Protein AF-0000000079727027 (afdb_homodimer)

InterPro domains:
  IPR000073 Alpha/beta hydrolase fold-1 [PF00561] (47-328)
  IPR008220 Homoserine/serine acetyltransferase MetX-like [MF_00296] (10-363)
  IPR008220 Homoserine/serine acetyltransferase MetX-like [NF001209] (5-365)
  IPR008220 Homoserine/serine acetyltransferase MetX-like [PIRSF000443] (9-364)
  IPR008220 Homoserine/serine acetyltransferase MetX-like [PTHR32268] (12-364)
  IPR029058 Alpha/Beta hydrolase fold [G3DSA:3.40.50.1820] (22-349)
  IPR029058 Alpha/Beta hydrolase fold [SSF53474] (7-364)

Secondary structure (DSSP, 8-state):
--GGGS--B---EEEEE--EE-TTS-EESSEEEEEEEES---TT---EEEEEP-TT--S--SSBSSTT-SS--TTTTTEETTSTEETTT-EEEEEPPTTSSSSSSSTTSBPTTTSSB-GGGSPP--HHHHHHHHHHHHHHTT-SSEEEEEEETHHHHHHHHHHHHSTTSEEEEEEES--SB--HHHHHHHHHHHHHHHTSGGGGGG--SSS--HHHHHHHHHHHHHHHS-HHHHHHHHTT---S--TTS--SHHHHHHHHHHHHHHTT--HHHHHHHHHHHHH-B--SHHHHHHHHTT--SEEEEEEETT--SS-HHHHHHHHHHHHHTT--EEEEEE--SSGGGGGGS--HHHHHHHHHHHH-TT-/--GGGS--B---EEEEE--EE-TTS-EESSEEEEEEEES---TT---EEEEEP-TT--S--SSBSSTT-SS--TTTTTEETTSTEETTT-EEEEEPPTTSSSSSSSTTSBPTTTSSB-GGGSPP--HHHHHHHHHHHHHHTT-SSEEEEEEETHHHHHHHHHHHHSTTSEEEEEEES--SB--HHHHHHHHHHHHHHHTSGGGGGG--SSS--HHHHHHHHHHHHHHHS-HHHHHHHHTT---S--TTS--SHHHHHHHHHHHHHHTT--HHHHHHHHHHHHH-B--SHHHHHHHHTT--SEEEEEEETT--SS-HHHHHHHHHHHHHTT--EEEEEE--SSGGGGGGS--HHHHHHHHHHHH-TT-

Nearest PDB structures (foldseek):
  2pl5-assembly1_A-2  TM=9.521E-01  e=3.624E-61  Leptospira interrogans
  3vvm-assembly1_B  TM=9.326E-01  e=1.026E-39  Streptomyces lavendulae subsp. lavendulae
  3vvl-assembly1_B  TM=9.344E-01  e=1.724E-38  Streptomyces lavendulae subsp. lavendulae
  2vav-assembly1_A  TM=9.225E-01  e=1.677E-34  Hapsidospora chrysogena
  2vav-assembly2_B  TM=9.214E-01  e=1.078E-33  Hapsidospora chrysogena

Solvent-accessible surface area (backbone atoms only — not comparable to full-atom values): 36646 Å² total; per-residue (Å²): 128,81,68,84,50,41,64,39,76,45,70,80,41,74,45,82,41,70,72,41,74,38,91,86,67,50,70,40,76,65,29,37,39,13,29,29,76,40,56,58,71,46,95,81,37,63,33,30,30,41,44,35,44,35,89,88,55,42,20,55,37,43,18,24,77,44,93,81,53,90,65,58,20,74,40,30,84,39,32,11,51,84,35,44,48,22,26,81,71,25,16,37,34,23,40,21,46,56,32,31,72,62,66,9,39,24,22,73,37,66,29,89,85,76,69,38,54,35,26,60,70,40,77,89,52,44,49,66,41,35,39,52,52,48,49,52,53,40,47,72,75,68,39,74,39,31,38,27,29,31,16,36,37,54,5,11,40,35,26,54,47,40,35,45,76,40,28,84,36,34,49,30,34,33,30,27,42,23,50,55,45,59,51,35,51,55,39,39,56,49,40,52,24,43,47,34,25,68,66,21,81,36,21,56,86,37,67,48,74,90,56,54,29,52,69,11,37,15,49,21,42,33,58,50,49,60,43,36,40,15,55,63,39,37,31,70,73,24,47,79,50,67,36,96,48,56,99,88,38,62,31,30,47,49,37,50,49,36,51,49,52,7,55,58,45,44,76,74,53,45,63,55,22,51,46,40,48,49,49,18,52,53,67,38,64,44,55,57,70,68,49,26,20,60,55,51,47,63,38,65,37,38,37,39,42,38,26,31,69,33,10,72,63,41,31,44,68,43,40,49,51,51,50,52,21,37,49,74,46,72,42,57,69,45,78,47,74,45,87,51,56,45,9,45,46,44,85,63,47,92,45,70,67,58,41,50,53,47,32,52,56,68,73,42,74,90,112,126,82,64,85,48,40,66,40,75,45,70,81,41,74,46,82,41,72,70,42,75,38,90,86,68,51,69,38,77,67,28,37,39,12,30,27,75,40,56,56,72,45,94,81,37,60,33,31,29,42,44,35,43,36,88,88,54,42,20,55,38,42,17,24,77,44,93,82,55,92,63,59,20,74,39,30,82,40,31,11,51,85,33,46,47,24,27,81,71,25,15,36,36,22,42,21,45,54,31,30,70,64,67,9,38,22,20,71,37,64,29,88,86,78,70,39,52,35,25,60,71,40,76,91,52,44,50,66,41,36,40,51,52,50,50,53,50,40,48,72,73,68,39,74,38,31,38,25,30,31,16,36,38,55,4,11,40,36,26,55,45,40,36,44,75,38,26,84,34,34,49,28,34,34,32,27,42,25,50,56,46,59,51,37,52,55,41,37,54,48,41,53,24,43,48,33,25,67,67,22,83,36,21,56,87,38,65,47,76,90,56,53,28,50,68,11,37,16,50,21,42,34,59,51,50,61,43,36,40,15,54,64,39,37,31,71,74,23,49,80,51,67,37,94,46,56,98,88,39,63,30,32,48,50,38,52,48,38,52,49,54,7,56,59,45,44,76,74,51,45,63,55,20,50,46,42,49,50,48,18,52,54,67,38,65,44,55,57,68,69,48,25,19,61,53,51,47,63,38,66,37,38,36,40,39,37,25,29,68,33,10,73,62,40,32,43,66,43,40,49,51,53,49,54,22,37,49,74,47,71,44,56,69,44,79,47,74,44,88,51,56,45,8,45,48,42,85,62,47,91,46,70,68,58,38,51,52,47,31,52,55,69,73,44,74,87,112

Organism: NCBI:txid2484979

Sequence (734 aa):
MNVKKSVGIVQTQTVQLPDLRLGNGSILSPLLIAYETYGVLSEKKDNAILICHALSGDAHAAGFHSESDKRPGWWDEYVGPGKAFDTTKYFVISSNVIGGCKGSSGPLTTSPVSGKPFGSSFPFVSIEDMVAAQKSLVAHLGIDVLFCVAGGSMGGMQALQWSISYPDCLRNCIVLASTAEHSAMQIAFNEVGRQAILSDPNWNNGLYEENSPRKGLALARMVGHITYLSDDKMREKFGRNAPRGNLLNSDFAVGSYLIYQGESFVDRFDANSYIYVTKALDHFSLGKGKELTAALKPAKCRFLVVSYSSDWLYPPSQSREIVKSLEASDKRVFYVELNTKEGHDSFLLANQKQEDVLRGFLENPATMNVKKSVGIVQTQTVQLPDLRLGNGSILSPLLIAYETYGVLSEKKDNAILICHALSGDAHAAGFHSESDKRPGWWDEYVGPGKAFDTTKYFVISSNVIGGCKGSSGPLTTSPVSGKPFGSSFPFVSIEDMVAAQKSLVAHLGIDVLFCVAGGSMGGMQALQWSISYPDCLRNCIVLASTAEHSAMQIAFNEVGRQAILSDPNWNNGLYEENSPRKGLALARMVGHITYLSDDKMREKFGRNAPRGNLLNSDFAVGSYLIYQGESFVDRFDANSYIYVTKALDHFSLGKGKELTAALKPAKCRFLVVSYSSDWLYPPSQSREIVKSLEASDKRVFYVELNTKEGHDSFLLANQKQEDVLRGFLENPAT

Radius of gyration: 28.29 Å; Cα contacts (8 Å, |Δi|>4): 1668; chains: 2; bounding box: 57×93×56 Å

pLDDT: mean 92.21, std 12.09, range [30.98, 98.94]

Foldseek 3Di:
DPLVWFQAAWDKDKDWFPWAQAPVGDIDVTWIKIATKFADQDPVNQQEEEEEEALLFFRFQTYHNDPPDPDGHLQNLADGPPHLNHRPRHIYMGIGFALWDDITPHQQDQDPVPRGGCFLVDDFHALLSRLVSVVRVCVVVVAQAHAEYEYEASSLCNQLSCQQVPQPRYAEYEYELYFQAADPVLLVLLVQLLVLQVVQPQCVVRPHDPRHSLRSQLVSQLSVVVQQFFPLVLCVQWPQQQQPDDPPDGRTPSVVVSSVRSNVSSVRTHSSSSNSSSVNRNPRHCDFDPSVLVSSLNGAHAYEYEYECRAPSRHVVRSVRNVVSCVVSVHHYDYYYDYDRTYSCVQSDDDPVNRVVSNVCSVCSPD/DPLVWFQAAWDKDKDWFPWDQAPVGDIDVTWIKIATKFADQDPVNAQEEEEEEALLFFRFQTYHNDPPDPDGHLQNLADGPPHLNHRPRHIYMGIGFALWDDITPHQQDQDPVPRGGCFLVDDFHALLNRLVSVVRVCVVVVAQAYAEYEYEASSLCNQLSCQQVPQPRYAEYEYELYFQAADPVLLVLLVQLLVLQVVQPQCVVRPHDPRHSLRSQLVSQLSVVVQQFFPLVLCVQWPQQQQPDDPPDGRTPSVVVSSVRSNVSSVRTHSSSSNSSSVNRNPRHCDFDPSVLVSSLNGAHAYEYEYECRAPSRHVVRSVRNVVSCVVSVHHYDYYYDYDRTYSCVQSDDDPVNRVSSNVCSVCSPD

Structure (mmCIF, N/CA/C/O backbone):
data_AF-0000000079727027-model_v1
#
loop_
_entity.id
_entity.type
_entity.pdbx_description
1 polymer 'Homoserine O-acetyltransferase'
#
loop_
_atom_site.group_PDB
_atom_site.id
_atom_site.type_symbol
_atom_site.label_atom_id
_atom_site.label_alt_id
_atom_site.label_comp_id
_atom_site.label_asym_id
_atom_site.label_entity_id
_atom_site.label_seq_id
_atom_site.pdbx_PDB_ins_code
_atom_site.Cartn_x
_atom_site.Cartn_y
_atom_site.Cartn_z
_atom_site.occupancy
_atom_site.B_iso_or_equiv
_atom_site.auth_seq_id
_atom_site.auth_comp_id
_atom_site.auth_asym_id
_atom_site.auth_atom_id
_atom_site.pdbx_PDB_model_num
ATOM 1 N N . MET A 1 1 ? -3.105 30.75 -18.094 1 31.25 1 MET A N 1
ATOM 2 C CA . MET A 1 1 ? -3.445 30.297 -16.75 1 31.25 1 MET A CA 1
ATOM 3 C C . MET A 1 1 ? -4.172 31.391 -15.977 1 31.25 1 MET A C 1
ATOM 5 O O . MET A 1 1 ? -3.719 32.531 -15.93 1 31.25 1 MET A O 1
ATOM 9 N N . ASN A 1 2 ? -5.398 31.484 -15.93 1 38.94 2 ASN A N 1
ATOM 10 C CA . ASN A 1 2 ? -6.223 32.594 -15.469 1 38.94 2 ASN A CA 1
ATOM 11 C C . ASN A 1 2 ? -5.793 33.094 -14.086 1 38.94 2 ASN A C 1
ATOM 13 O O . ASN A 1 2 ? -6.184 32.5 -13.07 1 38.94 2 ASN A O 1
ATOM 17 N N . VAL A 1 3 ? -4.727 33.75 -13.883 1 51.81 3 VAL A N 1
ATOM 18 C CA . VAL A 1 3 ? -4.18 34.531 -12.766 1 51.81 3 VAL A CA 1
ATOM 19 C C . VAL A 1 3 ? -5.285 35.344 -12.109 1 51.81 3 VAL A C 1
ATOM 21 O O . VAL A 1 3 ? -5.078 35.938 -11.055 1 51.81 3 VAL A O 1
ATOM 24 N N . LYS A 1 4 ? -6.438 35.406 -12.852 1 58.56 4 LYS A N 1
ATOM 25 C CA . LYS A 1 4 ? -7.473 36.375 -12.523 1 58.56 4 LYS A CA 1
ATOM 26 C C . LYS A 1 4 ? -8.195 36 -11.234 1 58.56 4 LYS A C 1
ATOM 28 O O . LYS A 1 4 ? -8.789 36.875 -10.578 1 58.56 4 LYS A O 1
ATOM 33 N N . LYS A 1 5 ? -8.008 34.719 -10.602 1 81.69 5 LYS A N 1
ATOM 34 C CA . LYS A 1 5 ? -8.766 34.406 -9.391 1 81.69 5 LYS A CA 1
ATOM 35 C C . LYS A 1 5 ? -7.863 33.812 -8.305 1 81.69 5 LYS A C 1
ATOM 37 O O . LYS A 1 5 ? -8.289 32.969 -7.52 1 81.69 5 LYS A O 1
ATOM 42 N N . SER A 1 6 ? -6.605 34.312 -8.336 1 89.88 6 SER A N 1
ATOM 43 C CA . SER A 1 6 ? -5.633 33.969 -7.312 1 89.88 6 SER A CA 1
ATOM 44 C C . SER A 1 6 ? -5.23 35.188 -6.488 1 89.88 6 SER A C 1
ATOM 46 O O . SER A 1 6 ? -5.641 36.312 -6.793 1 89.88 6 SER A O 1
ATOM 48 N N . VAL A 1 7 ? -4.508 34.969 -5.422 1 95.38 7 VAL A N 1
ATOM 49 C CA . VAL A 1 7 ? -4.121 36.031 -4.523 1 95.38 7 VAL A CA 1
ATOM 50 C C . VAL A 1 7 ? -2.934 36.812 -5.109 1 95.38 7 VAL A C 1
ATOM 52 O O . VAL A 1 7 ? -2.518 37.844 -4.566 1 95.38 7 VAL A O 1
ATOM 55 N N . GLY A 1 8 ? -2.391 36.375 -6.223 1 94.44 8 GLY A N 1
ATOM 56 C CA . GLY A 1 8 ? -1.28 37.031 -6.875 1 94.44 8 GLY A CA 1
ATOM 57 C C . GLY A 1 8 ? 0.072 36.656 -6.309 1 94.44 8 GLY A C 1
ATOM 58 O O . GLY A 1 8 ? 0.293 35.5 -5.969 1 94.44 8 GLY A O 1
ATOM 59 N N . ILE A 1 9 ? 1.062 37.594 -6.348 1 96.38 9 ILE A N 1
ATOM 60 C CA . ILE A 1 9 ? 2.41 37.312 -5.863 1 96.38 9 ILE A CA 1
ATOM 61 C C . ILE A 1 9 ? 2.449 37.469 -4.34 1 96.38 9 ILE A C 1
ATOM 63 O O . ILE A 1 9 ? 2.008 38.469 -3.795 1 96.38 9 ILE A O 1
ATOM 67 N N . VAL A 1 10 ? 2.906 36.469 -3.729 1 97.12 10 VAL A N 1
ATOM 68 C CA . VAL A 1 10 ? 2.971 36.438 -2.271 1 97.12 10 VAL A CA 1
ATOM 69 C C . VAL A 1 10 ? 4.383 36.062 -1.819 1 97.12 10 VAL A C 1
ATOM 71 O O . VAL A 1 10 ? 5.223 35.688 -2.639 1 97.12 10 VAL A O 1
ATOM 74 N N . GLN A 1 11 ? 4.629 36.312 -0.56 1 97.12 11 GLN A N 1
ATOM 75 C CA . GLN A 1 11 ? 5.918 35.938 0.029 1 97.12 11 GLN A CA 1
ATOM 76 C C . GLN A 1 11 ? 5.734 35.219 1.364 1 97.12 11 GLN A C 1
ATOM 78 O O . GLN A 1 11 ? 4.934 35.656 2.197 1 97.12 11 GLN A O 1
ATOM 83 N N . THR A 1 12 ? 6.48 34.125 1.52 1 98.31 12 THR A N 1
ATOM 84 C CA . THR A 1 12 ? 6.508 33.469 2.812 1 98.31 12 THR A CA 1
ATOM 85 C C . THR A 1 12 ? 7.34 34.25 3.818 1 98.31 12 THR A C 1
ATOM 87 O O . THR A 1 12 ? 8.477 34.656 3.525 1 98.31 12 THR A O 1
ATOM 90 N N . GLN A 1 13 ? 6.777 34.469 4.934 1 98 13 GLN A N 1
ATOM 91 C CA . GLN A 1 13 ? 7.461 35.188 6.02 1 98 13 GLN A CA 1
ATOM 92 C C . GLN A 1 13 ? 7.898 34.219 7.109 1 98 13 GLN A C 1
ATOM 94 O O . GLN A 1 13 ? 7.348 33.094 7.223 1 98 13 GLN A O 1
ATOM 99 N N . THR A 1 14 ? 8.906 34.594 7.836 1 97.94 14 THR A N 1
ATOM 100 C CA . THR A 1 14 ? 9.312 33.844 9.008 1 97.94 14 THR A CA 1
ATOM 101 C C . THR A 1 14 ? 9.297 34.719 10.258 1 97.94 14 THR A C 1
ATOM 103 O O . THR A 1 14 ? 9.805 35.844 10.242 1 97.94 14 THR A O 1
ATOM 106 N N . VAL A 1 15 ? 8.734 34.25 11.266 1 98.44 15 VAL A N 1
ATOM 107 C CA . VAL A 1 15 ? 8.703 34.969 12.531 1 98.44 15 VAL A CA 1
ATOM 108 C C . VAL A 1 15 ? 9.414 34.156 13.617 1 98.44 15 VAL A C 1
ATOM 110 O O . VAL A 1 15 ? 9.328 32.938 13.633 1 98.44 15 VAL A O 1
ATOM 113 N N . GLN A 1 16 ? 10.18 34.844 14.406 1 97.75 16 GLN A N 1
ATOM 114 C CA . GLN A 1 16 ? 10.75 34.281 15.617 1 97.75 16 GLN A CA 1
ATOM 115 C C . GLN A 1 16 ? 9.844 34.531 16.828 1 97.75 16 GLN A C 1
ATOM 117 O O . GLN A 1 16 ? 9.516 35.688 17.125 1 97.75 16 GLN A O 1
ATOM 122 N N . LEU A 1 17 ? 9.422 33.5 17.453 1 98.06 17 LEU A N 1
ATOM 123 C CA . LEU A 1 17 ? 8.5 33.562 18.578 1 98.06 17 LEU A CA 1
ATOM 124 C C . LEU A 1 17 ? 9.156 33.094 19.859 1 98.06 17 LEU A C 1
ATOM 126 O O . LEU A 1 17 ? 10.234 32.5 19.828 1 98.06 17 LEU A O 1
ATOM 130 N N . PRO A 1 18 ? 8.531 33.375 21.016 1 95.19 18 PRO A N 1
ATOM 131 C CA . PRO A 1 18 ? 9.062 32.875 22.281 1 95.19 18 PRO A CA 1
ATOM 132 C C . PRO A 1 18 ? 9.18 31.344 22.328 1 95.19 18 PRO A C 1
ATOM 134 O O . PRO A 1 18 ? 8.609 30.656 21.469 1 95.19 18 PRO A O 1
ATOM 137 N N . ASP A 1 19 ? 9.82 30.922 23.391 1 96.56 19 ASP A N 1
ATOM 138 C CA . ASP A 1 19 ? 10.086 29.5 23.562 1 96.56 19 ASP A CA 1
ATOM 139 C C . ASP A 1 19 ? 8.781 28.688 23.594 1 96.56 19 ASP A C 1
ATOM 141 O O . ASP A 1 19 ? 7.789 29.141 24.156 1 96.56 19 ASP A O 1
ATOM 145 N N . LEU A 1 20 ? 8.836 27.547 22.922 1 97.44 20 LEU A N 1
ATOM 146 C CA . LEU A 1 20 ? 7.719 26.609 22.969 1 97.44 20 LEU A CA 1
ATOM 147 C C . LEU A 1 20 ? 8.133 25.312 23.672 1 97.44 20 LEU A C 1
ATOM 149 O O . LEU A 1 20 ? 9.086 24.656 23.234 1 97.44 20 LEU A O 1
ATOM 153 N N . ARG A 1 21 ? 7.48 24.969 24.734 1 97.31 21 ARG A N 1
ATOM 154 C CA . ARG A 1 21 ? 7.688 23.688 25.375 1 97.31 21 ARG A CA 1
ATOM 155 C C . ARG A 1 21 ? 6.852 22.594 24.719 1 97.31 21 ARG A C 1
ATOM 157 O O . ARG A 1 21 ? 5.629 22.719 24.609 1 97.31 21 ARG A O 1
ATOM 164 N N . LEU A 1 22 ? 7.547 21.609 24.312 1 96.94 22 LEU A N 1
ATOM 165 C CA . LEU A 1 22 ? 6.879 20.5 23.641 1 96.94 22 LEU A CA 1
ATOM 166 C C . LEU A 1 22 ? 6.301 19.516 24.656 1 96.94 22 LEU A C 1
ATOM 168 O O . LEU A 1 22 ? 6.652 19.562 25.828 1 96.94 22 LEU A O 1
ATOM 172 N N . GLY A 1 23 ? 5.426 18.688 24.172 1 94.38 23 GLY A N 1
ATOM 173 C CA . GLY A 1 23 ? 4.812 17.703 25.031 1 94.38 23 GLY A CA 1
ATOM 174 C C . GLY A 1 23 ? 5.816 16.75 25.672 1 94.38 23 GLY A C 1
ATOM 175 O O . GLY A 1 23 ? 5.598 16.266 26.797 1 94.38 23 GLY A O 1
ATOM 176 N N . ASN A 1 24 ? 6.934 16.547 25.031 1 91.88 24 ASN A N 1
ATOM 177 C CA . ASN A 1 24 ? 7.93 15.625 25.562 1 91.88 24 ASN A CA 1
ATOM 178 C C . ASN A 1 24 ? 8.914 16.312 26.484 1 91.88 24 ASN A C 1
ATOM 180 O O . ASN A 1 24 ? 9.883 15.703 26.953 1 91.88 24 ASN A O 1
ATOM 184 N N . GLY A 1 25 ? 8.781 17.547 26.703 1 93.81 25 GLY A N 1
ATOM 185 C CA . GLY A 1 25 ? 9.602 18.297 27.641 1 93.81 25 GLY A CA 1
ATOM 186 C C . GLY A 1 25 ? 10.688 19.109 26.984 1 93.81 25 GLY A C 1
ATOM 187 O O . GLY A 1 25 ? 11.234 20.047 27.578 1 93.81 25 GLY A O 1
ATOM 188 N N . SER A 1 26 ? 10.961 18.891 25.719 1 93.5 26 SER A N 1
ATOM 189 C CA . SER A 1 26 ? 11.961 19.672 25 1 93.5 26 SER A CA 1
ATOM 190 C C . SER A 1 26 ? 11.469 21.094 24.734 1 93.5 26 SER A C 1
ATOM 192 O O . SER A 1 26 ? 10.266 21.359 24.797 1 93.5 26 SER A O 1
ATOM 194 N N . ILE A 1 27 ? 12.477 21.953 24.547 1 95.06 27 ILE A N 1
ATOM 195 C CA . ILE A 1 27 ? 12.133 23.344 24.328 1 95.06 27 ILE A CA 1
ATOM 196 C C . ILE A 1 27 ? 12.695 23.812 23 1 95.06 27 ILE A C 1
ATOM 198 O O . ILE A 1 27 ? 13.875 23.594 22.703 1 95.06 27 ILE A O 1
ATOM 202 N N . LEU A 1 28 ? 11.828 24.328 22.172 1 95.12 28 LEU A N 1
ATOM 203 C CA . LEU A 1 28 ? 12.289 25.047 20.984 1 95.12 28 LEU A CA 1
ATOM 204 C C . LEU A 1 28 ? 12.539 26.516 21.312 1 95.12 28 LEU A C 1
ATOM 206 O O . LEU A 1 28 ? 11.609 27.25 21.656 1 95.12 28 LEU A O 1
ATOM 210 N N . SER A 1 29 ? 13.812 26.859 21.156 1 92.25 29 SER A N 1
ATOM 211 C CA . SER A 1 29 ? 14.227 28.219 21.5 1 92.25 29 SER A CA 1
ATOM 212 C C . SER A 1 29 ? 15.234 28.766 20.5 1 92.25 29 SER A C 1
ATOM 214 O O . SER A 1 29 ? 16.391 28.344 20.484 1 92.25 29 SER A O 1
ATOM 216 N N . PRO A 1 30 ? 14.875 29.797 19.734 1 92.44 30 PRO A N 1
ATOM 217 C CA . PRO A 1 30 ? 13.516 30.328 19.562 1 92.44 30 PRO A CA 1
ATOM 218 C C . PRO A 1 30 ? 12.625 29.406 18.719 1 92.44 30 PRO A C 1
ATOM 220 O O . PRO A 1 30 ? 13.109 28.453 18.125 1 92.44 30 PRO A O 1
ATOM 223 N N . LEU A 1 31 ? 11.344 29.672 18.781 1 97.25 31 LEU A N 1
ATOM 224 C CA . LEU A 1 31 ? 10.398 29.062 17.844 1 97.25 31 LEU A CA 1
ATOM 225 C C . LEU A 1 31 ? 10.336 29.859 16.547 1 97.25 31 LEU A C 1
ATOM 227 O O . LEU A 1 31 ? 10.07 31.062 16.547 1 97.25 31 LEU A O 1
ATOM 231 N N . LEU A 1 32 ? 10.695 29.172 15.477 1 98.19 32 LEU A N 1
ATOM 232 C CA . LEU A 1 32 ? 10.57 29.797 14.156 1 98.19 32 LEU A CA 1
ATOM 233 C C . LEU A 1 32 ? 9.336 29.266 13.438 1 98.19 32 LEU A C 1
ATOM 235 O O . LEU A 1 32 ? 9.086 28.062 13.422 1 98.19 32 LEU A O 1
ATOM 239 N N . ILE A 1 33 ? 8.562 30.156 12.859 1 98.75 33 ILE A N 1
ATOM 240 C CA . ILE A 1 33 ? 7.402 29.75 12.078 1 98.75 33 ILE A CA 1
ATOM 241 C C . ILE A 1 33 ? 7.402 30.484 10.734 1 98.75 33 ILE A C 1
ATOM 243 O O . ILE A 1 33 ? 7.434 31.719 10.688 1 98.75 33 ILE A O 1
ATOM 247 N N . ALA A 1 34 ? 7.484 29.719 9.664 1 98.88 34 ALA A N 1
ATOM 248 C CA . ALA A 1 34 ? 7.238 30.25 8.32 1 98.88 34 ALA A CA 1
ATOM 249 C C . ALA A 1 34 ? 5.742 30.297 8.016 1 98.88 34 ALA A C 1
ATOM 251 O O . ALA A 1 34 ? 5.02 29.328 8.281 1 98.88 34 ALA A O 1
ATOM 252 N N . TYR A 1 35 ? 5.238 31.422 7.5 1 98.88 35 TYR A N 1
ATOM 253 C CA . TYR A 1 35 ? 3.803 31.531 7.27 1 98.88 35 TYR A CA 1
ATOM 254 C C . TYR A 1 35 ? 3.512 32.531 6.152 1 98.88 35 TYR A C 1
ATOM 256 O O . TYR A 1 35 ? 4.391 33.312 5.75 1 98.88 35 TYR A O 1
ATOM 264 N N . GLU A 1 36 ? 2.35 32.375 5.578 1 98.81 36 GLU A N 1
ATOM 265 C CA . GLU A 1 36 ? 1.774 33.344 4.648 1 98.81 36 GLU A CA 1
ATOM 266 C C . GLU A 1 36 ? 0.389 33.781 5.102 1 98.81 36 GLU A C 1
ATOM 268 O O . GLU A 1 36 ? -0.294 33.062 5.832 1 98.81 36 GLU A O 1
ATOM 273 N N . THR A 1 37 ? 0.047 35 4.766 1 98.69 37 THR A N 1
ATOM 274 C CA . THR A 1 37 ? -1.295 35.531 4.996 1 98.69 37 THR A CA 1
ATOM 275 C C . THR A 1 37 ? -1.895 36.062 3.697 1 98.69 37 THR A C 1
ATOM 277 O O . THR A 1 37 ? -1.173 36.562 2.834 1 98.69 37 THR A O 1
ATOM 280 N N . TYR A 1 38 ? -3.203 35.875 3.572 1 98.38 38 TYR A N 1
ATOM 281 C CA . TYR A 1 38 ? -3.971 36.312 2.416 1 98.38 38 TYR A CA 1
ATOM 282 C C . TYR A 1 38 ? -5.211 37.062 2.848 1 98.38 38 TYR A C 1
ATOM 284 O O . TYR A 1 38 ? -5.914 36.656 3.773 1 98.38 38 TYR A O 1
ATOM 292 N N . GLY A 1 39 ? -5.461 38.219 2.201 1 98.19 39 GLY A N 1
ATOM 293 C CA . GLY A 1 39 ? -6.582 39.031 2.604 1 98.19 39 GLY A CA 1
ATOM 294 C C . GLY A 1 39 ? -6.242 40 3.73 1 98.19 39 GLY A C 1
ATOM 295 O O . GLY A 1 39 ? -5.066 40.188 4.047 1 98.19 39 GLY A O 1
ATOM 296 N N . VAL A 1 40 ? -7.293 40.688 4.238 1 98.12 40 VAL A N 1
ATOM 297 C CA . VAL A 1 40 ? -7.09 41.719 5.238 1 98.12 40 VAL A CA 1
ATOM 298 C C . VAL A 1 40 ? -7.84 41.375 6.52 1 98.12 40 VAL A C 1
ATOM 300 O O . VAL A 1 40 ? -9.023 41.031 6.48 1 98.12 40 VAL A O 1
ATOM 303 N N . LEU A 1 41 ? -7.082 41.406 7.582 1 98.5 41 LEU A N 1
ATOM 304 C CA . LEU A 1 41 ? -7.703 41.188 8.883 1 98.5 41 LEU A CA 1
ATOM 305 C C . LEU A 1 41 ? -8.672 42.312 9.227 1 98.5 41 LEU A C 1
ATOM 307 O O . LEU A 1 41 ? -8.312 43.5 9.117 1 98.5 41 LEU A O 1
ATOM 311 N N . SER A 1 42 ? -9.836 41.969 9.633 1 98.25 42 SER A N 1
ATOM 312 C CA . SER A 1 42 ? -10.828 42.969 9.977 1 98.25 42 SER A CA 1
ATOM 313 C C . SER A 1 42 ? -10.445 43.719 11.25 1 98.25 42 SER A C 1
ATOM 315 O O . SER A 1 42 ? -9.617 43.25 12.031 1 98.25 42 SER A O 1
ATOM 317 N N . GLU A 1 43 ? -11.039 44.844 11.453 1 97.62 43 GLU A N 1
ATOM 318 C CA . GLU A 1 43 ? -10.789 45.625 12.656 1 97.62 43 GLU A CA 1
ATOM 319 C C . GLU A 1 43 ? -11.18 44.844 13.914 1 97.62 43 GLU A C 1
ATOM 321 O O . GLU A 1 43 ? -10.5 44.938 14.938 1 97.62 43 GLU A O 1
ATOM 326 N N . LYS A 1 44 ? -12.227 44.125 13.766 1 97.56 44 LYS A N 1
ATOM 327 C CA . LYS A 1 44 ? -12.711 43.344 14.891 1 97.56 44 LYS A CA 1
ATOM 328 C C . LYS A 1 44 ? -11.922 42.031 15.031 1 97.56 44 LYS A C 1
ATOM 330 O O . LYS A 1 44 ? -12.062 41.312 16.016 1 97.56 44 LYS A O 1
ATOM 335 N N . LYS A 1 45 ? -11.117 41.688 14.055 1 98.19 45 LYS A N 1
ATOM 336 C CA . LYS A 1 45 ? -10.289 40.5 14.023 1 98.19 45 LYS A CA 1
ATOM 337 C C . LYS A 1 45 ? -11.141 39.219 14.141 1 98.19 45 LYS A C 1
ATOM 339 O O . LYS A 1 45 ? -10.789 38.312 14.867 1 98.19 45 LYS A O 1
ATOM 344 N N . ASP A 1 46 ? -12.297 39.25 13.5 1 96.88 46 ASP A N 1
ATOM 345 C CA . ASP A 1 46 ? -13.258 38.156 13.617 1 96.88 46 ASP A CA 1
ATOM 346 C C . ASP A 1 46 ? -13.391 37.406 12.305 1 96.88 46 ASP A C 1
ATOM 348 O O . ASP A 1 46 ? -14.305 36.594 12.141 1 96.88 46 ASP A O 1
ATOM 352 N N . ASN A 1 47 ? -12.469 37.688 11.367 1 98.31 47 ASN A N 1
ATOM 353 C CA . ASN A 1 47 ? -12.602 37.062 10.055 1 98.31 47 ASN A CA 1
ATOM 354 C C . ASN A 1 47 ? -11.383 36.188 9.719 1 98.31 47 ASN A C 1
ATOM 356 O O . ASN A 1 47 ? -11.141 35.906 8.547 1 98.31 47 ASN A O 1
ATOM 360 N N . ALA A 1 48 ? -10.57 35.812 10.703 1 98.88 48 ALA A N 1
ATOM 361 C CA . ALA A 1 48 ? -9.32 35.094 10.469 1 98.88 48 ALA A CA 1
ATOM 362 C C . ALA A 1 48 ? -9.57 33.594 10.32 1 98.88 48 ALA A C 1
ATOM 364 O O . ALA A 1 48 ? -10.305 33 11.117 1 98.88 48 ALA A O 1
ATOM 365 N N . ILE A 1 49 ? -9.039 32.969 9.281 1 98.94 49 ILE A N 1
ATOM 366 C CA . ILE A 1 49 ? -9.109 31.547 9.031 1 98.94 49 ILE A CA 1
ATOM 367 C C . ILE A 1 49 ? -7.703 30.953 8.984 1 98.94 49 ILE A C 1
ATOM 369 O O . ILE A 1 49 ? -6.844 31.438 8.25 1 98.94 49 ILE A O 1
ATOM 373 N N . LEU A 1 50 ? -7.414 29.938 9.781 1 98.94 50 LEU A N 1
ATOM 374 C CA . LEU A 1 50 ? -6.156 29.203 9.727 1 98.94 50 LEU A CA 1
ATOM 375 C C . LEU A 1 50 ? -6.301 27.953 8.875 1 98.94 50 LEU A C 1
ATOM 377 O O . LEU A 1 50 ? -7.156 27.109 9.148 1 98.94 50 LEU A O 1
ATOM 381 N N . ILE A 1 51 ? -5.484 27.844 7.859 1 98.88 51 ILE A N 1
ATOM 382 C CA . ILE A 1 51 ? -5.441 26.672 7.004 1 98.88 51 ILE A CA 1
ATOM 383 C C . ILE A 1 51 ? -4.25 25.797 7.395 1 98.88 51 ILE A C 1
ATOM 385 O O . ILE A 1 51 ? -3.105 26.25 7.375 1 98.88 51 ILE A O 1
ATOM 389 N N . CYS A 1 52 ? -4.547 24.531 7.734 1 98.88 52 CYS A N 1
ATOM 390 C CA . CYS A 1 52 ? -3.52 23.562 8.109 1 98.88 52 CYS A CA 1
ATOM 391 C C . CYS A 1 52 ? -3.193 22.641 6.945 1 98.88 52 CYS A C 1
ATOM 393 O O . CYS A 1 52 ? -4.09 22 6.383 1 98.88 52 CYS A O 1
ATOM 395 N N . HIS A 1 53 ? -1.899 22.547 6.602 1 98.62 53 HIS A N 1
ATOM 396 C CA . HIS A 1 53 ? -1.521 21.797 5.406 1 98.62 53 HIS A CA 1
ATOM 397 C C . HIS A 1 53 ? -1.394 20.297 5.711 1 98.62 53 HIS A C 1
ATOM 399 O O . HIS A 1 53 ? -1.293 19.906 6.875 1 98.62 53 HIS A O 1
ATOM 405 N N . ALA A 1 54 ? -1.458 19.5 4.66 1 97.94 54 ALA A N 1
ATOM 406 C CA . ALA A 1 54 ? -1.23 18.047 4.723 1 97.94 54 ALA A CA 1
ATOM 407 C C . ALA A 1 54 ? 0.261 17.734 4.754 1 97.94 54 ALA A C 1
ATOM 409 O O . ALA A 1 54 ? 1.094 18.641 4.875 1 97.94 54 ALA A O 1
ATOM 410 N N . LEU A 1 55 ? 0.64 16.469 4.73 1 95.56 55 LEU A N 1
ATOM 411 C CA . LEU A 1 55 ? 1.985 15.945 4.961 1 95.56 55 LEU A CA 1
ATOM 412 C C . LEU A 1 55 ? 3.004 16.672 4.094 1 95.56 55 LEU A C 1
ATOM 414 O O . LEU A 1 55 ? 4.051 17.109 4.586 1 95.56 55 LEU A O 1
ATOM 418 N N . SER A 1 56 ? 2.711 16.922 2.785 1 91.88 56 SER A N 1
ATOM 419 C CA . SER A 1 56 ? 3.715 17.438 1.858 1 91.88 56 SER A CA 1
ATOM 420 C C . SER A 1 56 ? 3.525 18.938 1.605 1 91.88 56 SER A C 1
ATOM 422 O O . SER A 1 56 ? 4.172 19.5 0.726 1 91.88 56 SER A O 1
ATOM 424 N N . GLY A 1 57 ? 2.629 19.562 2.365 1 95.81 57 GLY A N 1
ATOM 425 C CA . GLY A 1 57 ? 2.391 20.984 2.17 1 95.81 57 GLY A CA 1
ATOM 426 C C . GLY A 1 57 ? 3.344 21.859 2.957 1 95.81 57 GLY A C 1
ATOM 427 O O . GLY A 1 57 ? 4.336 21.375 3.502 1 95.81 57 GLY A O 1
ATOM 428 N N . ASP A 1 58 ? 3.055 23.094 2.859 1 97.75 58 ASP A N 1
ATOM 429 C CA . ASP A 1 58 ? 3.838 24.125 3.539 1 97.75 58 ASP A CA 1
ATOM 430 C C . ASP A 1 58 ? 3.033 25.406 3.699 1 97.75 58 ASP A C 1
ATOM 432 O O . ASP A 1 58 ? 1.801 25.391 3.648 1 97.75 58 ASP A O 1
ATOM 436 N N . ALA A 1 59 ? 3.711 26.484 4 1 98.62 59 ALA A N 1
ATOM 437 C CA . ALA A 1 59 ? 3.051 27.766 4.262 1 98.62 59 ALA A CA 1
ATOM 438 C C . ALA A 1 59 ? 2.426 28.328 2.988 1 98.62 59 ALA A C 1
ATOM 440 O O . ALA A 1 59 ? 1.548 29.188 3.051 1 98.62 59 ALA A O 1
ATOM 441 N N . HIS A 1 60 ? 2.859 27.891 1.819 1 98.44 60 HIS A N 1
ATOM 442 C CA . HIS A 1 60 ? 2.455 28.469 0.542 1 98.44 60 HIS A CA 1
ATOM 443 C C . HIS A 1 60 ? 1.165 27.828 0.035 1 98.44 60 HIS A C 1
ATOM 445 O O . HIS A 1 60 ? 1.188 27.031 -0.905 1 98.44 60 HIS A O 1
ATOM 451 N N . ALA A 1 61 ? 0.066 28.328 0.523 1 98.5 61 ALA A N 1
ATOM 452 C CA . ALA A 1 61 ? -1.226 27.719 0.208 1 98.5 61 ALA A CA 1
ATOM 453 C C . ALA A 1 61 ? -1.806 28.297 -1.077 1 98.5 61 ALA A C 1
ATOM 455 O O . ALA A 1 61 ? -2.535 27.625 -1.8 1 98.5 61 ALA A O 1
ATOM 456 N N . ALA A 1 62 ? -1.519 29.531 -1.379 1 98.31 62 ALA A N 1
ATOM 457 C CA . ALA A 1 62 ? -2.137 30.188 -2.535 1 98.31 62 ALA A CA 1
ATOM 458 C C . ALA A 1 62 ? -1.207 31.234 -3.139 1 98.31 62 ALA A C 1
ATOM 460 O O . ALA A 1 62 ? -0.309 31.734 -2.461 1 98.31 62 ALA A O 1
ATOM 461 N N . GLY A 1 63 ? -1.475 31.516 -4.348 1 97.69 63 GLY A N 1
ATOM 462 C CA . GLY A 1 63 ? -0.688 32.5 -5.043 1 97.69 63 GLY A CA 1
ATOM 463 C C . GLY A 1 63 ? 0.605 31.969 -5.617 1 97.69 63 GLY A C 1
ATOM 464 O O . GLY A 1 63 ? 0.758 30.75 -5.773 1 97.69 63 GLY A O 1
ATOM 465 N N . PHE A 1 64 ? 1.454 32.906 -6.062 1 96.88 64 PHE A N 1
ATOM 466 C CA . PHE A 1 64 ? 2.74 32.594 -6.672 1 96.88 64 PHE A CA 1
ATOM 467 C C . PHE A 1 64 ? 3.873 33.312 -5.949 1 96.88 64 PHE A C 1
ATOM 469 O O . PHE A 1 64 ? 3.67 34.406 -5.395 1 96.88 64 PHE A O 1
ATOM 476 N N . HIS A 1 65 ? 5.012 32.75 -5.957 1 95.69 65 HIS A N 1
ATOM 477 C CA . HIS A 1 65 ? 6.16 33.406 -5.367 1 95.69 65 HIS A CA 1
ATOM 478 C C . HIS A 1 65 ? 6.828 34.344 -6.371 1 95.69 65 HIS A C 1
ATOM 480 O O . HIS A 1 65 ? 7.48 35.312 -5.984 1 95.69 65 HIS A O 1
ATOM 486 N N . SER A 1 66 ? 6.719 33.938 -7.621 1 94.69 66 SER A N 1
ATOM 487 C CA . SER A 1 66 ? 7.23 34.781 -8.711 1 94.69 66 SER A CA 1
ATOM 488 C C . SER A 1 66 ? 6.348 34.656 -9.945 1 94.69 66 SER A C 1
ATOM 490 O O . SER A 1 66 ? 5.559 33.719 -10.078 1 94.69 66 SER A O 1
ATOM 492 N N . GLU A 1 67 ? 6.543 35.594 -10.797 1 92.25 67 GLU A N 1
ATOM 493 C CA . GLU A 1 67 ? 5.762 35.625 -12.023 1 92.25 67 GLU A CA 1
ATOM 494 C C . GLU A 1 67 ? 6.113 34.438 -12.93 1 92.25 67 GLU A C 1
ATOM 496 O O . GLU A 1 67 ? 5.305 34.031 -13.766 1 92.25 67 GLU A O 1
ATOM 501 N N . SER A 1 68 ? 7.254 33.875 -12.734 1 93.25 68 SER A N 1
ATOM 502 C CA . SER A 1 68 ? 7.746 32.812 -13.609 1 93.25 68 SER A CA 1
ATOM 503 C C . SER A 1 68 ? 7.359 31.438 -13.078 1 93.25 68 SER A C 1
ATOM 505 O O . SER A 1 68 ? 7.559 30.422 -13.75 1 93.25 68 SER A O 1
ATOM 507 N N . ASP A 1 69 ? 6.754 31.5 -11.859 1 92.19 69 ASP A N 1
ATOM 508 C CA . ASP A 1 69 ? 6.395 30.219 -11.273 1 92.19 69 ASP A CA 1
ATOM 509 C C . ASP A 1 69 ? 5.344 29.5 -12.125 1 92.19 69 ASP A C 1
ATOM 511 O O . ASP A 1 69 ? 4.383 30.125 -12.586 1 92.19 69 ASP A O 1
ATOM 515 N N . LYS A 1 70 ? 5.559 28.141 -12.344 1 89.25 70 LYS A N 1
ATOM 516 C CA . LYS A 1 70 ? 4.652 27.344 -13.172 1 89.25 70 LYS A CA 1
ATOM 517 C C . LYS A 1 70 ? 3.447 26.875 -12.367 1 89.25 70 LYS A C 1
ATOM 519 O O . LYS A 1 70 ? 2.406 26.547 -12.938 1 89.25 70 LYS A O 1
ATOM 524 N N . ARG A 1 71 ? 3.605 26.797 -11.008 1 90.38 71 ARG A N 1
ATOM 525 C CA . ARG A 1 71 ? 2.527 26.281 -10.164 1 90.38 71 ARG A CA 1
ATOM 526 C C . ARG A 1 71 ? 2.248 27.219 -9 1 90.38 71 ARG A C 1
ATOM 528 O O . ARG A 1 71 ? 3.172 27.812 -8.438 1 90.38 71 ARG A O 1
ATOM 535 N N . PRO A 1 72 ? 1 27.391 -8.672 1 96 72 PRO A N 1
ATOM 536 C CA . PRO A 1 72 ? 0.638 28.188 -7.496 1 96 72 PRO A 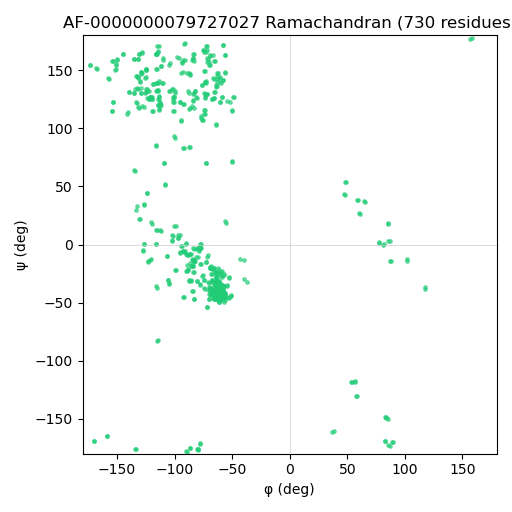CA 1
ATOM 537 C C . PRO A 1 72 ? 0.771 27.406 -6.191 1 96 72 PRO A C 1
ATOM 539 O O . PRO A 1 72 ? 1.279 26.297 -6.184 1 96 72 PRO A O 1
ATOM 542 N N . GLY A 1 73 ? 0.366 28.062 -5.129 1 97.19 73 GLY A N 1
ATOM 543 C CA . GLY A 1 73 ? 0.325 27.375 -3.85 1 97.19 73 GLY A CA 1
ATOM 544 C C . GLY A 1 73 ? -0.522 26.109 -3.881 1 97.19 73 GLY A C 1
ATOM 545 O O . GLY A 1 73 ? -1.332 25.922 -4.789 1 97.19 73 GLY A O 1
ATOM 546 N N . TRP A 1 74 ? -0.334 25.281 -2.9 1 96.75 74 TRP A N 1
ATOM 547 C CA . TRP A 1 74 ? -0.825 23.906 -2.947 1 96.75 74 TRP A CA 1
ATOM 548 C C . TRP A 1 74 ? -2.348 23.859 -2.869 1 96.75 74 TRP A C 1
ATOM 550 O O . TRP A 1 74 ? -2.969 22.859 -3.211 1 96.75 74 TRP A O 1
ATOM 560 N N . TRP A 1 75 ? -3.02 24.938 -2.365 1 98.06 75 TRP A N 1
ATOM 561 C CA . TRP A 1 75 ? -4.477 24.938 -2.287 1 98.06 75 TRP A CA 1
ATOM 562 C C . TRP A 1 75 ? -5.051 26.188 -2.967 1 98.06 75 TRP A C 1
ATOM 564 O O . TRP A 1 75 ? -6.07 26.719 -2.529 1 98.06 75 TRP A O 1
ATOM 574 N N . ASP A 1 76 ? -4.422 26.625 -3.998 1 97.56 76 ASP A N 1
ATOM 575 C CA . ASP A 1 76 ? -4.797 27.828 -4.73 1 97.56 76 ASP A CA 1
ATOM 576 C C . ASP A 1 76 ? -6.203 27.703 -5.312 1 97.56 76 ASP A C 1
ATOM 578 O O . ASP A 1 76 ? -6.891 28.703 -5.512 1 97.56 76 ASP A O 1
ATOM 582 N N . GLU A 1 77 ? -6.676 26.531 -5.543 1 96 77 GLU A N 1
ATOM 583 C CA . GLU A 1 77 ? -8 26.281 -6.094 1 96 77 GLU A CA 1
ATOM 584 C C . GLU A 1 77 ? -9.094 26.766 -5.141 1 96 77 GLU A C 1
ATOM 586 O O . GLU A 1 77 ? -10.195 27.094 -5.574 1 96 77 GLU A O 1
ATOM 591 N N . TYR A 1 78 ? -8.805 26.859 -3.818 1 98.12 78 TYR A N 1
ATOM 592 C CA . TYR A 1 78 ? -9.867 27.109 -2.846 1 98.12 78 TYR A CA 1
ATOM 593 C C . TYR A 1 78 ? -9.609 28.391 -2.064 1 98.12 78 TYR A C 1
ATOM 595 O O . TYR A 1 78 ? -10.5 28.906 -1.383 1 98.12 78 TYR A O 1
ATOM 603 N N . VAL A 1 79 ? -8.414 28.953 -2.143 1 98.44 79 VAL A N 1
ATOM 604 C CA . VAL A 1 79 ? -8.047 30.156 -1.403 1 98.44 79 VAL A CA 1
ATOM 605 C C . VAL A 1 79 ? -7.812 31.312 -2.377 1 98.44 79 VAL A C 1
ATOM 607 O O . VAL A 1 79 ? -6.91 31.25 -3.219 1 98.44 79 VAL A O 1
ATOM 610 N N . GLY A 1 80 ? -8.555 32.281 -2.305 1 97.88 80 GLY A N 1
ATOM 611 C CA . GLY A 1 80 ? -8.438 33.438 -3.178 1 97.88 80 GLY A CA 1
ATOM 612 C C . GLY A 1 80 ? -9.727 34.219 -3.303 1 97.88 80 GLY A C 1
ATOM 613 O O . GLY A 1 80 ? -10.75 33.844 -2.744 1 97.88 80 GLY A O 1
ATOM 614 N N . PRO A 1 81 ? -9.633 35.344 -4.059 1 97.31 8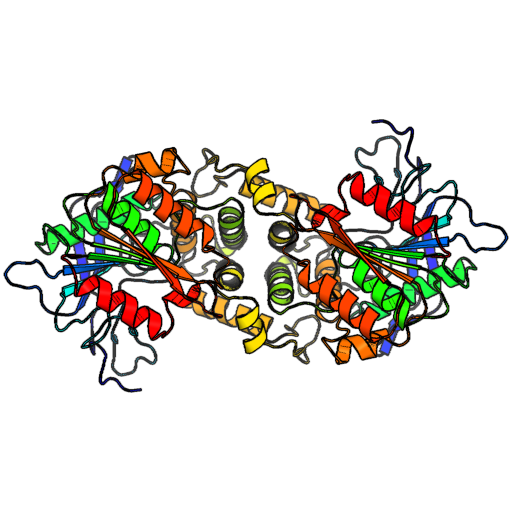1 PRO A N 1
ATOM 615 C CA . PRO A 1 81 ? -10.836 36.156 -4.223 1 97.31 81 PRO A CA 1
ATOM 616 C C . PRO A 1 81 ? -11.984 35.406 -4.887 1 97.31 81 PRO A C 1
ATOM 618 O O . PRO A 1 81 ? -11.828 34.875 -5.992 1 97.31 81 PRO A O 1
ATOM 621 N N . GLY A 1 82 ? -13.117 35.344 -4.184 1 95.5 82 GLY A N 1
ATOM 622 C CA . GLY A 1 82 ? -14.32 34.719 -4.734 1 95.5 82 GLY A CA 1
ATOM 623 C C . GLY A 1 82 ? -14.328 33.219 -4.609 1 95.5 82 GLY A C 1
ATOM 624 O O . GLY A 1 82 ? -15.289 32.562 -5.02 1 95.5 82 GLY A O 1
ATOM 625 N N . LYS A 1 83 ? -13.328 32.656 -4.051 1 97.12 83 LYS A N 1
ATOM 626 C CA . LYS A 1 83 ? -13.242 31.203 -3.861 1 97.12 83 LYS A CA 1
ATOM 627 C C . LYS A 1 83 ? -13.836 30.781 -2.518 1 97.12 83 LYS A C 1
ATOM 629 O O . LYS A 1 83 ? -14.469 31.594 -1.839 1 97.12 83 LYS A O 1
ATOM 634 N N . ALA A 1 84 ? -13.789 29.5 -2.197 1 97.56 84 ALA A N 1
ATOM 635 C CA . ALA A 1 84 ? -14.414 29.031 -0.964 1 97.56 84 ALA A CA 1
ATOM 636 C C . ALA A 1 84 ? -13.859 29.766 0.251 1 97.56 84 ALA A C 1
ATOM 638 O O . ALA A 1 84 ? -14.617 30.203 1.113 1 97.56 84 ALA A O 1
ATOM 639 N N . PHE A 1 85 ? -12.539 29.828 0.325 1 98.44 85 PHE A N 1
ATOM 640 C CA . PHE A 1 85 ? -11.875 30.703 1.284 1 98.44 85 PHE A CA 1
ATOM 641 C C . PHE A 1 85 ? -11.578 32.062 0.663 1 98.44 85 PHE A C 1
ATOM 643 O O . PHE A 1 85 ? -10.445 32.344 0.279 1 98.44 85 PHE A O 1
ATOM 650 N N . ASP A 1 86 ? -12.586 32.906 0.687 1 98.12 86 ASP A N 1
ATOM 651 C CA . ASP A 1 86 ? -12.633 34.156 -0.056 1 98.12 86 ASP A CA 1
ATOM 652 C C . ASP A 1 86 ? -11.781 35.219 0.624 1 98.12 86 ASP A C 1
ATOM 654 O O . ASP A 1 86 ? -12.203 35.812 1.61 1 98.12 86 ASP A O 1
ATOM 658 N N . THR A 1 87 ? -10.68 35.594 0.024 1 98.12 87 THR A N 1
ATOM 659 C CA . THR A 1 87 ? -9.719 36.469 0.653 1 98.12 87 THR A CA 1
ATOM 660 C C . THR A 1 87 ? -10.203 37.938 0.573 1 98.12 87 THR A C 1
ATOM 662 O O . THR A 1 87 ? -9.547 38.844 1.095 1 98.12 87 THR A O 1
ATOM 665 N N . THR A 1 88 ? -11.32 38.156 -0.07 1 97.5 88 THR A N 1
ATOM 666 C CA . THR A 1 88 ? -11.953 39.469 -0 1 97.5 88 THR A CA 1
ATOM 667 C C . THR A 1 88 ? -12.82 39.562 1.252 1 97.5 88 THR A C 1
ATOM 669 O O . THR A 1 88 ? -13.203 40.688 1.645 1 97.5 88 THR A O 1
ATOM 672 N N . LYS A 1 89 ? -13.086 38.469 1.915 1 97.5 89 LYS A N 1
ATOM 673 C CA . LYS A 1 89 ? -13.938 38.438 3.102 1 97.5 89 LYS A CA 1
ATOM 674 C C . LYS A 1 89 ? -13.141 38 4.332 1 97.5 89 LYS A C 1
ATOM 676 O O . LYS A 1 89 ? -13.414 38.469 5.445 1 97.5 89 LYS A O 1
ATOM 681 N N . TYR A 1 90 ? -12.258 37.125 4.094 1 98.44 90 TYR A N 1
ATOM 682 C CA . TYR A 1 90 ? -11.555 36.5 5.207 1 98.44 90 TYR A CA 1
ATOM 683 C C . TYR A 1 90 ? -10.062 36.844 5.16 1 98.44 90 TYR A C 1
ATOM 685 O O . TYR A 1 90 ? -9.523 37.125 4.094 1 98.44 90 TYR A O 1
ATOM 693 N N . PHE A 1 91 ? -9.461 36.875 6.324 1 98.75 91 PHE A N 1
ATOM 694 C CA . PHE A 1 91 ? -8.016 36.875 6.496 1 98.75 91 PHE A CA 1
ATOM 695 C C . PHE A 1 91 ? -7.473 35.469 6.703 1 98.75 91 PHE A C 1
ATOM 697 O O . PHE A 1 91 ? -7.598 34.906 7.789 1 98.75 91 PHE A O 1
ATOM 704 N N . VAL A 1 92 ? -6.805 34.969 5.676 1 98.88 92 VAL A N 1
ATOM 705 C CA . VAL A 1 92 ? -6.402 33.562 5.68 1 98.88 92 VAL A CA 1
ATOM 706 C C . VAL A 1 92 ? -4.934 33.438 6.078 1 98.88 92 VAL A C 1
ATOM 708 O O . VAL A 1 92 ? -4.082 34.156 5.555 1 98.88 92 VAL A O 1
ATOM 711 N N . ILE A 1 93 ? -4.652 32.562 7.016 1 98.94 93 ILE A N 1
ATOM 712 C CA . ILE A 1 93 ? -3.305 32.281 7.5 1 98.94 93 ILE A CA 1
ATOM 713 C C . ILE A 1 93 ? -2.92 30.844 7.141 1 98.94 93 ILE A C 1
ATOM 715 O O . ILE A 1 93 ? -3.721 29.922 7.297 1 98.94 93 ILE A O 1
ATOM 719 N N . SER A 1 94 ? -1.754 30.594 6.582 1 98.88 94 SER A N 1
ATOM 720 C CA . SER A 1 94 ? -1.16 29.281 6.383 1 98.88 94 SER A CA 1
ATOM 721 C C . SER A 1 94 ? 0.267 29.234 6.918 1 98.88 94 SER A C 1
ATOM 723 O O . SER A 1 94 ? 1.078 30.109 6.625 1 98.88 94 SER A O 1
ATOM 725 N N . SER A 1 95 ? 0.583 28.266 7.68 1 98.69 95 SER A N 1
ATOM 726 C CA . SER A 1 95 ? 1.932 28.156 8.227 1 98.69 95 SER A CA 1
ATOM 727 C C . SER A 1 95 ? 2.512 26.766 7.98 1 98.69 95 SER A C 1
ATOM 729 O O . SER A 1 95 ? 1.769 25.781 7.848 1 98.69 95 SER A O 1
ATOM 731 N N . ASN A 1 96 ? 3.787 26.703 7.82 1 98.75 96 ASN A N 1
ATOM 732 C CA . ASN A 1 96 ? 4.484 25.422 7.816 1 98.75 96 ASN A CA 1
ATOM 733 C C . ASN A 1 96 ? 4.57 24.828 9.219 1 98.75 96 ASN A C 1
ATOM 735 O O . ASN A 1 96 ? 4.816 25.547 10.188 1 98.75 96 ASN A O 1
ATOM 739 N N . VAL A 1 97 ? 4.41 23.609 9.352 1 98.75 97 VAL A N 1
ATOM 740 C CA . VAL A 1 97 ? 4.434 22.969 10.664 1 98.75 97 VAL A CA 1
ATOM 741 C C . VAL A 1 97 ? 5.867 22.906 11.18 1 98.75 97 VAL A C 1
ATOM 743 O O . VAL A 1 97 ? 6.816 22.828 10.391 1 98.75 97 VAL A O 1
ATOM 746 N N . ILE A 1 98 ? 6.02 22.969 12.5 1 98.5 98 ILE A N 1
ATOM 747 C CA . ILE A 1 98 ? 7.305 22.578 13.078 1 98.5 98 ILE A CA 1
ATOM 748 C C . ILE A 1 98 ? 7.59 21.109 12.789 1 98.5 98 ILE A C 1
ATOM 750 O O . ILE A 1 98 ? 6.664 20.297 12.719 1 98.5 98 ILE A O 1
ATOM 754 N N . GLY A 1 99 ? 8.836 20.766 12.625 1 97.44 99 GLY A N 1
ATOM 755 C CA . GLY A 1 99 ? 9.211 19.453 12.156 1 97.44 99 GLY A CA 1
ATOM 756 C C . GLY A 1 99 ? 9.25 19.328 10.648 1 97.44 99 GLY A C 1
ATOM 757 O O . GLY A 1 99 ? 9.781 18.359 10.102 1 97.44 99 GLY A O 1
ATOM 758 N N . GLY A 1 100 ? 8.656 20.344 9.914 1 97.44 100 GLY A N 1
ATOM 759 C CA . GLY A 1 100 ? 8.703 20.391 8.461 1 97.44 100 GLY A CA 1
ATOM 760 C C . GLY A 1 100 ? 10.031 20.891 7.922 1 97.44 100 GLY A C 1
ATOM 761 O O . GLY A 1 100 ? 10.984 21.062 8.68 1 97.44 100 GLY A O 1
ATOM 762 N N . CYS A 1 101 ? 10.086 21.141 6.613 1 97.38 101 CYS A N 1
ATOM 763 C CA . CYS A 1 101 ? 11.375 21.484 6.027 1 97.38 101 CYS A CA 1
ATOM 764 C C . CYS A 1 101 ? 11.266 22.734 5.172 1 97.38 101 CYS A C 1
ATOM 766 O O . CYS A 1 101 ? 12.078 22.953 4.27 1 97.38 101 CYS A O 1
ATOM 768 N N . LYS A 1 102 ? 10.211 23.531 5.461 1 97.75 102 LYS A N 1
ATOM 769 C CA . LYS A 1 102 ? 10.016 24.703 4.625 1 97.75 102 LYS A CA 1
ATOM 770 C C . LYS A 1 102 ? 9.977 25.984 5.473 1 97.75 102 LYS A C 1
ATOM 772 O O . LYS A 1 102 ? 9.07 26.797 5.324 1 97.75 102 LYS A O 1
ATOM 777 N N . GLY A 1 103 ? 10.93 26.062 6.418 1 96.88 103 GLY A N 1
ATOM 778 C CA . GLY A 1 103 ? 11.156 27.344 7.062 1 96.88 103 GLY A CA 1
ATOM 779 C C . GLY A 1 103 ? 10.883 27.312 8.555 1 96.88 103 GLY A C 1
ATOM 780 O O . GLY A 1 103 ? 11.555 28 9.328 1 96.88 103 GLY A O 1
ATOM 781 N N . SER A 1 104 ? 9.859 26.594 9.016 1 98.56 104 SER A N 1
ATOM 782 C CA . SER A 1 104 ? 9.594 26.469 10.445 1 98.56 104 SER A CA 1
ATOM 783 C C . SER A 1 104 ? 10.641 25.609 11.133 1 98.56 104 SER A C 1
ATOM 785 O O . SER A 1 104 ? 11.352 24.844 10.477 1 98.56 104 SER A O 1
ATOM 787 N N . SER A 1 105 ? 10.742 25.781 12.461 1 98.12 105 SER A N 1
ATOM 788 C CA . SER A 1 105 ? 11.68 24.969 13.227 1 98.12 105 SER A CA 1
ATOM 789 C C . SER A 1 105 ? 11.547 23.484 12.891 1 98.12 105 SER A C 1
ATOM 791 O O . SER A 1 105 ? 10.438 22.938 12.898 1 98.12 105 SER A O 1
ATOM 793 N N . GLY A 1 106 ? 12.594 22.828 12.539 1 97.19 106 GLY A N 1
ATOM 794 C CA . GLY A 1 106 ? 12.641 21.438 12.156 1 97.19 106 GLY A CA 1
ATOM 795 C C . GLY A 1 106 ? 14.055 20.891 12.031 1 97.19 106 GLY A C 1
ATOM 796 O O . GLY A 1 106 ? 15.008 21.531 12.469 1 97.19 106 GLY A O 1
ATOM 797 N N . PRO A 1 107 ? 14.18 19.75 11.5 1 96 107 PRO A N 1
ATOM 798 C CA . PRO A 1 107 ? 15.492 19.109 11.383 1 96 107 PRO A CA 1
ATOM 799 C C . PRO A 1 107 ? 16.5 19.953 10.617 1 96 107 PRO A C 1
ATOM 801 O O . PRO A 1 107 ? 17.703 19.875 10.883 1 96 107 PRO A O 1
ATOM 804 N N . LEU A 1 108 ? 16.047 20.844 9.734 1 95.5 108 LEU A N 1
ATOM 805 C CA . LEU A 1 108 ? 16.938 21.625 8.898 1 95.5 108 LEU A CA 1
ATOM 806 C C . LEU A 1 108 ? 17.328 22.922 9.602 1 95.5 108 LEU A C 1
ATOM 808 O O . LEU A 1 108 ? 18.203 23.656 9.117 1 95.5 108 LEU A O 1
ATOM 812 N N . THR A 1 109 ? 16.688 23.219 10.719 1 95.44 109 THR A N 1
ATOM 813 C CA . THR A 1 109 ? 17.062 24.391 11.5 1 95.44 109 THR A CA 1
ATOM 814 C C . THR A 1 109 ? 18.453 24.234 12.086 1 95.44 109 THR A C 1
ATOM 816 O O . THR A 1 109 ? 18.828 23.156 12.547 1 95.44 109 THR A O 1
ATOM 819 N N . THR A 1 110 ? 19.203 25.328 12.125 1 93.88 110 THR A N 1
ATOM 820 C CA . THR A 1 110 ? 20.547 25.297 12.672 1 93.88 110 THR A CA 1
ATOM 821 C C . THR A 1 110 ? 20.516 25.188 14.195 1 93.88 110 THR A C 1
ATOM 823 O O . THR A 1 110 ? 19.859 25.984 14.859 1 93.88 110 THR A O 1
ATOM 826 N N . SER A 1 111 ? 21.188 24.234 14.664 1 90.12 111 SER A N 1
ATOM 827 C CA . SER A 1 111 ? 21.359 24.078 16.109 1 90.12 111 SER A CA 1
ATOM 828 C C . SER A 1 111 ? 22.281 25.141 16.672 1 90.12 111 SER A C 1
ATOM 830 O O . SER A 1 111 ? 23.391 25.344 16.156 1 90.12 111 SER A O 1
ATOM 832 N N . PRO A 1 112 ? 21.828 25.766 17.688 1 86.69 112 PRO A N 1
ATOM 833 C CA . PRO A 1 112 ? 22.719 26.75 18.297 1 86.69 112 PRO A CA 1
ATOM 834 C C . PRO A 1 112 ? 23.969 26.109 18.922 1 86.69 112 PRO A C 1
ATOM 836 O O . PRO A 1 112 ? 24.984 26.797 19.109 1 86.69 112 PRO A O 1
ATOM 839 N N . VAL A 1 113 ? 23.891 24.875 19.188 1 87.06 113 VAL A N 1
ATOM 840 C CA . VAL A 1 113 ? 24.984 24.156 19.859 1 87.06 113 VAL A CA 1
ATOM 841 C C . VAL A 1 113 ? 26.031 23.734 18.844 1 87.06 113 VAL A C 1
ATOM 843 O O . VAL A 1 113 ? 27.219 24.016 19.016 1 87.06 113 VAL A O 1
ATOM 846 N N . SER A 1 114 ? 25.656 23.156 17.734 1 88.06 114 SER A N 1
ATOM 847 C CA . SER A 1 114 ? 26.594 22.562 16.781 1 88.06 114 SER A CA 1
ATOM 848 C C . SER A 1 114 ? 26.875 23.5 15.617 1 88.06 114 SER A C 1
ATOM 850 O O . SER A 1 114 ? 27.859 23.328 14.898 1 88.06 114 SER A O 1
ATOM 852 N N . GLY A 1 115 ? 25.953 24.438 15.383 1 91.81 115 GLY A N 1
ATOM 853 C CA . GLY A 1 115 ? 26.078 25.297 14.219 1 91.81 115 GLY A CA 1
ATOM 854 C C . GLY A 1 115 ? 25.672 24.625 12.922 1 91.81 115 GLY A C 1
ATOM 855 O O . GLY A 1 115 ? 25.844 25.188 11.836 1 91.81 115 GLY A O 1
ATOM 856 N N . LYS A 1 116 ? 25.25 23.422 13.062 1 92.69 116 LYS A N 1
ATOM 857 C CA . LYS A 1 116 ? 24.781 22.641 11.938 1 92.69 116 LYS A CA 1
ATOM 858 C C . LYS A 1 116 ? 23.297 22.297 12.086 1 92.69 116 LYS A C 1
ATOM 860 O O . LYS A 1 116 ? 22.719 22.469 13.164 1 92.69 116 LYS A O 1
ATOM 865 N N . PRO A 1 117 ? 22.703 21.891 11.008 1 94 117 PRO A N 1
ATOM 866 C CA . PRO A 1 117 ? 21.312 21.484 11.156 1 94 117 PRO A CA 1
ATOM 867 C C . PRO A 1 117 ? 21.109 20.391 12.203 1 94 117 PRO A C 1
ATOM 869 O O . PRO A 1 117 ? 21.969 19.516 12.344 1 94 117 PRO A O 1
ATOM 872 N N . PHE A 1 118 ? 20.016 20.375 12.859 1 94.12 118 PHE A N 1
ATOM 873 C CA . PHE A 1 118 ? 19.703 19.391 13.898 1 94.12 118 PHE A CA 1
ATOM 874 C C . PHE A 1 118 ? 19.734 17.984 13.328 1 94.12 118 PHE A C 1
ATOM 876 O O . PHE A 1 118 ? 20.25 17.062 13.961 1 94.12 118 PHE A O 1
ATOM 883 N N . GLY A 1 119 ? 19.141 17.891 12.117 1 93.81 119 GLY A N 1
ATOM 884 C CA . GLY A 1 119 ? 18.953 16.547 11.594 1 93.81 119 GLY A CA 1
ATOM 885 C C . GLY A 1 119 ? 18.125 15.656 12.508 1 93.81 119 GLY A C 1
ATOM 886 O O . GLY A 1 119 ? 17.062 16.062 12.977 1 93.81 119 GLY A O 1
ATOM 887 N N . SER A 1 120 ? 18.656 14.461 12.766 1 92.44 120 SER A N 1
ATOM 888 C CA . SER A 1 120 ? 17.922 13.492 13.57 1 92.44 120 SER A CA 1
ATOM 889 C C . SER A 1 120 ? 18 13.828 15.055 1 92.44 120 SER A C 1
ATOM 891 O O . SER A 1 120 ? 17.328 13.195 15.875 1 92.44 120 SER A O 1
ATOM 893 N N . SER A 1 121 ? 18.734 14.859 15.43 1 91.5 121 SER A N 1
ATOM 894 C CA . SER A 1 121 ? 18.812 15.273 16.828 1 91.5 121 SER A CA 1
ATOM 895 C C . SER A 1 121 ? 17.703 16.25 17.188 1 91.5 121 SER A C 1
ATOM 897 O O . SER A 1 121 ? 17.531 16.609 18.359 1 91.5 121 SER A O 1
ATOM 899 N N . PHE A 1 122 ? 16.953 16.719 16.188 1 94.38 122 PHE A N 1
ATOM 900 C CA . PHE A 1 122 ? 15.781 17.547 16.469 1 94.38 122 PHE A CA 1
ATOM 901 C C . PHE A 1 122 ? 14.789 16.797 17.359 1 94.38 122 PHE A C 1
ATOM 903 O O . PHE A 1 122 ? 14.609 15.586 17.203 1 94.38 122 PHE A O 1
ATOM 910 N N . PRO A 1 123 ? 14.18 17.453 18.266 1 93.88 123 PRO A N 1
ATOM 911 C CA . PRO A 1 123 ? 13.25 16.734 19.141 1 93.88 123 PRO A CA 1
ATOM 912 C C . PRO A 1 123 ? 11.984 16.281 18.391 1 93.88 123 PRO A C 1
ATOM 914 O O . PRO A 1 123 ? 11.586 16.922 17.422 1 93.88 123 PRO A O 1
ATOM 917 N N . PHE A 1 124 ? 11.359 15.242 18.891 1 92.44 124 PHE A N 1
ATOM 918 C CA . PHE A 1 124 ? 10.086 14.789 18.344 1 92.44 124 PHE A CA 1
ATOM 919 C C . PHE A 1 124 ? 9.008 15.852 18.531 1 92.44 124 PHE A C 1
ATOM 921 O O . PHE A 1 124 ? 8.93 16.484 19.578 1 92.44 124 PHE A O 1
ATOM 928 N N . VAL A 1 125 ? 8.227 16.031 17.5 1 95.69 125 VAL A N 1
ATOM 929 C CA . VAL A 1 125 ? 7.117 16.969 17.516 1 95.69 125 VAL A CA 1
ATOM 930 C C . VAL A 1 125 ? 5.812 16.25 17.203 1 95.69 125 VAL A C 1
ATOM 932 O O . VAL A 1 125 ? 5.707 15.523 16.203 1 95.69 125 VAL A O 1
ATOM 935 N N . SER A 1 126 ? 4.809 16.391 18.062 1 96.69 126 SER A N 1
ATOM 936 C CA . SER A 1 126 ? 3.49 15.797 17.859 1 96.69 126 SER A CA 1
ATOM 937 C C . SER A 1 126 ? 2.564 16.75 17.125 1 96.69 126 SER A C 1
ATOM 939 O O . SER A 1 126 ? 2.916 17.922 16.906 1 96.69 126 SER A O 1
ATOM 941 N N . ILE A 1 127 ? 1.386 16.25 16.766 1 98.25 127 ILE A N 1
ATOM 942 C CA . ILE A 1 127 ? 0.359 17.125 16.188 1 98.25 127 ILE A CA 1
ATOM 943 C C . ILE A 1 127 ? -0.034 18.203 17.203 1 98.25 127 ILE A C 1
ATOM 945 O O . ILE A 1 127 ? -0.256 19.359 16.828 1 98.25 127 ILE A O 1
ATOM 949 N N . GLU A 1 128 ? -0.102 17.828 18.422 1 98.44 128 GLU A N 1
ATOM 950 C CA . GLU A 1 128 ? -0.406 18.797 19.484 1 98.44 128 GLU A CA 1
ATOM 951 C C . GLU A 1 128 ? 0.64 19.906 19.531 1 98.44 128 GLU A C 1
ATOM 953 O O . GLU A 1 128 ? 0.303 21.078 19.734 1 98.44 128 GLU A O 1
ATOM 958 N N . ASP A 1 129 ? 1.869 19.531 19.391 1 98.38 129 ASP A N 1
ATOM 959 C CA . ASP A 1 129 ? 2.949 20.516 19.391 1 98.38 129 ASP A CA 1
ATOM 960 C C . ASP A 1 129 ? 2.836 21.438 18.172 1 98.38 129 ASP A C 1
ATOM 962 O O . ASP A 1 129 ? 3.096 22.641 18.281 1 98.38 129 ASP A O 1
ATOM 966 N N . MET A 1 130 ? 2.51 20.875 17.031 1 98.81 130 MET A N 1
ATOM 967 C CA . MET A 1 130 ? 2.305 21.672 15.828 1 98.81 130 MET A CA 1
ATOM 968 C C . MET A 1 130 ? 1.214 22.719 16.047 1 98.81 130 MET A C 1
ATOM 970 O O . MET A 1 130 ? 1.37 23.875 15.672 1 98.81 130 MET A O 1
ATOM 974 N N . VAL A 1 131 ? 0.141 22.281 16.688 1 98.88 131 VAL A N 1
ATOM 975 C CA . VAL A 1 131 ? -1.002 23.141 16.953 1 98.88 131 VAL A CA 1
ATOM 976 C C . VAL A 1 131 ? -0.611 24.219 17.969 1 98.88 131 VAL A C 1
ATOM 978 O O . VAL A 1 131 ? -1.01 25.375 17.844 1 98.88 131 VAL A O 1
ATOM 981 N N . ALA A 1 132 ? 0.192 23.875 18.969 1 98.81 132 ALA A N 1
ATOM 982 C CA . ALA A 1 132 ? 0.677 24.859 19.938 1 98.81 132 ALA A CA 1
ATOM 983 C C . ALA A 1 132 ? 1.516 25.922 19.25 1 98.81 132 ALA A C 1
ATOM 985 O O . ALA A 1 132 ? 1.427 27.109 19.594 1 98.81 132 ALA A O 1
ATOM 986 N N . ALA A 1 133 ? 2.307 25.5 18.328 1 98.81 133 ALA A N 1
ATOM 987 C CA . ALA A 1 133 ? 3.104 26.453 17.562 1 98.81 133 ALA A CA 1
ATOM 988 C C . ALA A 1 133 ? 2.213 27.391 16.75 1 98.81 133 ALA A C 1
ATOM 990 O O . ALA A 1 133 ? 2.469 28.594 16.672 1 98.81 133 ALA A O 1
ATOM 991 N N . GLN A 1 134 ? 1.211 26.844 16.141 1 98.88 134 GLN A N 1
ATOM 992 C CA . GLN A 1 134 ? 0.256 27.641 15.383 1 98.88 134 GLN A CA 1
ATOM 993 C C . GLN A 1 134 ? -0.453 28.656 16.281 1 98.88 134 GLN A C 1
ATOM 995 O O . GLN A 1 134 ? -0.688 29.797 15.875 1 98.88 134 GLN A O 1
ATOM 1000 N N . LYS A 1 135 ? -0.795 28.203 17.469 1 98.81 135 LYS A N 1
ATOM 1001 C CA . LYS A 1 135 ? -1.43 29.094 18.422 1 98.81 135 LYS A CA 1
ATOM 1002 C C . LYS A 1 135 ? -0.53 30.297 18.75 1 98.81 135 LYS A C 1
ATOM 1004 O O . LYS A 1 135 ? -1.006 31.422 18.859 1 98.81 135 LYS A O 1
ATOM 1009 N N . SER A 1 136 ? 0.732 30.031 18.906 1 98.75 136 SER A N 1
ATOM 1010 C CA . SER A 1 136 ? 1.694 31.094 19.141 1 98.75 136 SER A CA 1
ATOM 1011 C C . SER A 1 136 ? 1.706 32.094 17.984 1 98.75 136 SER A C 1
ATOM 1013 O O . SER A 1 136 ? 1.772 33.312 18.203 1 98.75 136 SER A O 1
ATOM 1015 N N . LEU A 1 137 ? 1.645 31.578 16.766 1 98.81 137 LEU A N 1
ATOM 1016 C CA . LEU A 1 137 ? 1.611 32.438 15.594 1 98.81 137 LEU A CA 1
ATOM 1017 C C . LEU A 1 137 ? 0.342 33.281 15.578 1 98.81 137 LEU A C 1
ATOM 1019 O O . LEU A 1 137 ? 0.398 34.5 15.336 1 98.81 137 LEU A O 1
ATOM 1023 N N . VAL A 1 138 ? -0.792 32.656 15.82 1 98.81 138 VAL A N 1
ATOM 1024 C CA . VAL A 1 138 ? -2.088 33.344 15.805 1 98.81 138 VAL A CA 1
ATOM 1025 C C . VAL A 1 138 ? -2.1 34.438 16.859 1 98.81 138 VAL A C 1
ATOM 1027 O O . VAL A 1 138 ? -2.576 35.562 16.594 1 98.81 138 VAL A O 1
ATOM 1030 N N . ALA A 1 139 ? -1.54 34.156 18.031 1 98.44 139 ALA A N 1
ATOM 1031 C CA . ALA A 1 139 ? -1.425 35.156 19.094 1 98.44 139 ALA A CA 1
ATOM 1032 C C . ALA A 1 139 ? -0.525 36.312 18.656 1 98.44 139 ALA A C 1
ATOM 1034 O O . ALA A 1 139 ? -0.823 37.5 18.922 1 98.44 139 ALA A O 1
ATOM 1035 N N . HIS A 1 140 ? 0.524 36 18.047 1 98.44 140 HIS A N 1
ATOM 1036 C CA . HIS A 1 140 ? 1.453 37 17.531 1 98.44 140 HIS A CA 1
ATOM 1037 C C . HIS A 1 140 ? 0.766 37.938 16.562 1 98.44 140 HIS A C 1
ATOM 1039 O O . HIS A 1 140 ? 1.093 39.125 16.5 1 98.44 140 HIS A O 1
ATOM 1045 N N . LEU A 1 141 ? -0.17 37.438 15.781 1 98.44 141 LEU A N 1
ATOM 1046 C CA . LEU A 1 141 ? -0.891 38.219 14.781 1 98.44 141 LEU A CA 1
ATOM 1047 C C . LEU A 1 141 ? -2.016 39.031 15.43 1 98.44 141 LEU A C 1
ATOM 1049 O O . LEU A 1 141 ? -2.744 39.75 14.742 1 98.44 141 LEU A O 1
ATOM 1053 N N . GLY A 1 142 ? -2.178 38.812 16.734 1 98.12 142 GLY A N 1
ATOM 1054 C CA . GLY A 1 142 ? -3.145 39.594 17.5 1 98.12 142 GLY A CA 1
ATOM 1055 C C . GLY A 1 142 ? -4.551 39.031 17.438 1 98.12 142 GLY A C 1
ATOM 1056 O O . GLY A 1 142 ? -5.527 39.75 17.656 1 98.12 142 GLY A O 1
ATOM 1057 N N . ILE A 1 143 ? -4.676 37.844 17.078 1 98.62 143 ILE A N 1
ATOM 1058 C CA . ILE A 1 143 ? -5.984 37.219 16.906 1 98.62 143 ILE A CA 1
ATOM 1059 C C . ILE A 1 143 ? -6.297 36.344 18.125 1 98.62 143 ILE A C 1
ATOM 1061 O O . ILE A 1 143 ? -5.539 35.438 18.453 1 98.62 143 ILE A O 1
ATOM 1065 N N . ASP A 1 144 ? -7.445 36.562 18.781 1 98.31 144 ASP A N 1
ATOM 1066 C CA . ASP A 1 144 ? -7.828 35.781 19.969 1 98.31 144 ASP A CA 1
ATOM 1067 C C . ASP A 1 144 ? -8.664 34.562 19.594 1 98.31 144 ASP A C 1
ATOM 1069 O O . ASP A 1 144 ? -8.477 33.5 20.141 1 98.31 144 ASP A O 1
ATOM 1073 N N . VAL A 1 145 ? -9.633 34.844 18.688 1 98.62 145 VAL A N 1
ATOM 1074 C CA . VAL A 1 145 ? -10.539 33.781 18.266 1 98.62 145 VAL A CA 1
ATOM 1075 C C . VAL A 1 145 ? -10.555 33.719 16.75 1 98.62 145 VAL A C 1
ATOM 1077 O O . VAL A 1 145 ? -10.875 34.688 16.062 1 98.62 145 VAL A O 1
ATOM 1080 N N . LEU A 1 146 ? -10.156 32.562 16.25 1 98.88 146 LEU A N 1
ATOM 1081 C CA . LEU A 1 146 ? -10.234 32.312 14.82 1 98.88 146 LEU A CA 1
ATOM 1082 C C . LEU A 1 146 ? -11.672 32.094 14.383 1 98.88 146 LEU A C 1
ATOM 1084 O O . LEU A 1 146 ? -12.438 31.422 15.078 1 98.88 146 LEU A O 1
ATOM 1088 N N . PHE A 1 147 ? -11.953 32.688 13.25 1 98.62 147 PHE A N 1
ATOM 1089 C CA . PHE A 1 147 ? -13.242 32.375 12.656 1 98.62 147 PHE A CA 1
ATOM 1090 C C . PHE A 1 147 ? -13.352 30.906 12.305 1 98.62 147 PHE A C 1
ATOM 1092 O O . PHE A 1 147 ? -14.398 30.297 12.5 1 98.62 147 PHE A O 1
ATOM 1099 N N . CYS A 1 148 ? -12.234 30.375 11.805 1 98.75 148 CYS A N 1
ATOM 1100 C CA . CYS A 1 148 ? -12.242 28.984 11.359 1 98.75 148 CYS A CA 1
ATOM 1101 C C . CYS A 1 148 ? -10.836 28.406 11.344 1 98.75 148 CYS A C 1
ATOM 1103 O O . CYS A 1 148 ? -9.867 29.125 11.07 1 98.75 148 CYS A O 1
ATOM 1105 N N . VAL A 1 149 ? -10.703 27.172 11.688 1 98.94 149 VAL A N 1
ATOM 1106 C CA . VAL A 1 149 ? -9.531 26.359 11.383 1 98.94 149 VAL A CA 1
ATOM 1107 C C . VAL A 1 149 ? -9.914 25.25 10.414 1 98.94 149 VAL A C 1
ATOM 1109 O O . VAL A 1 149 ? -10.883 24.516 10.641 1 98.94 149 VAL A O 1
ATOM 1112 N N . ALA A 1 150 ? -9.18 25.141 9.312 1 98.94 150 ALA A N 1
ATOM 1113 C CA . ALA A 1 150 ? -9.531 24.172 8.266 1 98.94 150 ALA A CA 1
ATOM 1114 C C . ALA A 1 150 ? -8.297 23.391 7.816 1 98.94 150 ALA A C 1
ATOM 1116 O O . ALA A 1 150 ? -7.199 23.938 7.738 1 98.94 150 ALA A O 1
ATOM 1117 N N . GLY A 1 151 ? -8.461 22.141 7.488 1 98.56 151 GLY A N 1
ATOM 1118 C CA . GLY A 1 151 ? -7.371 21.359 6.93 1 98.56 151 GLY A CA 1
ATOM 1119 C C . GLY A 1 151 ? -7.809 19.984 6.465 1 98.56 151 GLY A C 1
ATOM 1120 O O . GLY A 1 151 ? -8.828 19.453 6.918 1 98.56 151 GLY A O 1
ATOM 1121 N N . GLY A 1 152 ? -7.094 19.453 5.543 1 98.56 152 GLY A N 1
ATOM 1122 C CA . GLY A 1 152 ? -7.305 18.094 5.059 1 98.56 152 GLY A CA 1
ATOM 1123 C C . GLY A 1 152 ? -6.176 17.141 5.418 1 98.56 152 GLY A C 1
ATOM 1124 O O . GLY A 1 152 ? -5.039 17.578 5.637 1 98.56 152 GLY A O 1
ATOM 1125 N N . SER A 1 153 ? -6.516 15.844 5.508 1 98.38 153 SER A N 1
ATOM 1126 C CA . SER A 1 153 ? -5.504 14.844 5.832 1 98.38 153 SER A CA 1
ATOM 1127 C C . SER A 1 153 ? -4.812 15.164 7.152 1 98.38 153 SER A C 1
ATOM 1129 O O . SER A 1 153 ? -5.473 15.328 8.18 1 98.38 153 SER A O 1
ATOM 1131 N N . MET A 1 154 ? -3.531 15.398 7.172 1 98.62 154 MET A N 1
ATOM 1132 C CA . MET A 1 154 ? -2.818 15.805 8.383 1 98.62 154 MET A CA 1
ATOM 1133 C C . MET A 1 154 ? -3.352 17.141 8.906 1 98.62 154 MET A C 1
ATOM 1135 O O . MET A 1 154 ? -3.428 17.344 10.117 1 98.62 154 MET A O 1
ATOM 1139 N N . GLY A 1 155 ? -3.672 18.016 7.977 1 98.81 155 GLY A N 1
ATOM 1140 C CA . GLY A 1 155 ? -4.262 19.281 8.375 1 98.81 155 GLY A CA 1
ATOM 1141 C C . GLY A 1 155 ? -5.57 19.109 9.133 1 98.81 155 GLY A C 1
ATOM 1142 O O . GLY A 1 155 ? -5.891 19.922 10.008 1 98.81 155 GLY A O 1
ATOM 1143 N N . GLY A 1 156 ? -6.332 18.078 8.734 1 98.88 156 GLY A N 1
ATOM 1144 C CA . GLY A 1 156 ? -7.551 17.781 9.477 1 98.88 156 GLY A CA 1
ATOM 1145 C C . GLY A 1 156 ? -7.289 17.328 10.898 1 98.88 156 GLY A C 1
ATOM 1146 O O . GLY A 1 156 ? -8.062 17.656 11.805 1 98.88 156 GLY A O 1
ATOM 1147 N N . MET A 1 157 ? -6.219 16.609 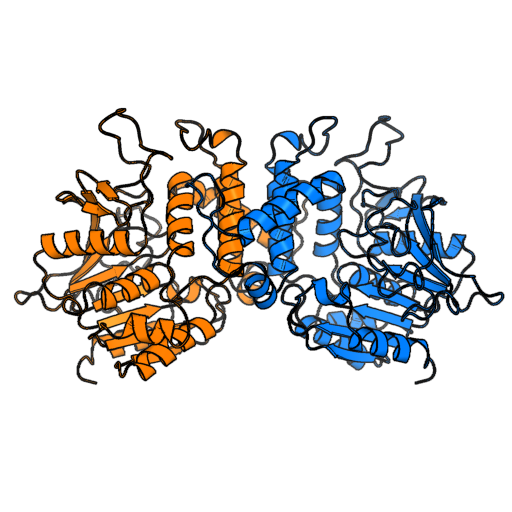11.117 1 98.81 157 MET A N 1
ATOM 1148 C CA . MET A 1 157 ? -5.805 16.234 12.461 1 98.81 157 MET A CA 1
ATOM 1149 C C . MET A 1 157 ? -5.465 17.469 13.289 1 98.81 157 MET A C 1
ATOM 1151 O O . MET A 1 157 ? -5.824 17.547 14.469 1 98.81 157 MET A O 1
ATOM 1155 N N . GLN A 1 158 ? -4.777 18.391 12.664 1 98.94 158 GLN A N 1
ATOM 1156 C CA . GLN A 1 158 ? -4.453 19.641 13.336 1 98.94 158 GLN A CA 1
ATOM 1157 C C . GLN A 1 158 ? -5.715 20.406 13.711 1 98.94 158 GLN A C 1
ATOM 1159 O O . GLN A 1 158 ? -5.832 20.906 14.828 1 98.94 158 GLN A O 1
ATOM 1164 N N . ALA A 1 159 ? -6.656 20.453 12.805 1 98.94 159 ALA A N 1
ATOM 1165 C CA . ALA A 1 159 ? -7.91 21.156 13.062 1 98.94 159 ALA A CA 1
ATOM 1166 C C . ALA A 1 159 ? -8.664 20.516 14.227 1 98.94 159 ALA A C 1
ATOM 1168 O O . ALA A 1 159 ? -9.156 21.219 15.109 1 98.94 159 ALA A O 1
ATOM 1169 N N . LEU A 1 160 ? -8.734 19.203 14.203 1 98.88 160 LEU A N 1
ATOM 1170 C CA . LEU A 1 160 ? -9.352 18.5 15.328 1 98.88 160 LEU A CA 1
ATOM 1171 C C . LEU A 1 160 ? -8.641 18.828 16.625 1 98.88 160 LEU A C 1
ATOM 1173 O O . LEU A 1 160 ? -9.289 19.109 17.641 1 98.88 160 LEU A O 1
ATOM 1177 N N . GLN A 1 161 ? -7.375 18.812 16.609 1 98.88 161 GLN A N 1
ATOM 1178 C CA . GLN A 1 161 ? -6.594 19.094 17.797 1 98.88 161 GLN A CA 1
ATOM 1179 C C . GLN A 1 161 ? -6.824 20.516 18.281 1 98.88 161 GLN A C 1
ATOM 1181 O O . GLN A 1 161 ? -6.918 20.766 19.484 1 98.88 161 GLN A O 1
ATOM 1186 N N . TRP A 1 162 ? -6.871 21.469 17.375 1 98.88 162 TRP A N 1
ATOM 1187 C CA . TRP A 1 162 ? -7.199 22.859 17.719 1 98.88 162 TRP A CA 1
ATOM 1188 C C . TRP A 1 162 ? -8.5 22.922 18.5 1 98.88 162 TRP A C 1
ATOM 1190 O O . TRP A 1 162 ? -8.578 23.625 19.516 1 98.88 162 TRP A O 1
ATOM 1200 N N . SER A 1 163 ? -9.5 22.219 18.062 1 98.81 163 SER A N 1
ATOM 1201 C CA . SER A 1 163 ? -10.844 22.312 18.625 1 98.81 163 SER A CA 1
ATOM 1202 C C . SER A 1 163 ? -10.875 21.828 20.062 1 98.81 163 SER A C 1
ATOM 1204 O O . SER A 1 163 ? -11.727 22.25 20.844 1 98.81 163 SER A O 1
ATOM 1206 N N . ILE A 1 164 ? -9.914 20.984 20.453 1 98.62 164 ILE A N 1
ATOM 1207 C CA . ILE A 1 164 ? -9.961 20.406 21.797 1 98.62 164 ILE A CA 1
ATOM 1208 C C . ILE A 1 164 ? -8.914 21.078 22.688 1 98.62 164 ILE A C 1
ATOM 1210 O O . ILE A 1 164 ? -9.109 21.203 23.891 1 98.62 164 ILE A O 1
ATOM 1214 N N . SER A 1 165 ? -7.836 21.5 22.094 1 98.62 165 SER A N 1
ATOM 1215 C CA . SER A 1 165 ? -6.777 22.156 22.859 1 98.62 165 SER A CA 1
ATOM 1216 C C . SER A 1 165 ? -7.141 23.594 23.172 1 98.62 165 SER A C 1
ATOM 1218 O O . SER A 1 165 ? -6.75 24.125 24.219 1 98.62 165 SER A O 1
ATOM 1220 N N . TYR A 1 166 ? -7.84 24.219 22.266 1 98.75 166 TYR A N 1
ATOM 1221 C CA . TYR A 1 166 ? -8.188 25.641 22.406 1 98.75 166 TYR A CA 1
ATOM 1222 C C . TYR A 1 166 ? -9.648 25.875 22.047 1 98.75 166 TYR A C 1
ATOM 1224 O O . TYR A 1 166 ? -9.961 26.688 21.172 1 98.75 166 TYR A O 1
ATOM 1232 N N . PRO A 1 167 ? -10.523 25.281 22.828 1 98.69 167 PRO A N 1
ATOM 1233 C CA . PRO A 1 167 ? -11.945 25.281 22.469 1 98.69 167 PRO A CA 1
ATOM 1234 C C . PRO A 1 167 ? -12.547 26.672 22.422 1 98.69 167 PRO A C 1
ATOM 1236 O O . PRO A 1 167 ? -13.547 26.891 21.734 1 98.69 167 PRO A O 1
ATOM 1239 N N . ASP A 1 168 ? -11.93 27.594 23.062 1 98.62 168 ASP A N 1
ATOM 1240 C CA . ASP A 1 168 ? -12.484 28.953 23.094 1 98.62 168 ASP A CA 1
ATOM 1241 C C . ASP A 1 168 ? -11.828 29.844 22.047 1 98.62 168 ASP A C 1
ATOM 1243 O O . ASP A 1 168 ? -12.156 31.031 21.953 1 98.62 168 ASP A O 1
ATOM 1247 N N . CYS A 1 169 ? -10.977 29.297 21.203 1 98.75 169 CYS A N 1
ATOM 1248 C CA . CYS A 1 169 ? -10.164 30.141 20.328 1 98.75 169 CYS A CA 1
ATOM 1249 C C . CYS A 1 169 ? -10.523 29.891 18.859 1 98.75 169 CYS A C 1
ATOM 1251 O O . CYS A 1 169 ? -9.781 30.297 17.969 1 98.75 169 CYS A O 1
ATOM 1253 N N . LEU A 1 170 ? -11.617 29.203 18.578 1 98.31 170 LEU A N 1
ATOM 1254 C CA . LEU A 1 170 ? -12.125 29.047 17.219 1 98.31 170 LEU A CA 1
ATOM 1255 C C . LEU A 1 170 ? -13.641 28.859 17.219 1 98.31 170 LEU A C 1
ATOM 1257 O O . LEU A 1 170 ? -14.195 28.281 18.156 1 98.31 170 LEU A O 1
ATOM 1261 N N . ARG A 1 171 ? -14.273 29.297 16.156 1 98.19 171 ARG A N 1
ATOM 1262 C CA . ARG A 1 171 ? -15.727 29.234 16.062 1 98.19 171 ARG A CA 1
ATOM 1263 C C . ARG A 1 171 ? -16.156 28.109 15.125 1 98.19 171 ARG A C 1
ATOM 1265 O O . ARG A 1 171 ? -17.234 27.531 15.305 1 98.19 171 ARG A O 1
ATOM 1272 N N . ASN A 1 172 ? -15.359 27.875 14.133 1 98.44 172 ASN A N 1
ATOM 1273 C CA . ASN A 1 172 ? -15.656 26.875 13.117 1 98.44 172 ASN A CA 1
ATOM 1274 C C . ASN A 1 172 ? -14.453 25.969 12.852 1 98.44 172 ASN A C 1
ATOM 1276 O O . ASN A 1 172 ? -13.312 26.422 12.883 1 98.44 172 ASN A O 1
ATOM 1280 N N . CYS A 1 173 ? -14.727 24.672 12.594 1 98.81 173 CYS A N 1
ATOM 1281 C CA . CYS A 1 173 ? -13.688 23.703 12.305 1 98.81 173 CYS A CA 1
ATOM 1282 C C . CYS A 1 173 ? -14.047 22.859 11.086 1 98.81 173 CYS A C 1
ATOM 1284 O O . CYS A 1 173 ? -15.109 22.25 11.039 1 98.81 173 CYS A O 1
ATOM 1286 N N . ILE A 1 174 ? -13.195 22.875 10.094 1 98.94 174 ILE A N 1
ATOM 1287 C CA . ILE A 1 174 ? -13.414 22.094 8.875 1 98.94 174 ILE A CA 1
ATOM 1288 C C . ILE A 1 174 ? -12.375 20.984 8.781 1 98.94 174 ILE A C 1
ATOM 1290 O O . ILE A 1 174 ? -11.172 21.234 8.781 1 98.94 174 ILE A O 1
ATOM 1294 N N . VAL A 1 175 ? -12.836 19.766 8.719 1 98.94 175 VAL A N 1
ATOM 1295 C CA . VAL A 1 175 ? -11.992 18.562 8.648 1 98.94 175 VAL A CA 1
ATOM 1296 C C . VAL A 1 175 ? -12.281 17.812 7.359 1 98.94 175 VAL A C 1
ATOM 1298 O O . VAL A 1 175 ? -13.383 17.281 7.176 1 98.94 175 VAL A O 1
ATOM 1301 N N . LEU A 1 176 ? -11.25 17.766 6.5 1 98.81 176 LEU A N 1
ATOM 1302 C CA . LEU A 1 176 ? -11.422 17.078 5.219 1 98.81 176 LEU A CA 1
ATOM 1303 C C . LEU A 1 176 ? -10.531 15.852 5.129 1 98.81 176 LEU A C 1
ATOM 1305 O O . LEU A 1 176 ? -9.336 15.914 5.426 1 98.81 176 LEU A O 1
ATOM 1309 N N . ALA A 1 177 ? -11.109 14.695 4.68 1 98.31 177 ALA A N 1
ATOM 1310 C CA . ALA A 1 177 ? -10.312 13.516 4.383 1 98.31 177 ALA A CA 1
ATOM 1311 C C . ALA A 1 177 ? -9.336 13.211 5.512 1 98.31 177 ALA A C 1
ATOM 1313 O O . ALA A 1 177 ? -8.133 13.07 5.281 1 98.31 177 ALA A O 1
ATOM 1314 N N . SER A 1 178 ? -9.82 13.086 6.715 1 98.56 178 SER A N 1
ATOM 1315 C CA . SER A 1 178 ? -8.93 12.93 7.859 1 98.56 178 SER A CA 1
ATOM 1316 C C . SER A 1 178 ? -9.406 11.82 8.789 1 98.56 178 SER A C 1
ATOM 1318 O O . SER A 1 178 ? -10.273 11.023 8.414 1 98.56 178 SER A O 1
ATOM 1320 N N . THR A 1 179 ? -8.727 11.648 9.875 1 97.81 179 THR A N 1
ATOM 1321 C CA . THR A 1 179 ? -9.023 10.609 10.859 1 97.81 179 THR A CA 1
ATOM 1322 C C . THR A 1 179 ? -8.602 11.047 12.258 1 97.81 179 THR A C 1
ATOM 1324 O O . THR A 1 179 ? -7.77 11.938 12.406 1 97.81 179 THR A O 1
ATOM 1327 N N . ALA A 1 180 ? -9.273 10.445 13.242 1 97.81 180 ALA A N 1
ATOM 1328 C CA . ALA A 1 180 ? -8.969 10.758 14.633 1 97.81 180 ALA A CA 1
ATOM 1329 C C . ALA A 1 180 ? -7.777 9.953 15.133 1 97.81 180 ALA A C 1
ATOM 1331 O O . ALA A 1 180 ? -7.195 10.266 16.172 1 97.81 180 ALA A O 1
ATOM 1332 N N . GLU A 1 181 ? -7.422 8.945 14.375 1 95 181 GLU A N 1
ATOM 1333 C CA . GLU A 1 181 ? -6.254 8.109 14.656 1 95 181 GLU A CA 1
ATOM 1334 C C . GLU A 1 181 ? -5.922 7.215 13.461 1 95 181 GLU A C 1
ATOM 1336 O O . GLU A 1 181 ? -6.816 6.805 12.719 1 95 181 GLU A O 1
ATOM 1341 N N . HIS A 1 182 ? -4.648 6.887 13.344 1 93.5 182 HIS A N 1
ATOM 1342 C CA . HIS A 1 182 ? -4.238 5.984 12.273 1 93.5 182 HIS A CA 1
ATOM 1343 C C . HIS A 1 182 ? -4.605 4.539 12.594 1 93.5 182 HIS A C 1
ATOM 1345 O O . HIS A 1 182 ? -4.461 4.098 13.734 1 93.5 182 HIS A O 1
ATOM 1351 N N . SER A 1 183 ? -5.105 3.877 11.609 1 89.81 183 SER A N 1
ATOM 1352 C CA . SER A 1 183 ? -5.25 2.428 11.695 1 89.81 183 SER A CA 1
ATOM 1353 C C . SER A 1 183 ? -3.895 1.73 11.609 1 89.81 183 SER A C 1
ATOM 1355 O O . SER A 1 183 ? -2.879 2.369 11.32 1 89.81 183 SER A O 1
ATOM 1357 N N . ALA A 1 184 ? -3.91 0.465 11.859 1 86.62 184 ALA A N 1
ATOM 1358 C CA . ALA A 1 184 ? -2.688 -0.326 11.766 1 86.62 184 ALA A CA 1
ATOM 1359 C C . ALA A 1 184 ? -2.105 -0.271 10.359 1 86.62 184 ALA A C 1
ATOM 1361 O O . ALA A 1 184 ? -0.887 -0.188 10.18 1 86.62 184 ALA A O 1
ATOM 1362 N N . MET A 1 185 ? -2.92 -0.367 9.352 1 89.12 185 MET A N 1
ATOM 1363 C CA . MET A 1 185 ? -2.469 -0.323 7.965 1 89.12 185 MET A CA 1
ATOM 1364 C C . MET A 1 185 ? -1.831 1.023 7.641 1 89.12 185 MET A C 1
ATOM 1366 O O . MET A 1 185 ? -0.813 1.083 6.949 1 89.12 185 MET A O 1
ATOM 1370 N N . GLN A 1 186 ? -2.463 2.08 8.094 1 92.31 186 GLN A N 1
ATOM 1371 C CA . GLN A 1 186 ? -1.931 3.42 7.875 1 92.31 186 GLN A CA 1
ATOM 1372 C C . GLN A 1 186 ? -0.56 3.58 8.523 1 92.31 186 GLN A C 1
ATOM 1374 O O . GLN A 1 186 ? 0.357 4.145 7.926 1 92.31 186 GLN A O 1
ATOM 1379 N N . ILE A 1 187 ? -0.391 3.049 9.719 1 91.19 187 ILE A N 1
ATOM 1380 C CA . ILE A 1 187 ? 0.896 3.059 10.406 1 91.19 187 ILE A CA 1
ATOM 1381 C C . ILE A 1 187 ? 1.908 2.229 9.617 1 91.19 187 ILE A C 1
ATOM 1383 O O . ILE A 1 187 ? 3.066 2.625 9.477 1 91.19 187 ILE A O 1
ATOM 1387 N N . ALA A 1 188 ? 1.446 1.11 9.102 1 90.12 188 ALA A N 1
ATOM 1388 C CA . ALA A 1 188 ? 2.311 0.215 8.336 1 90.12 188 ALA A CA 1
ATOM 1389 C C . ALA A 1 188 ? 2.885 0.92 7.109 1 90.12 188 ALA A C 1
ATOM 1391 O O . ALA A 1 188 ? 4.078 0.807 6.82 1 90.12 188 ALA A O 1
ATOM 1392 N N . PHE A 1 189 ? 2.059 1.649 6.387 1 92.81 189 PHE A N 1
ATOM 1393 C CA . PHE A 1 189 ? 2.52 2.365 5.203 1 92.81 189 PHE A CA 1
ATOM 1394 C C . PHE A 1 189 ? 3.604 3.373 5.566 1 92.81 189 PHE A C 1
ATOM 1396 O O . PHE A 1 189 ? 4.633 3.457 4.895 1 92.81 189 PHE A O 1
ATOM 1403 N N . ASN A 1 190 ? 3.336 4.113 6.602 1 93.94 190 ASN A N 1
ATOM 1404 C CA . ASN A 1 190 ? 4.324 5.094 7.043 1 93.94 190 ASN A CA 1
ATOM 1405 C C . ASN A 1 190 ? 5.621 4.426 7.48 1 93.94 190 ASN A C 1
ATOM 1407 O O . ASN A 1 190 ? 6.711 4.934 7.211 1 93.94 190 ASN A O 1
ATOM 1411 N N . GLU A 1 191 ? 5.504 3.328 8.156 1 91.31 191 GLU A N 1
ATOM 1412 C CA . GLU A 1 191 ? 6.68 2.602 8.625 1 91.31 191 GLU A CA 1
ATOM 1413 C C . GLU A 1 191 ? 7.543 2.133 7.453 1 91.31 191 GLU A C 1
ATOM 1415 O O . GLU A 1 191 ? 8.766 2.242 7.496 1 91.31 191 GLU A O 1
ATOM 1420 N N . VAL A 1 192 ? 6.883 1.61 6.469 1 92.44 192 VAL A N 1
ATOM 1421 C CA . VAL A 1 192 ? 7.625 1.158 5.297 1 92.44 192 VAL A CA 1
ATOM 1422 C C . VAL A 1 192 ? 8.359 2.338 4.664 1 92.44 192 VAL A C 1
ATOM 1424 O O . VAL A 1 192 ? 9.516 2.205 4.25 1 92.44 192 VAL A O 1
ATOM 1427 N N . GLY A 1 193 ? 7.703 3.484 4.555 1 94.56 193 GLY A N 1
ATOM 1428 C CA . GLY A 1 193 ? 8.367 4.68 4.062 1 94.56 193 GLY A CA 1
ATOM 1429 C C . GLY A 1 193 ? 9.586 5.066 4.883 1 94.56 193 GLY A C 1
ATOM 1430 O O . GLY A 1 193 ? 10.648 5.359 4.328 1 94.56 193 GLY A O 1
ATOM 1431 N N . ARG A 1 194 ? 9.453 5.023 6.152 1 94.38 194 ARG A N 1
ATOM 1432 C CA . ARG A 1 194 ? 10.57 5.375 7.023 1 94.38 194 ARG A CA 1
ATOM 1433 C C . ARG A 1 194 ? 11.711 4.371 6.883 1 94.38 194 ARG A C 1
ATOM 1435 O O . ARG A 1 194 ? 12.875 4.758 6.836 1 94.38 194 ARG A O 1
ATOM 1442 N N . GLN A 1 195 ? 11.359 3.088 6.746 1 91.75 195 GLN A N 1
ATOM 1443 C CA . GLN A 1 195 ? 12.391 2.066 6.582 1 91.75 195 GLN A CA 1
ATOM 1444 C C . GLN A 1 195 ? 13.156 2.262 5.277 1 91.75 195 GLN A C 1
ATOM 1446 O O . GLN A 1 195 ? 14.359 1.989 5.211 1 91.75 195 GLN A O 1
ATOM 1451 N N . ALA A 1 196 ? 12.477 2.699 4.289 1 94.38 196 ALA A N 1
ATOM 1452 C CA . ALA A 1 196 ? 13.141 2.99 3.023 1 94.38 196 ALA A CA 1
ATOM 1453 C C . ALA A 1 196 ? 14.234 4.047 3.203 1 94.38 196 ALA A C 1
ATOM 1455 O O . ALA A 1 196 ? 15.336 3.904 2.674 1 94.38 196 ALA A O 1
ATOM 1456 N N . ILE A 1 197 ? 13.953 5.062 3.959 1 94.81 197 ILE A N 1
ATOM 1457 C CA . ILE A 1 197 ? 14.914 6.129 4.211 1 94.81 197 ILE A CA 1
ATOM 1458 C C . ILE A 1 197 ? 16.047 5.609 5.09 1 94.81 197 ILE A C 1
ATOM 1460 O O . ILE A 1 197 ? 17.219 5.816 4.785 1 94.81 197 ILE A O 1
ATOM 1464 N N . LEU A 1 198 ? 15.688 4.91 6.145 1 92.12 198 LEU A N 1
ATOM 1465 C CA . LEU A 1 198 ? 16.656 4.43 7.117 1 92.12 198 LEU A CA 1
ATOM 1466 C C . LEU A 1 198 ? 17.609 3.424 6.484 1 92.12 198 LEU A C 1
ATOM 1468 O O . LEU A 1 198 ? 18.766 3.309 6.902 1 92.12 198 LEU A O 1
ATOM 1472 N N . SER A 1 199 ? 17.125 2.736 5.461 1 89.25 199 SER A N 1
ATOM 1473 C CA . SER A 1 199 ? 17.922 1.705 4.816 1 89.25 199 SER A CA 1
ATOM 1474 C C . SER A 1 199 ? 18.875 2.307 3.783 1 89.25 199 SER A C 1
ATOM 1476 O O . SER A 1 199 ? 19.781 1.625 3.287 1 89.25 199 SER A O 1
ATOM 1478 N N . ASP A 1 200 ? 18.641 3.555 3.414 1 92.75 200 ASP A N 1
ATOM 1479 C CA . ASP A 1 200 ? 19.547 4.254 2.498 1 92.75 200 ASP A CA 1
ATOM 1480 C C . ASP A 1 200 ? 20.906 4.5 3.145 1 92.75 200 ASP A C 1
ATOM 1482 O O . ASP A 1 200 ? 20.984 5.07 4.234 1 92.75 200 ASP A O 1
ATOM 1486 N N . PRO A 1 201 ? 21.953 4.059 2.492 1 91.56 201 PRO A N 1
ATOM 1487 C CA . PRO A 1 201 ? 23.281 4.223 3.094 1 91.56 201 PRO A CA 1
ATOM 1488 C C . PRO A 1 201 ? 23.625 5.688 3.357 1 91.56 201 PRO A C 1
ATOM 1490 O O . PRO A 1 201 ? 24.406 5.984 4.262 1 91.56 201 PRO A O 1
ATOM 1493 N N . ASN A 1 202 ? 23.016 6.605 2.648 1 94.56 202 ASN A N 1
ATOM 1494 C CA . ASN A 1 202 ? 23.312 8.023 2.822 1 94.56 202 ASN A CA 1
ATOM 1495 C C . ASN A 1 202 ? 22.531 8.617 3.986 1 94.56 202 ASN A C 1
ATOM 1497 O O . ASN A 1 202 ? 22.734 9.781 4.344 1 94.56 202 ASN A O 1
ATOM 1501 N N . TRP A 1 203 ? 21.672 7.91 4.629 1 93.69 203 TRP A N 1
ATOM 1502 C CA . TRP A 1 203 ? 20.922 8.391 5.789 1 93.69 203 TRP A CA 1
ATOM 1503 C C . TRP A 1 203 ? 21.875 8.836 6.895 1 93.69 203 TRP A C 1
ATOM 1505 O O . TRP A 1 203 ? 21.625 9.844 7.57 1 93.69 203 TRP A O 1
ATOM 1515 N N . ASN A 1 204 ? 22.984 8.094 7.07 1 93.19 204 ASN A N 1
ATOM 1516 C CA . ASN A 1 204 ? 24.031 8.438 8.016 1 93.19 204 ASN A CA 1
ATOM 1517 C C . ASN A 1 204 ? 23.469 8.812 9.383 1 93.19 204 ASN A C 1
ATOM 1519 O O . ASN A 1 204 ? 23.766 9.875 9.922 1 93.19 204 ASN A O 1
ATOM 1523 N N . ASN A 1 205 ? 22.516 8.078 9.875 1 91.25 205 ASN A N 1
ATOM 1524 C CA . ASN A 1 205 ? 21.859 8.258 11.164 1 91.25 205 ASN A CA 1
ATOM 1525 C C . ASN A 1 205 ? 21.172 9.617 11.266 1 91.25 205 ASN A C 1
ATOM 1527 O O . ASN A 1 205 ? 21.125 10.211 12.344 1 91.25 205 ASN A O 1
ATOM 1531 N N . GLY A 1 206 ? 20.781 10.133 10.125 1 93.19 206 GLY A N 1
ATOM 1532 C CA . GLY A 1 206 ? 20.062 11.391 10.062 1 93.19 206 GLY A CA 1
ATOM 1533 C C . GLY A 1 206 ? 20.969 12.602 10.039 1 93.19 206 GLY A C 1
ATOM 1534 O O . GLY A 1 206 ? 20.5 13.742 10.148 1 93.19 206 GLY A O 1
ATOM 1535 N N . LEU A 1 207 ? 22.266 12.344 10.008 1 92.38 207 LEU A N 1
ATOM 1536 C CA . LEU A 1 207 ? 23.25 13.422 10.008 1 92.38 207 LEU A CA 1
ATOM 1537 C C . LEU A 1 207 ? 23.922 13.531 8.641 1 92.38 207 LEU A C 1
ATOM 1539 O O . LEU A 1 207 ? 25.156 13.547 8.555 1 92.38 207 LEU A O 1
ATOM 1543 N N . TYR A 1 208 ? 23.109 13.594 7.633 1 91.5 208 TYR A N 1
ATOM 1544 C CA . TYR A 1 208 ? 23.625 13.758 6.277 1 91.5 208 TYR A CA 1
ATOM 1545 C C . TYR A 1 208 ? 23.812 15.227 5.93 1 91.5 208 TYR A C 1
ATOM 1547 O O . TYR A 1 208 ? 23.094 16.094 6.449 1 91.5 208 TYR A O 1
ATOM 1555 N N . GLU A 1 209 ? 24.812 15.547 5.109 1 84.12 209 GLU A N 1
ATOM 1556 C CA . GLU A 1 209 ? 25.094 16.906 4.637 1 84.12 209 GLU A CA 1
ATOM 1557 C C . GLU A 1 209 ? 24.891 17 3.127 1 84.12 209 GLU A C 1
ATOM 1559 O O . GLU A 1 209 ? 23.75 17.016 2.646 1 84.12 209 GLU A O 1
ATOM 1564 N N . GLU A 1 210 ? 25.922 16.594 2.33 1 82.06 210 GLU A N 1
ATOM 1565 C CA . GLU A 1 210 ? 25.844 16.734 0.879 1 82.06 210 GLU A CA 1
ATOM 1566 C C . GLU A 1 210 ? 25.094 15.555 0.253 1 82.06 210 GLU A C 1
ATOM 1568 O O . GLU A 1 210 ? 24.219 15.742 -0.598 1 82.06 210 GLU A O 1
ATOM 1573 N N . ASN A 1 211 ? 25.375 14.422 0.786 1 90.69 211 ASN A N 1
ATOM 1574 C CA . ASN A 1 211 ? 24.734 13.219 0.249 1 90.69 211 ASN A CA 1
ATOM 1575 C C . ASN A 1 211 ? 23.562 12.781 1.11 1 90.69 211 ASN A C 1
ATOM 1577 O O . ASN A 1 211 ? 23.734 12.023 2.066 1 90.69 211 ASN A O 1
ATOM 1581 N N . SER A 1 212 ? 22.344 13.25 0.744 1 94.06 212 SER A N 1
ATOM 1582 C CA . SER A 1 212 ? 21.125 12.898 1.471 1 94.06 212 SER A CA 1
ATOM 1583 C C . SER A 1 212 ? 20.562 11.57 0.988 1 94.06 212 SER A C 1
ATOM 1585 O O . SER A 1 212 ? 20.953 11.062 -0.059 1 94.06 212 SER A O 1
ATOM 1587 N N . PRO A 1 213 ? 19.781 10.93 1.759 1 95.5 213 PRO A N 1
ATOM 1588 C CA . PRO A 1 213 ? 19.203 9.656 1.341 1 95.5 213 PRO A CA 1
ATOM 1589 C C . PRO A 1 213 ? 18.109 9.82 0.284 1 95.5 213 PRO A C 1
ATOM 1591 O O . PRO A 1 213 ? 16.953 9.5 0.535 1 95.5 213 PRO A O 1
ATOM 1594 N N . ARG A 1 214 ? 18.5 10.195 -0.893 1 94.88 214 ARG A N 1
ATOM 1595 C CA . ARG A 1 214 ? 17.594 10.562 -1.979 1 94.88 214 ARG A CA 1
ATOM 1596 C C . ARG A 1 214 ? 16.797 9.359 -2.451 1 94.88 214 ARG A C 1
ATOM 1598 O O . ARG A 1 214 ? 15.586 9.469 -2.693 1 94.88 214 ARG A O 1
ATOM 1605 N N . LYS A 1 215 ? 17.453 8.18 -2.568 1 93.75 215 LYS A N 1
ATOM 1606 C CA . LYS A 1 215 ? 16.766 6.988 -3.051 1 93.75 215 LYS A CA 1
ATOM 1607 C C . LYS A 1 215 ? 15.727 6.508 -2.037 1 93.75 215 LYS A C 1
ATOM 1609 O O . LYS A 1 215 ? 14.609 6.141 -2.41 1 93.75 215 LYS A O 1
ATOM 1614 N N . GLY A 1 216 ? 16.109 6.527 -0.772 1 95.75 216 GLY A N 1
ATOM 1615 C CA . GLY A 1 216 ? 15.18 6.148 0.28 1 95.75 216 GLY A CA 1
ATOM 1616 C C . GLY A 1 216 ? 13.969 7.055 0.356 1 95.75 216 GLY A C 1
ATOM 1617 O O . GLY A 1 216 ? 12.836 6.578 0.489 1 95.75 216 GLY A O 1
ATOM 1618 N N . LEU A 1 217 ? 14.203 8.336 0.23 1 96.62 217 LEU A N 1
ATOM 1619 C CA . LEU A 1 217 ? 13.102 9.289 0.284 1 96.62 217 LEU A CA 1
ATOM 1620 C C . LEU A 1 217 ? 12.188 9.133 -0.93 1 96.62 217 LEU A C 1
ATOM 1622 O O . LEU A 1 217 ? 10.969 9.234 -0.811 1 96.62 217 LEU A O 1
ATOM 1626 N N . ALA A 1 218 ? 12.805 8.906 -2.088 1 95.81 218 ALA A N 1
ATOM 1627 C CA . ALA A 1 218 ? 12.016 8.68 -3.295 1 95.81 218 ALA A CA 1
ATOM 1628 C C . ALA A 1 218 ? 11.109 7.461 -3.137 1 95.81 218 ALA A C 1
ATOM 1630 O O . ALA A 1 218 ? 9.93 7.504 -3.49 1 95.81 218 ALA A O 1
ATOM 1631 N N . LEU A 1 219 ? 11.641 6.406 -2.592 1 93.75 219 LEU A N 1
ATOM 1632 C CA . LEU A 1 219 ? 10.867 5.188 -2.375 1 93.75 219 LEU A CA 1
ATOM 1633 C C . LEU A 1 219 ? 9.742 5.426 -1.372 1 93.75 219 LEU A C 1
ATOM 1635 O O . LEU A 1 219 ? 8.625 4.945 -1.562 1 93.75 219 LEU A O 1
ATOM 1639 N N . ALA A 1 220 ? 10.094 6.145 -0.308 1 96 220 ALA A N 1
ATOM 1640 C CA . ALA A 1 220 ? 9.062 6.496 0.669 1 96 220 ALA A CA 1
ATOM 1641 C C . ALA A 1 220 ? 7.906 7.234 0.005 1 96 220 ALA A C 1
ATOM 1643 O O . ALA A 1 220 ? 6.738 6.934 0.27 1 96 220 ALA A O 1
ATOM 1644 N N . ARG A 1 221 ? 8.234 8.117 -0.845 1 95.06 221 ARG A N 1
ATOM 1645 C CA . ARG A 1 221 ? 7.227 8.891 -1.559 1 95.06 221 ARG A CA 1
ATOM 1646 C C . ARG A 1 221 ? 6.418 7.996 -2.496 1 95.06 221 ARG A C 1
ATOM 1648 O O . ARG A 1 221 ? 5.211 8.195 -2.66 1 95.06 221 ARG A O 1
ATOM 1655 N N . MET A 1 222 ? 7.047 7.043 -3.154 1 93.06 222 MET A N 1
ATOM 1656 C CA . MET A 1 222 ? 6.336 6.113 -4.027 1 93.06 222 MET A CA 1
ATOM 1657 C C . MET A 1 222 ? 5.297 5.316 -3.246 1 93.06 222 MET A C 1
ATOM 1659 O O . MET A 1 222 ? 4.156 5.172 -3.691 1 93.06 222 MET A O 1
ATOM 1663 N N . VAL A 1 223 ? 5.68 4.879 -2.096 1 93.06 223 VAL A N 1
ATOM 1664 C CA . VAL A 1 223 ? 4.77 4.133 -1.234 1 93.06 223 VAL A CA 1
ATOM 1665 C C . VAL A 1 223 ? 3.57 5.008 -0.87 1 93.06 223 VAL A C 1
ATOM 1667 O O . VAL A 1 223 ? 2.422 4.586 -1.016 1 93.06 223 VAL A O 1
ATOM 1670 N N . GLY A 1 224 ? 3.9 6.18 -0.436 1 93.88 224 GLY A N 1
ATOM 1671 C CA . GLY A 1 224 ? 2.828 7.102 -0.097 1 93.88 224 GLY A CA 1
ATOM 1672 C C . GLY A 1 224 ? 1.915 7.414 -1.268 1 93.88 224 GLY A C 1
ATOM 1673 O O . GLY A 1 224 ? 0.692 7.453 -1.114 1 93.88 224 GLY A O 1
ATOM 1674 N N . HIS A 1 225 ? 2.469 7.594 -2.381 1 91.69 225 HIS A N 1
ATOM 1675 C CA . HIS A 1 225 ? 1.716 8.031 -3.549 1 91.69 225 HIS A CA 1
ATOM 1676 C C . HIS A 1 225 ? 0.674 7 -3.959 1 91.69 225 HIS A C 1
ATOM 1678 O O . HIS A 1 225 ? -0.402 7.355 -4.445 1 91.69 225 HIS A O 1
ATOM 1684 N N . ILE A 1 226 ? 0.939 5.715 -3.77 1 90.5 226 ILE A N 1
ATOM 1685 C CA . ILE A 1 226 ? -0.05 4.68 -4.047 1 90.5 226 ILE A CA 1
ATOM 1686 C C . ILE A 1 226 ? -1.302 4.922 -3.207 1 90.5 226 ILE A C 1
ATOM 1688 O O . ILE A 1 226 ? -2.424 4.738 -3.686 1 90.5 226 ILE A O 1
ATOM 1692 N N . THR A 1 227 ? -1.103 5.41 -2.004 1 91.75 227 THR A N 1
ATOM 1693 C CA . THR A 1 227 ? -2.223 5.586 -1.089 1 91.75 227 THR A CA 1
ATOM 1694 C C . THR A 1 227 ? -2.953 6.895 -1.374 1 91.75 227 THR A C 1
ATOM 1696 O O . THR A 1 227 ? -4.082 7.098 -0.917 1 91.75 227 THR A O 1
ATOM 1699 N N . TYR A 1 228 ? -2.355 7.797 -2.152 1 91.44 228 TYR A N 1
ATOM 1700 C CA . TYR A 1 228 ? -2.951 9.102 -2.395 1 91.44 228 TYR A CA 1
ATOM 1701 C C . TYR A 1 228 ? -3.951 9.047 -3.543 1 91.44 228 TYR A C 1
ATOM 1703 O O . TYR A 1 228 ? -4.789 9.938 -3.689 1 91.44 228 TYR A O 1
ATOM 1711 N N . LEU A 1 229 ? -3.807 7.973 -4.348 1 85.81 229 LEU A N 1
ATOM 1712 C CA . LEU A 1 229 ? -4.664 7.82 -5.52 1 85.81 229 LEU A CA 1
ATOM 1713 C C . LEU A 1 229 ? -5.652 6.68 -5.328 1 85.81 229 LEU A C 1
ATOM 1715 O O . LEU A 1 229 ? -5.477 5.844 -4.438 1 85.81 229 LEU A O 1
ATOM 1719 N N . SER A 1 230 ? -6.688 6.754 -6.098 1 79.88 230 SER A N 1
ATOM 1720 C CA . SER A 1 230 ? -7.574 5.598 -6.18 1 79.88 230 SER A CA 1
ATOM 1721 C C . SER A 1 230 ? -7.156 4.66 -7.305 1 79.88 230 SER A C 1
ATOM 1723 O O . SER A 1 230 ? -6.406 5.055 -8.203 1 79.88 230 SER A O 1
ATOM 1725 N N . ASP A 1 231 ? -7.625 3.449 -7.125 1 73.88 231 ASP A N 1
ATOM 1726 C CA . ASP A 1 231 ? -7.398 2.5 -8.211 1 73.88 231 ASP A CA 1
ATOM 1727 C C . ASP A 1 231 ? -7.973 3.023 -9.523 1 73.88 231 ASP A C 1
ATOM 1729 O O . ASP A 1 231 ? -7.348 2.891 -10.578 1 73.88 231 ASP A O 1
ATOM 1733 N N . ASP A 1 232 ? -9.102 3.592 -9.461 1 71.31 232 ASP A N 1
ATOM 1734 C CA . ASP A 1 232 ? -9.75 4.137 -10.648 1 71.31 232 ASP A CA 1
ATOM 1735 C C . ASP A 1 232 ? -8.898 5.234 -11.289 1 71.31 232 ASP A C 1
ATOM 1737 O O . ASP A 1 232 ? -8.727 5.266 -12.508 1 71.31 232 ASP A O 1
ATOM 1741 N N . LYS A 1 233 ? -8.367 6.02 -10.492 1 72.69 233 LYS A N 1
ATOM 1742 C CA . LYS A 1 233 ? -7.539 7.109 -11 1 72.69 233 LYS A CA 1
ATOM 1743 C C . LYS A 1 233 ? -6.23 6.582 -11.578 1 72.69 233 LYS A C 1
ATOM 1745 O O . LYS A 1 233 ? -5.758 7.074 -12.602 1 72.69 233 LYS A O 1
ATOM 1750 N N . MET A 1 234 ? -5.75 5.605 -10.953 1 73 234 MET A N 1
ATOM 1751 C CA . MET A 1 234 ? -4.531 4.996 -11.469 1 73 234 MET A CA 1
ATOM 1752 C C . MET A 1 234 ? -4.777 4.336 -12.82 1 73 234 MET A C 1
ATOM 1754 O O . MET A 1 234 ? -3.961 4.457 -13.734 1 73 234 MET A O 1
ATOM 1758 N N . ARG A 1 235 ? -5.898 3.686 -12.891 1 70.81 235 ARG A N 1
ATOM 1759 C CA . ARG A 1 235 ? -6.262 3.029 -14.148 1 70.81 235 ARG A CA 1
ATOM 1760 C C . ARG A 1 235 ? -6.441 4.047 -15.266 1 70.81 235 ARG A C 1
ATOM 1762 O O . ARG A 1 235 ? -6 3.82 -16.391 1 70.81 235 ARG A O 1
ATOM 1769 N N . GLU A 1 236 ? -7.125 5.039 -14.898 1 68.44 236 GLU A N 1
ATOM 1770 C CA . GLU A 1 236 ? -7.359 6.102 -15.875 1 68.44 236 GLU A CA 1
ATOM 1771 C C . GLU A 1 236 ? -6.047 6.691 -16.375 1 68.44 236 GLU A C 1
ATOM 1773 O O . GLU A 1 236 ? -5.875 6.91 -17.578 1 68.44 236 GLU A O 1
ATOM 1778 N N . LYS A 1 237 ? -5.191 6.828 -15.492 1 65.44 237 LYS A N 1
ATOM 1779 C CA . LYS A 1 237 ? -3.945 7.52 -15.812 1 65.44 237 LYS A CA 1
ATOM 1780 C C . LYS A 1 237 ? -2.971 6.59 -16.531 1 65.44 237 LYS A C 1
ATOM 1782 O O . LYS A 1 237 ? -2.236 7.02 -17.422 1 65.44 237 LYS A O 1
ATOM 1787 N N . PHE A 1 238 ? -3.021 5.324 -16.234 1 66.56 238 PHE A N 1
ATOM 1788 C CA . PHE A 1 238 ? -1.877 4.52 -16.641 1 66.56 238 PHE A CA 1
ATOM 1789 C C . PHE A 1 238 ? -2.33 3.307 -17.453 1 66.56 238 PHE A C 1
ATOM 1791 O O . PHE A 1 238 ? -1.548 2.732 -18.203 1 66.56 238 PHE A O 1
ATOM 1798 N N . GLY A 1 239 ? -3.604 3.174 -17.531 1 58.53 239 GLY A N 1
ATOM 1799 C CA . GLY A 1 239 ? -4.023 1.928 -18.156 1 58.53 239 GLY A CA 1
ATOM 1800 C C . GLY A 1 239 ? -3.137 0.752 -17.797 1 58.53 239 GLY A C 1
ATOM 1801 O O . GLY A 1 239 ? -2.643 0.662 -16.672 1 58.53 239 GLY A O 1
ATOM 1802 N N . ARG A 1 240 ? -3.109 -0.346 -18.5 1 58.25 240 ARG A N 1
ATOM 1803 C CA . ARG A 1 240 ? -2.186 -1.472 -18.406 1 58.25 240 ARG A CA 1
ATOM 1804 C C . ARG A 1 240 ? -1.099 -1.376 -19.469 1 58.25 240 ARG A C 1
ATOM 1806 O O . ARG A 1 240 ? -0.441 -2.371 -19.797 1 58.25 240 ARG A O 1
ATOM 1813 N N . ASN A 1 241 ? -1.017 -0.277 -19.969 1 52.41 241 ASN A N 1
ATOM 1814 C CA . ASN A 1 241 ? -0.134 -0.246 -21.125 1 52.41 241 ASN A CA 1
ATOM 1815 C C . ASN A 1 241 ? 1.306 -0.575 -20.75 1 52.41 241 ASN A C 1
ATOM 1817 O O . ASN A 1 241 ? 1.86 0.021 -19.828 1 52.41 241 ASN A O 1
ATOM 1821 N N . ALA A 1 242 ? 1.688 -1.893 -21.094 1 45.94 242 ALA A N 1
ATOM 1822 C CA . ALA A 1 242 ? 3.043 -2.393 -20.875 1 45.94 242 ALA A CA 1
ATOM 1823 C C . ALA A 1 242 ? 4.082 -1.429 -21.438 1 45.94 242 ALA A C 1
ATOM 1825 O O . ALA A 1 242 ? 3.963 -0.979 -22.578 1 45.94 242 ALA A O 1
ATOM 1826 N N . PRO A 1 243 ? 4.832 -0.896 -20.656 1 43.44 243 PRO A N 1
ATOM 1827 C CA . PRO A 1 243 ? 5.926 -0.233 -21.375 1 43.44 243 PRO A CA 1
ATOM 1828 C C . PRO A 1 243 ? 6.793 -1.211 -22.156 1 43.44 243 PRO A C 1
ATOM 1830 O O . PRO A 1 243 ? 6.848 -2.398 -21.828 1 43.44 243 PRO A O 1
ATOM 1833 N N . ARG A 1 244 ? 7.305 -0.915 -23.359 1 39.91 244 ARG A N 1
ATOM 1834 C CA . ARG A 1 244 ? 8.258 -1.65 -24.188 1 39.91 244 ARG A CA 1
ATOM 1835 C C . ARG A 1 244 ? 9.539 -1.94 -23.422 1 39.91 244 ARG A C 1
ATOM 1837 O O . ARG A 1 244 ? 10.555 -2.322 -24.016 1 39.91 244 ARG A O 1
ATOM 1844 N N . GLY A 1 245 ? 9.602 -1.88 -22.047 1 39.94 245 GLY A N 1
ATOM 1845 C CA . GLY A 1 245 ? 10.969 -1.863 -21.562 1 39.94 245 GLY A CA 1
ATOM 1846 C C . GLY A 1 245 ? 11.461 -3.227 -21.125 1 39.94 245 GLY A C 1
ATOM 1847 O O . GLY A 1 245 ? 10.711 -4.207 -21.156 1 39.94 245 GLY A O 1
ATOM 1848 N N . ASN A 1 246 ? 12.805 -3.514 -21 1 42.88 246 ASN A N 1
ATOM 1849 C CA . ASN A 1 246 ? 13.594 -4.625 -20.484 1 42.88 246 ASN A CA 1
ATOM 1850 C C . ASN A 1 246 ? 13.43 -4.762 -18.969 1 42.88 246 ASN A C 1
ATOM 1852 O O . ASN A 1 246 ? 12.812 -3.914 -18.328 1 42.88 246 ASN A O 1
ATOM 1856 N N . LEU A 1 247 ? 13.805 -5.926 -18.359 1 44.25 247 LEU A N 1
ATOM 1857 C CA . LEU A 1 247 ? 13.75 -6.219 -16.922 1 44.25 247 LEU A CA 1
ATOM 1858 C C . LEU A 1 247 ? 14.102 -4.98 -16.109 1 44.25 247 LEU A C 1
ATOM 1860 O O . LEU A 1 247 ? 13.594 -4.801 -14.992 1 44.25 247 LEU A O 1
ATOM 1864 N N . LEU A 1 248 ? 15.016 -4.074 -16.656 1 46.91 248 LEU A N 1
ATOM 1865 C CA . LEU A 1 248 ? 15.609 -2.973 -15.914 1 46.91 248 LEU A CA 1
ATOM 1866 C C . LEU A 1 248 ? 14.719 -1.738 -15.969 1 46.91 248 LEU A C 1
ATOM 1868 O O . LEU A 1 248 ? 14.875 -0.813 -15.164 1 46.91 248 LEU A O 1
ATOM 1872 N N . ASN A 1 249 ? 13.789 -1.772 -16.922 1 50.88 249 ASN A N 1
ATOM 1873 C CA . ASN A 1 249 ? 12.992 -0.566 -17.078 1 50.88 249 ASN A CA 1
ATOM 1874 C C . ASN A 1 249 ? 11.523 -0.813 -16.734 1 50.88 249 ASN A C 1
ATOM 1876 O O . ASN A 1 249 ? 11.039 -1.942 -16.828 1 50.88 249 ASN A O 1
ATOM 1880 N N . SER A 1 250 ? 10.984 0.087 -16.094 1 52.72 250 SER A N 1
ATOM 1881 C CA . SER A 1 250 ? 9.555 0.004 -15.805 1 52.72 250 SER A CA 1
ATOM 1882 C C . SER A 1 250 ? 8.75 -0.242 -17.078 1 52.72 250 SER A C 1
ATOM 1884 O O . SER A 1 250 ? 8.875 0.495 -18.047 1 52.72 250 SER A O 1
ATOM 1886 N N . ASP A 1 251 ? 8.078 -1.279 -16.984 1 58.06 251 ASP A N 1
ATOM 1887 C CA . ASP A 1 251 ? 7.32 -1.733 -18.141 1 58.06 251 ASP A CA 1
ATOM 1888 C C . ASP A 1 251 ? 5.949 -1.062 -18.203 1 58.06 251 ASP A C 1
ATOM 1890 O O . ASP A 1 251 ? 5.305 -1.045 -19.25 1 58.06 251 ASP A O 1
ATOM 1894 N N . PHE A 1 252 ? 5.688 -0.329 -17.078 1 68.94 252 PHE A N 1
ATOM 1895 C CA . PHE A 1 252 ? 4.316 0.17 -17.016 1 68.94 252 PHE A CA 1
ATOM 1896 C C . PHE A 1 252 ? 4.301 1.664 -16.719 1 68.94 252 PHE A C 1
ATOM 1898 O O . PHE A 1 252 ? 5.141 2.16 -15.961 1 68.94 252 PHE A O 1
ATOM 1905 N N . ALA A 1 253 ? 3.316 2.35 -17.266 1 68.88 253 ALA A N 1
ATOM 1906 C CA . ALA A 1 253 ? 3.164 3.791 -17.078 1 68.88 253 ALA A CA 1
ATOM 1907 C C . ALA A 1 253 ? 3.057 4.145 -15.602 1 68.88 253 ALA A C 1
ATOM 1909 O O . ALA A 1 253 ? 3.621 5.145 -15.156 1 68.88 253 ALA A O 1
ATOM 1910 N N . VAL A 1 254 ? 2.445 3.316 -14.867 1 71 254 VAL A N 1
ATOM 1911 C CA . VAL A 1 254 ? 2.283 3.562 -13.438 1 71 254 VAL A CA 1
ATOM 1912 C C . VAL A 1 254 ? 3.648 3.557 -12.758 1 71 254 VAL A C 1
ATOM 1914 O O . VAL A 1 254 ? 3.906 4.363 -11.859 1 71 254 VAL A O 1
ATOM 1917 N N . GLY A 1 255 ? 4.457 2.672 -13.18 1 74 255 GLY A N 1
ATOM 1918 C CA . GLY A 1 255 ? 5.797 2.619 -12.609 1 74 255 GLY A CA 1
ATOM 1919 C C . GLY A 1 255 ? 6.613 3.863 -12.898 1 74 255 GLY A C 1
ATOM 1920 O O . GLY A 1 255 ? 7.215 4.438 -11.984 1 74 255 GLY A O 1
ATOM 1921 N N . SER A 1 256 ? 6.586 4.297 -14.094 1 73.94 256 SER A N 1
ATOM 1922 C CA . SER A 1 256 ? 7.316 5.504 -14.484 1 73.94 256 SER A CA 1
ATOM 1923 C C . SER A 1 256 ? 6.801 6.723 -13.727 1 73.94 256 SER A C 1
ATOM 1925 O O . SER A 1 256 ? 7.59 7.578 -13.312 1 73.94 256 SER A O 1
ATOM 1927 N N . TYR A 1 257 ? 5.547 6.715 -13.602 1 76.56 257 TYR A N 1
ATOM 1928 C CA . TYR A 1 257 ? 4.922 7.82 -12.891 1 76.56 257 TYR A CA 1
ATOM 1929 C C . TYR A 1 257 ? 5.359 7.84 -11.43 1 76.56 257 TYR A C 1
ATOM 1931 O O . TYR A 1 257 ? 5.711 8.891 -10.891 1 76.56 257 TYR A O 1
ATOM 1939 N N . LEU A 1 258 ? 5.328 6.723 -10.828 1 80.06 258 LEU A N 1
ATOM 1940 C CA . LEU A 1 258 ? 5.738 6.629 -9.43 1 80.06 258 LEU A CA 1
ATOM 1941 C C . LEU A 1 258 ? 7.199 7.027 -9.258 1 80.06 258 LEU A C 1
ATOM 1943 O O . LEU A 1 258 ? 7.555 7.723 -8.305 1 80.06 258 LEU A O 1
ATOM 1947 N N . ILE A 1 259 ? 7.973 6.637 -10.148 1 77.38 259 ILE A N 1
ATOM 1948 C CA . ILE A 1 259 ? 9.391 6.973 -10.109 1 77.38 259 ILE A CA 1
ATOM 1949 C C . ILE A 1 259 ? 9.57 8.484 -10.25 1 77.38 259 ILE A C 1
ATOM 1951 O O . ILE A 1 259 ? 10.305 9.102 -9.469 1 77.38 259 ILE A O 1
ATOM 1955 N N . TYR A 1 260 ? 8.828 9.07 -11.156 1 79 260 TYR A N 1
ATOM 1956 C CA . TYR A 1 260 ? 8.883 10.516 -11.352 1 79 260 TYR A CA 1
ATOM 1957 C C . TYR A 1 260 ? 8.43 11.258 -10.102 1 79 260 TYR A C 1
ATOM 1959 O O . TYR A 1 260 ? 9.078 12.211 -9.672 1 79 260 TYR A O 1
ATOM 1967 N N . GLN A 1 261 ? 7.383 10.812 -9.562 1 81.88 261 GLN A N 1
ATOM 1968 C CA . GLN A 1 261 ? 6.859 11.438 -8.352 1 81.88 261 GLN A CA 1
ATOM 1969 C C . GLN A 1 261 ? 7.863 11.344 -7.211 1 81.88 261 GLN A C 1
ATOM 1971 O O . GLN A 1 261 ? 8.031 12.297 -6.441 1 81.88 261 GLN A O 1
ATOM 1976 N N . GLY A 1 262 ? 8.461 10.242 -7.121 1 82.5 262 GLY A N 1
ATOM 1977 C CA . GLY A 1 262 ? 9.492 10.078 -6.109 1 82.5 262 GLY A CA 1
ATOM 1978 C C . GLY A 1 262 ? 10.656 11.039 -6.281 1 82.5 262 GLY A C 1
ATOM 1979 O O . GLY A 1 262 ? 11.062 11.703 -5.328 1 82.5 262 GLY A O 1
ATOM 1980 N N . GLU A 1 263 ? 11.117 11.18 -7.48 1 82.62 263 GLU A N 1
ATOM 1981 C CA . GLU A 1 263 ? 12.266 12.031 -7.781 1 82.62 263 GLU A CA 1
ATOM 1982 C C . GLU A 1 263 ? 11.93 13.508 -7.57 1 82.62 263 GLU A C 1
ATOM 1984 O O . GLU A 1 263 ? 12.734 14.258 -7.016 1 82.62 263 GLU A O 1
ATOM 1989 N N . SER A 1 264 ? 10.766 13.898 -7.988 1 85.25 264 SER A N 1
ATOM 1990 C CA . SER A 1 264 ? 10.344 15.289 -7.82 1 85.25 264 SER A CA 1
ATOM 1991 C C . SER A 1 264 ? 10.195 15.648 -6.344 1 85.25 264 SER A C 1
ATOM 1993 O O . SER A 1 264 ? 10.539 16.766 -5.938 1 85.25 264 SER A O 1
ATOM 1995 N N . PHE A 1 265 ? 9.812 14.742 -5.629 1 89.44 265 PHE A N 1
ATOM 1996 C CA . PHE A 1 265 ? 9.594 14.961 -4.203 1 89.44 265 PHE A CA 1
ATOM 1997 C C . PHE A 1 265 ? 10.922 15.188 -3.482 1 89.44 265 PHE A C 1
ATOM 1999 O O . PHE A 1 265 ? 11.008 16.031 -2.586 1 89.44 265 PHE A O 1
ATOM 2006 N N . VAL A 1 266 ? 11.883 14.484 -3.898 1 89.31 266 VAL A N 1
ATOM 2007 C CA . VAL A 1 266 ? 13.188 14.508 -3.256 1 89.31 266 VAL A CA 1
ATOM 2008 C C . VAL A 1 266 ? 13.805 15.898 -3.377 1 89.31 266 VAL A C 1
ATOM 2010 O O . VAL A 1 266 ? 14.5 16.359 -2.473 1 89.31 266 VAL A O 1
ATOM 2013 N N . ASP A 1 267 ? 13.453 16.594 -4.375 1 90.12 267 ASP A N 1
ATOM 2014 C CA . ASP A 1 267 ? 14.039 17.906 -4.625 1 90.12 267 ASP A CA 1
ATOM 2015 C C . ASP A 1 267 ? 13.43 18.953 -3.707 1 90.12 267 ASP A C 1
ATOM 2017 O O . ASP A 1 267 ? 14.008 20.031 -3.506 1 90.12 267 ASP A O 1
ATOM 2021 N N . ARG A 1 268 ? 12.312 18.656 -3.104 1 91.5 268 ARG A N 1
ATOM 2022 C CA . ARG A 1 268 ? 11.648 19.734 -2.383 1 91.5 268 ARG A CA 1
ATOM 2023 C C . ARG A 1 268 ? 11.359 19.344 -0.94 1 91.5 268 ARG A C 1
ATOM 2025 O O . ARG A 1 268 ? 10.734 20.094 -0.194 1 91.5 268 ARG A O 1
ATOM 2032 N N . PHE A 1 269 ? 11.727 18.172 -0.544 1 95.69 269 PHE A N 1
ATOM 2033 C CA . PHE A 1 269 ? 11.422 17.719 0.808 1 95.69 269 PHE A CA 1
ATOM 2034 C C . PHE A 1 269 ? 12.664 17.125 1.472 1 95.69 269 PHE A C 1
ATOM 2036 O O . PHE A 1 269 ? 13.641 16.797 0.795 1 95.69 269 PHE A O 1
ATOM 2043 N N . ASP A 1 270 ? 12.656 17.062 2.76 1 96.88 270 ASP A N 1
ATOM 2044 C CA . ASP A 1 270 ? 13.789 16.562 3.529 1 96.88 270 ASP A CA 1
ATOM 2045 C C . ASP A 1 270 ? 13.461 15.219 4.18 1 96.88 270 ASP A C 1
ATOM 2047 O O . ASP A 1 270 ? 12.359 15.023 4.688 1 96.88 270 ASP A O 1
ATOM 2051 N N . ALA A 1 271 ? 14.445 14.297 4.148 1 96.75 271 ALA A N 1
ATOM 2052 C CA . ALA A 1 271 ? 14.242 12.938 4.629 1 96.75 271 ALA A CA 1
ATOM 2053 C C . ALA A 1 271 ? 13.945 12.922 6.125 1 96.75 271 ALA A C 1
ATOM 2055 O O . ALA A 1 271 ? 13.055 12.195 6.582 1 96.75 271 ALA A O 1
ATOM 2056 N N . ASN A 1 272 ? 14.688 13.68 6.914 1 96 272 ASN A N 1
ATOM 2057 C CA . ASN A 1 272 ? 14.398 13.734 8.344 1 96 272 ASN A CA 1
ATOM 2058 C C . ASN A 1 272 ? 13 14.281 8.609 1 96 272 ASN A C 1
ATOM 2060 O O . ASN A 1 272 ? 12.266 13.734 9.438 1 96 272 ASN A O 1
ATOM 2064 N N . SER A 1 273 ? 12.648 15.328 7.945 1 97.25 273 SER A N 1
ATOM 2065 C CA . SER A 1 273 ? 11.32 15.898 8.133 1 97.25 273 SER A CA 1
ATOM 2066 C C . SER A 1 273 ? 10.234 14.891 7.797 1 97.25 273 SER A C 1
ATOM 2068 O O . SER A 1 273 ? 9.203 14.828 8.477 1 97.25 273 SER A O 1
ATOM 2070 N N . TYR A 1 274 ? 10.469 14.133 6.715 1 97.38 274 TYR A N 1
ATOM 2071 C CA . TYR A 1 274 ? 9.508 13.086 6.375 1 97.38 274 TYR A CA 1
ATOM 2072 C C . TYR A 1 274 ? 9.312 12.125 7.543 1 97.38 274 TYR A C 1
ATOM 2074 O O . TYR A 1 274 ? 8.18 11.773 7.879 1 97.38 274 TYR A O 1
ATOM 2082 N N . ILE A 1 275 ? 10.398 11.703 8.133 1 95.81 275 ILE A N 1
ATOM 2083 C CA . ILE A 1 275 ? 10.359 10.781 9.258 1 95.81 275 ILE A CA 1
ATOM 2084 C C . ILE A 1 275 ? 9.609 11.422 10.422 1 95.81 275 ILE A C 1
ATOM 2086 O O . ILE A 1 275 ? 8.703 10.82 11 1 95.81 275 ILE A O 1
ATOM 2090 N N . TYR A 1 276 ? 9.883 12.672 10.742 1 94.81 276 TYR A N 1
ATOM 2091 C CA . TYR A 1 276 ? 9.289 13.367 11.875 1 94.81 276 TYR A CA 1
ATOM 2092 C C . TYR A 1 276 ? 7.789 13.562 11.68 1 94.81 276 TYR A C 1
ATOM 2094 O O . TYR A 1 276 ? 6.996 13.273 12.578 1 94.81 276 TYR A O 1
ATOM 2102 N N . VAL A 1 277 ? 7.414 13.992 10.523 1 96.94 277 VAL A N 1
ATOM 2103 C CA . VAL A 1 277 ? 6.012 14.305 10.258 1 96.94 277 VAL A CA 1
ATOM 2104 C C . VAL A 1 277 ? 5.191 13.016 10.234 1 96.94 277 VAL A C 1
ATOM 2106 O O . VAL A 1 277 ? 4.094 12.969 10.797 1 96.94 277 VAL A O 1
ATOM 2109 N N . THR A 1 278 ? 5.688 11.945 9.594 1 96.25 278 THR A N 1
ATOM 2110 C CA . THR A 1 278 ? 4.938 10.695 9.547 1 96.25 278 THR A CA 1
ATOM 2111 C C . THR A 1 278 ? 4.844 10.07 10.93 1 96.25 278 THR A C 1
ATOM 2113 O O . THR A 1 278 ? 3.846 9.422 11.266 1 96.25 278 THR A O 1
ATOM 2116 N N . LYS A 1 279 ? 5.867 10.258 11.781 1 93.75 279 LYS A N 1
ATOM 2117 C CA . LYS A 1 279 ? 5.777 9.797 13.164 1 93.75 279 LYS A CA 1
ATOM 2118 C C . LYS A 1 279 ? 4.723 10.578 13.938 1 93.75 279 LYS A C 1
ATOM 2120 O O . LYS A 1 279 ? 3.984 10.008 14.742 1 93.75 279 LYS A O 1
ATOM 2125 N N . ALA A 1 280 ? 4.68 11.852 13.695 1 95.62 280 ALA A N 1
ATOM 2126 C CA . ALA A 1 280 ? 3.65 12.664 14.336 1 95.62 280 ALA A CA 1
ATOM 2127 C C . ALA A 1 280 ? 2.254 12.156 13.984 1 95.62 280 ALA A C 1
ATOM 2129 O O . ALA A 1 280 ? 1.38 12.078 14.844 1 95.62 280 ALA A O 1
ATOM 2130 N N . LEU A 1 281 ? 2.033 11.828 12.711 1 96.62 281 LEU A N 1
ATOM 2131 C CA . LEU A 1 281 ? 0.756 11.297 12.242 1 96.62 281 LEU A CA 1
ATOM 2132 C C . LEU A 1 281 ? 0.41 10 12.961 1 96.62 281 LEU A C 1
ATOM 2134 O O . LEU A 1 281 ? -0.712 9.828 13.445 1 96.62 281 LEU A O 1
ATOM 2138 N N . ASP A 1 282 ? 1.385 9.125 13.023 1 92.81 282 ASP A N 1
ATOM 2139 C CA . ASP A 1 282 ? 1.148 7.805 13.609 1 92.81 282 ASP A CA 1
ATOM 2140 C C . ASP A 1 282 ? 0.874 7.906 15.109 1 92.81 282 ASP A C 1
ATOM 2142 O O . ASP A 1 282 ? 0.106 7.113 15.656 1 92.81 282 ASP A O 1
ATOM 2146 N N . HIS A 1 283 ? 1.449 8.875 15.766 1 91.69 283 HIS A N 1
ATOM 2147 C CA . HIS A 1 283 ? 1.296 9.023 17.203 1 91.69 283 HIS A CA 1
ATOM 2148 C C . HIS A 1 283 ? 0.015 9.773 17.547 1 91.69 283 HIS A C 1
ATOM 2150 O O . HIS A 1 283 ? -0.427 9.766 18.703 1 91.69 283 HIS A O 1
ATOM 2156 N N . PHE A 1 284 ? -0.544 10.461 16.672 1 96.06 284 PHE A N 1
ATOM 2157 C CA . PHE A 1 284 ? -1.793 11.164 16.922 1 96.06 284 PHE A CA 1
ATOM 2158 C C . PHE A 1 284 ? -2.93 10.18 17.172 1 96.06 284 PHE A C 1
ATOM 2160 O O . PHE A 1 284 ? -3.168 9.281 16.375 1 96.06 284 PHE A O 1
ATOM 2167 N N . SER A 1 285 ? -3.611 10.359 18.312 1 95.06 285 SER A N 1
ATOM 2168 C CA . SER A 1 285 ? -4.77 9.531 18.625 1 95.06 285 SER A CA 1
ATOM 2169 C C . SER A 1 285 ? -5.734 10.258 19.547 1 95.06 285 SER A C 1
ATOM 2171 O O . SER A 1 285 ? -5.344 10.703 20.641 1 95.06 285 SER A O 1
ATOM 2173 N N . LEU A 1 286 ? -6.91 10.391 19.125 1 97.06 286 LEU A N 1
ATOM 2174 C CA . LEU A 1 286 ? -7.98 10.883 19.984 1 97.06 286 LEU A CA 1
ATOM 2175 C C . LEU A 1 286 ? -8.859 9.727 20.469 1 97.06 286 LEU A C 1
ATOM 2177 O O . LEU A 1 286 ? -9.867 9.953 21.141 1 97.06 286 LEU A O 1
ATOM 2181 N N . GLY A 1 287 ? -8.438 8.531 20.078 1 92.56 287 GLY A N 1
ATOM 2182 C CA . GLY A 1 287 ? -9.164 7.348 20.5 1 92.56 287 GLY A CA 1
ATOM 2183 C C . GLY A 1 287 ? -10.273 6.961 19.531 1 92.56 287 GLY A C 1
ATOM 2184 O O . GLY A 1 287 ? -10.32 7.449 18.406 1 92.56 287 GLY A O 1
ATOM 2185 N N . LYS A 1 288 ? -11.164 5.949 19.984 1 91.31 288 LYS A N 1
ATOM 2186 C CA . LYS A 1 288 ? -12.305 5.457 19.219 1 91.31 288 LYS A CA 1
ATOM 2187 C C . LYS A 1 288 ? -13.539 5.328 20.109 1 91.31 288 LYS A C 1
ATOM 2189 O O . LYS A 1 288 ? -13.43 5.301 21.328 1 91.31 288 LYS A O 1
ATOM 2194 N N . GLY A 1 289 ? -14.68 5.309 19.469 1 93.62 289 GLY A N 1
ATOM 2195 C CA . GLY A 1 289 ? -15.906 5.098 20.219 1 93.62 289 GLY A CA 1
ATOM 2196 C C . GLY A 1 289 ? -16.078 6.066 21.375 1 93.62 289 GLY A C 1
ATOM 2197 O O . GLY A 1 289 ? -15.984 7.281 21.203 1 93.62 289 GLY A O 1
ATOM 2198 N N . LYS A 1 290 ? -16.125 5.5 22.516 1 96 290 LYS A N 1
ATOM 2199 C CA . LYS A 1 290 ? -16.375 6.297 23.703 1 96 290 LYS A CA 1
ATOM 2200 C C . LYS A 1 290 ? -15.172 7.168 24.047 1 96 290 LYS A C 1
ATOM 2202 O O . LYS A 1 290 ? -15.328 8.281 24.562 1 96 290 LYS A O 1
ATOM 2207 N N . GLU A 1 291 ? -14.062 6.613 23.734 1 96.06 291 GLU A N 1
ATOM 2208 C CA . GLU A 1 291 ? -12.852 7.395 23.984 1 96.06 291 GLU A CA 1
ATOM 2209 C C . GLU A 1 291 ? -12.812 8.641 23.109 1 96.06 291 GLU A C 1
ATOM 2211 O O . GLU A 1 291 ? -12.445 9.719 23.562 1 96.06 291 GLU A O 1
ATOM 2216 N N . LEU A 1 292 ? -13.156 8.477 21.875 1 97.75 292 LEU A N 1
ATOM 2217 C CA . LEU A 1 292 ? -13.188 9.609 20.953 1 97.75 292 LEU A CA 1
ATOM 2218 C C . LEU A 1 292 ? -14.258 10.609 21.359 1 97.75 292 LEU A C 1
ATOM 2220 O O . LEU A 1 292 ? -14.039 11.82 21.312 1 97.75 292 LEU A O 1
ATOM 2224 N N . THR A 1 293 ? -15.383 10.102 21.781 1 98.25 293 THR A N 1
ATOM 2225 C CA . THR A 1 293 ? -16.469 10.961 22.25 1 98.25 293 THR A CA 1
ATOM 2226 C C . THR A 1 293 ? -15.992 11.82 23.422 1 98.25 293 THR A C 1
ATOM 2228 O O . THR A 1 293 ? -16.234 13.031 23.438 1 98.25 293 THR A O 1
ATOM 2231 N N . ALA A 1 294 ? -15.32 11.18 24.297 1 98.31 294 ALA A N 1
ATOM 2232 C CA . ALA A 1 294 ? -14.805 11.891 25.469 1 98.31 294 ALA A CA 1
ATOM 2233 C C . ALA A 1 294 ? -13.75 12.914 25.062 1 98.31 294 ALA A C 1
ATOM 2235 O O . ALA A 1 294 ? -13.711 14.023 25.609 1 98.31 294 ALA A O 1
ATOM 2236 N N . ALA A 1 295 ? -12.906 12.555 24.172 1 98.19 295 ALA A N 1
ATOM 2237 C CA . ALA A 1 295 ? -11.812 13.414 23.734 1 98.19 295 ALA A CA 1
ATOM 2238 C C . ALA A 1 295 ? -12.352 14.68 23.047 1 98.19 295 ALA A C 1
ATOM 2240 O O . ALA A 1 295 ? -11.75 15.75 23.141 1 98.19 295 ALA A O 1
ATOM 2241 N N . LEU A 1 296 ? -13.5 14.602 22.391 1 98.5 296 LEU A N 1
ATOM 2242 C CA . LEU A 1 296 ? -14.039 15.695 21.594 1 98.5 296 LEU A CA 1
ATOM 2243 C C . LEU A 1 296 ? -14.969 16.562 22.438 1 98.5 296 LEU A C 1
ATOM 2245 O O . LEU A 1 296 ? -15.406 17.625 21.984 1 98.5 296 LEU A O 1
ATOM 2249 N N . LYS A 1 297 ? -15.25 16.203 23.609 1 98 297 LYS A N 1
ATOM 2250 C CA . LYS A 1 297 ? -16.234 16.844 24.484 1 98 297 LYS A CA 1
ATOM 2251 C C . LYS A 1 297 ? -15.859 18.312 24.719 1 98 297 LYS A C 1
ATOM 2253 O O . LYS A 1 297 ? -16.734 19.172 24.781 1 98 297 LYS A O 1
ATOM 2258 N N . PRO A 1 298 ? -14.586 18.625 24.859 1 98.25 298 PRO A N 1
ATOM 2259 C CA . PRO A 1 298 ? -14.234 20 25.188 1 98.25 298 PRO A CA 1
ATOM 2260 C C . PRO A 1 298 ? -14.523 20.969 24.031 1 98.25 298 PRO A C 1
ATOM 2262 O O . PRO A 1 298 ? -14.594 22.188 24.25 1 98.25 298 PRO A O 1
ATOM 2265 N N . ALA A 1 299 ? -14.648 20.531 22.828 1 98.56 299 ALA A N 1
ATOM 2266 C CA . ALA A 1 299 ? -14.82 21.391 21.656 1 98.56 299 ALA A CA 1
ATOM 2267 C C . ALA A 1 299 ? -16.094 22.219 21.781 1 98.56 299 ALA A C 1
ATOM 2269 O O . ALA A 1 299 ? -17.109 21.734 22.281 1 98.56 299 ALA A O 1
ATOM 2270 N N . LYS A 1 300 ? -16.031 23.453 21.297 1 98.19 300 LYS A N 1
ATOM 2271 C CA . LYS A 1 300 ? -17.188 24.344 21.359 1 98.19 300 LYS A CA 1
ATOM 2272 C C . LYS A 1 300 ? -17.578 24.844 19.969 1 98.19 300 LYS A C 1
ATOM 2274 O O . LYS A 1 300 ? -18.672 25.375 19.781 1 98.19 300 LYS A O 1
ATOM 2279 N N . CYS A 1 301 ? -16.719 24.672 19.062 1 97.75 301 CYS A N 1
ATOM 2280 C CA . CYS A 1 301 ? -16.922 25.172 17.719 1 97.75 301 CYS A CA 1
ATOM 2281 C C . CYS A 1 301 ? -17.938 24.312 16.969 1 97.75 301 CYS A C 1
ATOM 2283 O O . CYS A 1 301 ? -18.328 23.234 17.438 1 97.75 301 CYS A O 1
ATOM 2285 N N . ARG A 1 302 ? -18.422 24.828 15.789 1 97.44 302 ARG A N 1
ATOM 2286 C CA . ARG A 1 302 ? -19.172 24.016 14.836 1 97.44 302 ARG A CA 1
ATOM 2287 C C . ARG A 1 302 ? -18.234 23.297 13.867 1 97.44 302 ARG A C 1
ATOM 2289 O O . ARG A 1 302 ? -17.188 23.844 13.492 1 97.44 302 ARG A O 1
ATOM 2296 N N . PHE A 1 303 ? -18.703 22.078 13.477 1 98.62 303 PHE A N 1
ATOM 2297 C CA . PHE A 1 303 ? -17.828 21.266 12.648 1 98.62 303 PHE A CA 1
ATOM 2298 C C . PHE A 1 303 ? -18.438 21.047 11.266 1 98.62 303 PHE A C 1
ATOM 2300 O O . PHE A 1 303 ? -19.641 20.859 11.133 1 98.62 303 PHE A O 1
ATOM 2307 N N . LEU A 1 304 ? -17.609 21.125 10.258 1 98.81 304 LEU A N 1
ATOM 2308 C CA . LEU A 1 304 ? -17.844 20.516 8.953 1 98.81 304 LEU A CA 1
ATOM 2309 C C . LEU A 1 304 ? -16.859 19.375 8.695 1 98.81 304 LEU A C 1
ATOM 2311 O O . LEU A 1 304 ? -15.641 19.578 8.727 1 98.81 304 LEU A O 1
ATOM 2315 N N . VAL A 1 305 ? -17.375 18.172 8.5 1 98.88 305 VAL A N 1
ATOM 2316 C CA . VAL A 1 305 ? -16.547 17.016 8.164 1 98.88 305 VAL A CA 1
ATOM 2317 C C . VAL A 1 305 ? -16.891 16.547 6.75 1 98.88 305 VAL A C 1
ATOM 2319 O O . VAL A 1 305 ? -18.047 16.297 6.434 1 98.88 305 VAL A O 1
ATOM 2322 N N . VAL A 1 306 ? -15.844 16.469 5.891 1 98.88 306 VAL A N 1
ATOM 2323 C CA . VAL A 1 306 ? -16.047 16.047 4.512 1 98.88 306 VAL A CA 1
ATOM 2324 C C . VAL A 1 306 ? -15.203 14.797 4.23 1 98.88 306 VAL A C 1
ATOM 2326 O O . VAL A 1 306 ? -14.008 14.758 4.539 1 98.88 306 VAL A O 1
ATOM 2329 N N . SER A 1 307 ? -15.844 13.766 3.729 1 98.69 307 SER A N 1
ATOM 2330 C CA . SER A 1 307 ? -15.141 12.562 3.283 1 98.69 307 SER A CA 1
ATOM 2331 C C . SER A 1 307 ? -15.312 12.352 1.782 1 98.69 307 SER A C 1
ATOM 2333 O O . SER A 1 307 ? -16.125 13.023 1.141 1 98.69 307 SER A O 1
ATOM 2335 N N . TYR A 1 308 ? -14.5 11.547 1.259 1 98.25 308 TYR A N 1
ATOM 2336 C CA . TYR A 1 308 ? -14.477 11.281 -0.176 1 98.25 308 TYR A CA 1
ATOM 2337 C C . TYR A 1 308 ? -14.617 9.789 -0.457 1 98.25 308 TYR A C 1
ATOM 2339 O O . TYR A 1 308 ? -13.852 8.977 0.067 1 98.25 308 TYR A O 1
ATOM 2347 N N . SER A 1 309 ? -15.484 9.445 -1.329 1 96.69 309 SER A N 1
ATOM 2348 C CA . SER A 1 309 ? -15.922 8.062 -1.515 1 96.69 309 SER A CA 1
ATOM 2349 C C . SER A 1 309 ? -14.773 7.184 -1.991 1 96.69 309 SER A C 1
ATOM 2351 O O . SER A 1 309 ? -14.719 5.992 -1.672 1 96.69 309 SER A O 1
ATOM 2353 N N . SER A 1 310 ? -13.828 7.723 -2.754 1 94.5 310 SER A N 1
ATOM 2354 C CA . SER A 1 310 ? -12.758 6.934 -3.354 1 94.5 310 SER A CA 1
ATOM 2355 C C . SER A 1 310 ? -11.508 6.934 -2.479 1 94.5 310 SER A C 1
ATOM 2357 O O . SER A 1 310 ? -10.492 6.344 -2.842 1 94.5 310 SER A O 1
ATOM 2359 N N . ASP A 1 311 ? -11.562 7.648 -1.339 1 96.56 311 ASP A N 1
ATOM 2360 C CA . ASP A 1 311 ? -10.422 7.715 -0.43 1 96.56 311 ASP A CA 1
ATOM 2361 C C . ASP A 1 311 ? -10.258 6.406 0.339 1 96.56 311 ASP A C 1
ATOM 2363 O O . ASP A 1 311 ? -11.055 6.094 1.22 1 96.56 311 ASP A O 1
ATOM 2367 N N . TRP A 1 312 ? -9.172 5.727 0.025 1 92.62 312 TRP A N 1
ATOM 2368 C CA . TRP A 1 312 ? -8.977 4.469 0.738 1 92.62 312 TRP A CA 1
ATOM 2369 C C . TRP A 1 312 ? -7.863 4.598 1.774 1 92.62 312 TRP A C 1
ATOM 2371 O O . TRP A 1 312 ? -7.672 3.701 2.6 1 92.62 312 TRP A O 1
ATOM 2381 N N . LEU A 1 313 ? -7.098 5.727 1.763 1 95.25 313 LEU A N 1
ATOM 2382 C CA . LEU A 1 313 ? -6.129 5.984 2.822 1 95.25 313 LEU A CA 1
ATOM 2383 C C . LEU A 1 313 ? -6.832 6.355 4.125 1 95.25 313 LEU A C 1
ATOM 2385 O O . LEU A 1 313 ? -6.562 5.758 5.168 1 95.25 313 LEU A O 1
ATOM 2389 N N . TYR A 1 314 ? -7.656 7.328 4.016 1 97.31 314 TYR A N 1
ATOM 2390 C CA . TYR A 1 314 ? -8.586 7.684 5.082 1 97.31 314 TYR A CA 1
ATOM 2391 C C . TYR A 1 314 ? -10.031 7.492 4.633 1 97.31 314 TYR A C 1
ATOM 2393 O O . TYR A 1 314 ? -10.703 8.453 4.254 1 97.31 314 TYR A O 1
ATOM 2401 N N . PRO A 1 315 ? -10.508 6.277 4.777 1 95.94 315 PRO A N 1
ATOM 2402 C CA . PRO A 1 315 ? -11.828 5.965 4.234 1 95.94 315 PRO A CA 1
ATOM 2403 C C . PRO A 1 315 ? -12.945 6.73 4.934 1 95.94 315 PRO A C 1
ATOM 2405 O O . PRO A 1 315 ? -12.797 7.137 6.086 1 95.94 315 PRO A O 1
ATOM 2408 N N . PRO A 1 316 ? -14.117 6.895 4.258 1 97.94 316 PRO A N 1
ATOM 2409 C CA . PRO A 1 316 ? -15.266 7.617 4.816 1 97.94 316 PRO A CA 1
ATOM 2410 C C . PRO A 1 316 ? -15.68 7.094 6.188 1 97.94 316 PRO A C 1
ATOM 2412 O O . PRO A 1 316 ? -16.156 7.863 7.027 1 97.94 316 PRO A O 1
ATOM 2415 N N . SER A 1 317 ? -15.422 5.82 6.422 1 96.62 317 SER A N 1
ATOM 2416 C CA . SER A 1 317 ? -15.797 5.254 7.711 1 96.62 317 SER A CA 1
ATOM 2417 C C . SER A 1 317 ? -15.078 5.953 8.859 1 96.62 317 SER A C 1
ATOM 2419 O O . SER A 1 317 ? -15.625 6.082 9.953 1 96.62 317 SER A O 1
ATOM 2421 N N . GLN A 1 318 ? -13.898 6.418 8.633 1 97.12 318 GLN A N 1
ATOM 2422 C CA . GLN A 1 318 ? -13.148 7.102 9.68 1 97.12 318 GLN A CA 1
ATOM 2423 C C . GLN A 1 318 ? -13.711 8.5 9.938 1 97.12 318 GLN A C 1
ATOM 2425 O O . GLN A 1 318 ? -13.75 8.961 11.078 1 97.12 318 GLN A O 1
ATOM 2430 N N . SER A 1 319 ? -14.125 9.195 8.891 1 98.56 319 SER A N 1
ATOM 2431 C CA . SER A 1 319 ? -14.836 10.461 9.062 1 98.56 319 SER A CA 1
ATOM 2432 C C . SER A 1 319 ? -16.156 10.258 9.797 1 98.56 319 SER A C 1
ATOM 2434 O O . SER A 1 319 ? -16.516 11.047 10.672 1 98.56 319 SER A O 1
ATOM 2436 N N . ARG A 1 320 ? -16.859 9.203 9.438 1 98.44 320 ARG A N 1
ATOM 2437 C CA . ARG A 1 320 ? -18.141 8.922 10.078 1 98.44 320 ARG A CA 1
ATOM 2438 C C . ARG A 1 320 ? -17.969 8.633 11.562 1 98.44 320 ARG A C 1
ATOM 2440 O O . ARG A 1 320 ? -18.828 8.977 12.375 1 98.44 320 ARG A O 1
ATOM 2447 N N . GLU A 1 321 ? -16.859 8.023 11.898 1 97.94 321 GLU A N 1
ATOM 2448 C CA . GLU A 1 321 ? -16.547 7.805 13.312 1 97.94 321 GLU A CA 1
ATOM 2449 C C . GLU A 1 321 ? -16.406 9.125 14.062 1 97.94 321 GLU A C 1
ATOM 2451 O O . GLU A 1 321 ? -16.891 9.266 15.188 1 97.94 321 GLU A O 1
ATOM 2456 N N . ILE A 1 322 ? -15.758 10.078 13.469 1 98.75 322 ILE A N 1
ATOM 2457 C CA . ILE A 1 322 ? -15.609 11.406 14.047 1 98.75 322 ILE A CA 1
ATOM 2458 C C . ILE A 1 322 ? -16.984 12.055 14.219 1 98.75 322 ILE A C 1
ATOM 2460 O O . ILE A 1 322 ? -17.297 12.57 15.289 1 98.75 322 ILE A O 1
ATOM 2464 N N . VAL A 1 323 ? -17.797 11.953 13.188 1 98.75 323 VAL A N 1
ATOM 2465 C CA . VAL A 1 323 ? -19.125 12.57 13.18 1 98.75 323 VAL A CA 1
ATOM 2466 C C . VAL A 1 323 ? -19.984 11.953 14.281 1 98.75 323 VAL A C 1
ATOM 2468 O O . VAL A 1 323 ? -20.625 12.68 15.055 1 98.75 323 VAL A O 1
ATOM 2471 N N . LYS A 1 324 ? -19.969 10.648 14.344 1 98.5 324 LYS A N 1
ATOM 2472 C CA . LYS A 1 324 ? -20.75 9.953 15.367 1 98.5 324 LYS A CA 1
ATOM 2473 C C . LYS A 1 324 ? -20.344 10.406 16.766 1 98.5 324 LYS A C 1
ATOM 2475 O O . LYS A 1 324 ? -21.203 10.609 17.625 1 98.5 324 LYS A O 1
ATOM 2480 N N . SER A 1 325 ? -19.078 10.539 16.953 1 98.56 325 SER A N 1
ATOM 2481 C CA . SER A 1 325 ? -18.578 10.93 18.266 1 98.56 325 SER A CA 1
ATOM 2482 C C . SER A 1 325 ? -18.922 12.383 18.578 1 98.56 325 SER A C 1
ATOM 2484 O O . SER A 1 325 ? -19.203 12.727 19.734 1 98.56 325 SER A O 1
ATOM 2486 N N . LEU A 1 326 ? -18.844 13.266 17.594 1 98.62 326 LEU A N 1
ATOM 2487 C CA . LEU A 1 326 ? -19.234 14.656 17.781 1 98.62 326 LEU A CA 1
ATOM 2488 C C . LEU A 1 326 ? -20.719 14.758 18.125 1 98.62 326 LEU A C 1
ATOM 2490 O O . LEU A 1 326 ? -21.094 15.516 19.031 1 98.62 326 LEU A O 1
ATOM 2494 N N . GLU A 1 327 ? -21.516 13.977 17.453 1 98.06 327 GLU A N 1
ATOM 2495 C CA . GLU A 1 327 ? -22.953 13.945 17.734 1 98.06 327 GLU A CA 1
ATOM 2496 C C . GLU A 1 327 ? -23.219 13.43 19.141 1 98.06 327 GLU A C 1
ATOM 2498 O O . GLU A 1 327 ? -24.031 14 19.875 1 98.06 327 GLU A O 1
ATOM 2503 N N . ALA A 1 328 ? -22.531 12.43 19.453 1 97.62 328 ALA A N 1
ATOM 2504 C CA . ALA A 1 328 ? -22.703 11.836 20.766 1 97.62 328 ALA A CA 1
ATOM 2505 C C . ALA A 1 328 ? -22.297 12.805 21.875 1 97.62 328 ALA A C 1
ATOM 2507 O O . ALA A 1 328 ? -22.766 12.711 23 1 97.62 328 ALA A O 1
ATOM 2508 N N . SER A 1 329 ? -21.484 13.719 21.547 1 96.56 329 SER A N 1
ATOM 2509 C CA . SER A 1 329 ? -21.031 14.727 22.5 1 96.56 329 SER A CA 1
ATOM 2510 C C . SER A 1 329 ? -21.844 16.016 22.375 1 96.56 329 SER A C 1
ATOM 2512 O O . SER A 1 329 ? -21.438 17.047 22.906 1 96.56 329 SER A O 1
ATOM 2514 N N . ASP A 1 330 ? -22.859 15.977 21.609 1 96.12 330 ASP A N 1
ATOM 2515 C CA . ASP A 1 330 ? -23.797 17.062 21.422 1 96.12 330 ASP A CA 1
ATOM 2516 C C . ASP A 1 330 ? -23.141 18.281 20.781 1 96.12 330 ASP A C 1
ATOM 2518 O O . ASP A 1 330 ? -23.312 19.406 21.234 1 96.12 330 ASP A O 1
ATOM 2522 N N . LYS A 1 331 ? -22.234 17.969 19.859 1 97 331 LYS A N 1
ATOM 2523 C CA . LYS A 1 331 ? -21.609 19.047 19.094 1 97 331 LYS A CA 1
ATOM 2524 C C . LYS A 1 331 ? -22.344 19.281 17.781 1 97 331 LYS A C 1
ATOM 2526 O O . LYS A 1 331 ? -22.953 18.359 17.234 1 97 331 LYS A O 1
ATOM 2531 N N . ARG A 1 332 ? -22.359 20.547 17.328 1 96.62 332 ARG A N 1
ATOM 2532 C CA . ARG A 1 332 ? -22.922 20.859 16.016 1 96.62 332 ARG A CA 1
ATOM 2533 C C . ARG A 1 332 ? -22 20.406 14.898 1 96.62 332 ARG A C 1
ATOM 2535 O O . ARG A 1 332 ? -20.875 20.906 14.758 1 96.62 332 ARG A O 1
ATOM 2542 N N . VAL A 1 333 ? -22.484 19.453 14.094 1 98.06 333 VAL A N 1
ATOM 2543 C CA . VAL A 1 333 ? -21.625 18.906 13.047 1 98.06 333 VAL A CA 1
ATOM 2544 C C . VAL A 1 333 ? -22.438 18.703 11.773 1 98.06 333 VAL A C 1
ATOM 2546 O O . VAL A 1 333 ? -23.578 18.219 11.82 1 98.06 333 VAL A O 1
ATOM 2549 N N . PHE A 1 334 ? -21.875 19.188 10.703 1 97.69 334 PHE A N 1
ATOM 2550 C CA . PHE A 1 334 ? -22.344 18.891 9.352 1 97.69 334 PHE A CA 1
ATOM 2551 C C . PHE A 1 334 ? -21.422 17.906 8.664 1 97.69 334 PHE A C 1
ATOM 2553 O O . PHE A 1 334 ? -20.188 18.031 8.742 1 97.69 334 PHE A O 1
ATOM 2560 N N . TYR A 1 335 ? -22.047 16.875 8.055 1 98.44 335 TYR A N 1
ATOM 2561 C CA . TYR A 1 335 ? -21.25 15.852 7.379 1 98.44 335 TYR A CA 1
ATOM 2562 C C . TYR A 1 335 ? -21.672 15.711 5.922 1 98.44 335 TYR A C 1
ATOM 2564 O O . TYR A 1 335 ? -22.875 15.68 5.613 1 98.44 335 TYR A O 1
ATOM 2572 N N . VAL A 1 336 ? -20.641 15.672 5.039 1 98.5 336 VAL A N 1
ATOM 2573 C CA . VAL A 1 336 ? -20.891 15.414 3.625 1 98.5 336 VAL A CA 1
ATOM 2574 C C . VAL A 1 336 ? -19.875 14.406 3.094 1 98.5 336 VAL A C 1
ATOM 2576 O O . VAL A 1 336 ? -18.688 14.531 3.355 1 98.5 336 VAL A O 1
ATOM 2579 N N . GLU A 1 337 ? -20.344 13.398 2.439 1 98.56 337 GLU A N 1
ATOM 2580 C CA . GLU A 1 337 ? -19.484 12.531 1.646 1 98.56 337 GLU A CA 1
ATOM 2581 C C . GLU A 1 337 ? -19.578 12.867 0.16 1 98.56 337 GLU A C 1
ATOM 2583 O O . GLU A 1 337 ? -20.641 12.766 -0.44 1 98.56 337 GLU A O 1
ATOM 2588 N N . LEU A 1 338 ? -18.531 13.312 -0.389 1 98.5 338 LEU A N 1
ATOM 2589 C CA . LEU A 1 338 ? -18.484 13.648 -1.809 1 98.5 338 LEU A CA 1
ATOM 2590 C C . LEU A 1 338 ? -18.109 12.43 -2.645 1 98.5 338 LEU A C 1
ATOM 2592 O O . LEU A 1 338 ? -17.172 11.703 -2.305 1 98.5 338 LEU A O 1
ATOM 2596 N N . ASN A 1 339 ? -18.859 12.172 -3.672 1 96.38 339 ASN A N 1
ATOM 2597 C CA . ASN A 1 339 ? -18.531 11.117 -4.633 1 96.38 339 ASN A CA 1
ATOM 2598 C C . ASN A 1 339 ? -17.391 11.547 -5.562 1 96.38 339 ASN A C 1
ATOM 2600 O O . ASN A 1 339 ? -17.578 12.43 -6.406 1 96.38 339 ASN A O 1
ATOM 2604 N N . THR A 1 340 ? -16.234 10.984 -5.367 1 94.88 340 THR A N 1
ATOM 2605 C CA . THR A 1 340 ? -15.047 11.344 -6.137 1 94.88 340 THR A CA 1
ATOM 2606 C C . THR A 1 340 ? -14.344 10.094 -6.664 1 94.88 340 THR A C 1
ATOM 2608 O O . THR A 1 340 ? -14.633 8.977 -6.223 1 94.88 340 THR A O 1
ATOM 2611 N N . LYS A 1 341 ? -13.453 10.211 -7.633 1 91.56 341 LYS A N 1
ATOM 2612 C CA . LYS A 1 341 ? -12.688 9.102 -8.203 1 91.56 341 LYS A CA 1
ATOM 2613 C C . LYS A 1 341 ? -11.195 9.273 -7.949 1 91.56 341 LYS A C 1
ATOM 2615 O O . LYS A 1 341 ? -10.398 8.398 -8.289 1 91.56 341 LYS A O 1
ATOM 2620 N N . GLU A 1 342 ? -10.797 10.375 -7.246 1 92.06 342 GLU A N 1
ATOM 2621 C CA . GLU A 1 342 ? -9.391 10.766 -7.227 1 92.06 342 GLU A CA 1
ATOM 2622 C C . GLU A 1 342 ? -8.68 10.203 -6 1 92.06 342 GLU A C 1
ATOM 2624 O O . GLU A 1 342 ? -7.453 10.305 -5.887 1 92.06 342 GLU A O 1
ATOM 2629 N N . GLY A 1 343 ? -9.438 9.602 -5.105 1 95 343 GLY A N 1
ATOM 2630 C CA . GLY A 1 343 ? -8.812 9.039 -3.922 1 95 343 GLY A CA 1
ATOM 2631 C C . GLY A 1 343 ? -8.578 10.062 -2.826 1 95 343 GLY A C 1
ATOM 2632 O O . GLY A 1 343 ? -9.398 10.953 -2.617 1 95 343 GLY A O 1
ATOM 2633 N N . HIS A 1 344 ? -7.535 9.883 -2.068 1 96.06 344 HIS A N 1
ATOM 2634 C CA . HIS A 1 344 ? -7.227 10.711 -0.906 1 96.06 344 HIS A CA 1
ATOM 2635 C C . HIS A 1 344 ? -6.961 12.156 -1.31 1 96.06 344 HIS A C 1
ATOM 2637 O O . HIS A 1 344 ? -7.301 13.086 -0.574 1 96.06 344 HIS A O 1
ATOM 2643 N N . ASP A 1 345 ? -6.422 12.367 -2.457 1 94 345 ASP A N 1
ATOM 2644 C CA . ASP A 1 345 ? -6.031 13.703 -2.906 1 94 345 ASP A CA 1
ATOM 2645 C C . ASP A 1 345 ? -7.242 14.508 -3.359 1 94 345 ASP A C 1
ATOM 2647 O O . ASP A 1 345 ? -7.113 15.672 -3.736 1 94 345 ASP A O 1
ATOM 2651 N N . SER A 1 346 ? -8.398 13.914 -3.268 1 96.06 346 SER A N 1
ATOM 2652 C CA . SER A 1 346 ? -9.602 14.57 -3.754 1 96.06 346 SER A CA 1
ATOM 2653 C C . SER A 1 346 ? -9.773 15.953 -3.123 1 96.06 346 SER A C 1
ATOM 2655 O O . SER A 1 346 ? -10.203 16.891 -3.789 1 96.06 346 SER A O 1
ATOM 2657 N N . PHE A 1 347 ? -9.398 16.109 -1.924 1 96.81 347 PHE A N 1
ATOM 2658 C CA . PHE A 1 347 ? -9.68 17.359 -1.229 1 96.81 347 PHE A CA 1
ATOM 2659 C C . PHE A 1 347 ? -8.781 18.484 -1.751 1 96.81 347 PHE A C 1
ATOM 2661 O O . PHE A 1 347 ? -9.039 19.656 -1.501 1 96.81 347 PHE A O 1
ATOM 2668 N N . LEU A 1 348 ? -7.711 18.109 -2.484 1 96.06 348 LEU A N 1
ATOM 2669 C CA . LEU A 1 348 ? -6.766 19.094 -3.02 1 96.06 348 LEU A CA 1
ATOM 2670 C C . LEU A 1 348 ? -7.195 19.562 -4.406 1 96.06 348 LEU A C 1
ATOM 2672 O O . LEU A 1 348 ? -6.777 20.625 -4.863 1 96.06 348 LEU A O 1
ATOM 2676 N N . LEU A 1 349 ? -8 18.734 -5.086 1 95.06 349 LEU A N 1
ATOM 2677 C CA . LEU A 1 349 ? -8.297 18.953 -6.496 1 95.06 349 LEU A CA 1
ATOM 2678 C C . LEU A 1 349 ? -9.578 19.766 -6.672 1 95.06 349 LEU A C 1
ATOM 2680 O O . LEU A 1 349 ? -10.438 19.766 -5.785 1 95.06 349 LEU A O 1
ATOM 2684 N N . ALA A 1 350 ? -9.68 20.406 -7.805 1 95 350 ALA A N 1
ATOM 2685 C CA . ALA A 1 350 ? -10.867 21.188 -8.117 1 95 350 ALA A CA 1
ATOM 2686 C C . ALA A 1 350 ? -12.125 20.328 -8.094 1 95 350 ALA A C 1
ATOM 2688 O O . ALA A 1 350 ? -12.164 19.266 -8.703 1 95 350 ALA A O 1
ATOM 2689 N N . ASN A 1 351 ? -13.07 20.734 -7.383 1 96.62 351 ASN A N 1
ATOM 2690 C CA . ASN A 1 351 ? -14.375 20.094 -7.246 1 96.62 351 ASN A CA 1
ATOM 2691 C C . ASN A 1 351 ? -15.453 21.094 -6.859 1 96.62 351 ASN A C 1
ATOM 2693 O O . ASN A 1 351 ? -15.438 21.641 -5.75 1 96.62 351 ASN A O 1
ATOM 2697 N N . GLN A 1 352 ? -16.391 21.297 -7.723 1 96.75 352 GLN A N 1
ATOM 2698 C CA . GLN A 1 352 ? -17.406 22.312 -7.52 1 96.75 352 GLN A CA 1
ATOM 2699 C C . GLN A 1 352 ? -18.266 22.016 -6.289 1 96.75 352 GLN A C 1
ATOM 2701 O O . GLN A 1 352 ? -18.656 22.922 -5.559 1 96.75 352 GLN A O 1
ATOM 2706 N N . LYS A 1 353 ? -18.562 20.781 -6.137 1 97.75 353 LYS A N 1
ATOM 2707 C CA . LYS A 1 353 ? -19.375 20.422 -4.977 1 97.75 353 LYS A CA 1
ATOM 2708 C C . LYS A 1 353 ? -18.641 20.719 -3.674 1 97.75 353 LYS A C 1
ATOM 2710 O O . LYS A 1 353 ? -19.25 21.188 -2.705 1 97.75 353 LYS A O 1
ATOM 2715 N N . GLN A 1 354 ? -17.375 20.453 -3.646 1 97.94 354 GLN A N 1
ATOM 2716 C CA . GLN A 1 354 ? -16.594 20.797 -2.467 1 97.94 354 GLN A CA 1
ATOM 2717 C C . GLN A 1 354 ? -16.594 22.297 -2.232 1 97.94 354 GLN A C 1
ATOM 2719 O O . GLN A 1 354 ? -16.734 22.766 -1.096 1 97.94 354 GLN A O 1
ATOM 2724 N N . GLU A 1 355 ? -16.391 23.047 -3.285 1 97.62 355 GLU A N 1
ATOM 2725 C CA . GLU A 1 355 ? -16.406 24.5 -3.182 1 97.62 355 GLU A CA 1
ATOM 2726 C C . GLU A 1 355 ? -17.734 24.984 -2.592 1 97.62 355 GLU A C 1
ATOM 2728 O O . GLU A 1 355 ? -17.734 25.844 -1.703 1 97.62 355 GLU A O 1
ATOM 2733 N N . ASP A 1 356 ? -18.797 24.406 -3.084 1 97.38 356 ASP A N 1
ATOM 2734 C CA . ASP A 1 356 ? -20.125 24.828 -2.639 1 97.38 356 ASP A CA 1
ATOM 2735 C C . ASP A 1 356 ? -20.344 24.5 -1.162 1 97.38 356 ASP A C 1
ATOM 2737 O O . ASP A 1 356 ? -20.906 25.297 -0.415 1 97.38 356 ASP A O 1
ATOM 2741 N N . VAL A 1 357 ? -19.891 23.359 -0.749 1 97.88 357 VAL A N 1
ATOM 2742 C CA . VAL A 1 357 ? -20.062 22.906 0.627 1 97.88 357 VAL A CA 1
ATOM 2743 C C . VAL A 1 357 ? -19.266 23.797 1.568 1 97.88 357 VAL A C 1
ATOM 2745 O O . VAL A 1 357 ? -19.766 24.234 2.604 1 97.88 357 VAL A O 1
ATOM 2748 N N . LEU A 1 358 ? -18.062 24.109 1.179 1 98.31 358 LEU A N 1
ATOM 2749 C CA . LEU A 1 358 ? -17.188 24.953 2 1 98.31 358 LEU A CA 1
ATOM 2750 C C . LEU A 1 358 ? -17.766 26.359 2.113 1 98.31 358 LEU A C 1
ATOM 2752 O O . LEU A 1 358 ? -17.859 26.922 3.213 1 98.31 358 LEU A O 1
ATOM 2756 N N . ARG A 1 359 ? -18.156 26.891 1.021 1 97 359 ARG A N 1
ATOM 2757 C CA . ARG A 1 359 ? -18.719 28.234 0.997 1 97 359 ARG A CA 1
ATOM 2758 C C . ARG A 1 359 ? -19.984 28.312 1.844 1 97 359 ARG A C 1
ATOM 2760 O O . ARG A 1 359 ? -20.156 29.234 2.635 1 97 359 ARG A O 1
ATOM 2767 N N . GLY A 1 360 ? -20.844 27.312 1.599 1 96.25 360 GLY A N 1
ATOM 2768 C CA . GLY A 1 360 ? -22.094 27.281 2.355 1 96.25 360 GLY A CA 1
ATOM 2769 C C . GLY A 1 360 ? -21.875 27.219 3.855 1 96.25 360 GLY A C 1
ATOM 2770 O O . GLY A 1 360 ? -22.562 27.906 4.617 1 96.25 360 GLY A O 1
ATOM 2771 N N . PHE A 1 361 ? -20.984 26.484 4.344 1 97.44 361 PHE A N 1
ATOM 2772 C CA . PHE A 1 361 ? -20.672 26.328 5.762 1 97.44 361 PHE A CA 1
ATOM 2773 C C . PHE A 1 361 ? -20.109 27.625 6.34 1 97.44 361 PHE A C 1
ATOM 2775 O O . PHE A 1 361 ? -20.5 28.047 7.43 1 97.44 361 PHE A O 1
ATOM 2782 N N . LEU A 1 362 ? -19.188 28.312 5.566 1 97.38 362 LEU A N 1
ATOM 2783 C CA . LEU A 1 362 ? -18.5 29.5 6.055 1 97.38 362 LEU A CA 1
ATOM 2784 C C . LEU A 1 362 ? -19.438 30.703 6.059 1 97.38 362 LEU A C 1
ATOM 2786 O O . LEU A 1 362 ? -19.328 31.578 6.922 1 97.38 362 LEU A O 1
ATOM 2790 N N . GLU A 1 363 ? -20.359 30.766 5.184 1 93.62 363 GLU A N 1
ATOM 2791 C CA . GLU A 1 363 ? -21.219 31.938 5.027 1 93.62 363 GLU A CA 1
ATOM 2792 C C . GLU A 1 363 ? -22.438 31.844 5.938 1 93.62 363 GLU A C 1
ATOM 2794 O O . GLU A 1 363 ? -23.125 32.844 6.16 1 93.62 363 GLU A O 1
ATOM 2799 N N . ASN A 1 364 ? -22.797 30.688 6.363 1 84.31 364 ASN A N 1
ATOM 2800 C CA . ASN A 1 364 ? -23.953 30.531 7.246 1 84.31 364 ASN A CA 1
ATOM 2801 C C . ASN A 1 364 ? -23.531 30.156 8.664 1 84.31 364 ASN A C 1
ATOM 2803 O O . ASN A 1 364 ? -23.719 29 9.078 1 84.31 364 ASN A O 1
ATOM 2807 N N . PRO A 1 365 ? -22.953 31.016 9.352 1 67.31 365 PRO A N 1
ATOM 2808 C CA . PRO A 1 365 ? -22.422 30.688 10.672 1 67.31 365 PRO A CA 1
ATOM 2809 C C . PRO A 1 365 ? -23.516 30.375 11.695 1 67.31 365 PRO A C 1
ATOM 2811 O O . PRO A 1 365 ? -23.234 29.781 12.742 1 67.31 365 PRO A O 1
ATOM 2814 N N . ALA A 1 366 ? -24.875 30.906 11.57 1 56.81 366 ALA A N 1
ATOM 2815 C CA . ALA A 1 366 ? -25.938 30.75 12.562 1 56.81 366 ALA A CA 1
ATOM 2816 C C . ALA A 1 366 ? -26.516 29.344 12.516 1 56.81 366 ALA A C 1
ATOM 2818 O O . ALA A 1 366 ? -27.141 28.891 13.484 1 56.81 366 ALA A O 1
ATOM 2819 N N . THR A 1 367 ? -26.484 28.609 11.391 1 41.47 367 THR A N 1
ATOM 2820 C CA . THR A 1 367 ? -27.172 27.328 11.422 1 41.47 367 THR A CA 1
ATOM 2821 C C . THR A 1 367 ? -26.312 26.266 12.094 1 41.47 367 THR A C 1
ATOM 2823 O O . THR A 1 367 ? -25.094 26.25 11.922 1 41.47 367 THR A O 1
ATOM 2826 N N . MET B 1 1 ? 2.561 -31.297 17.938 1 30.98 1 MET B N 1
ATOM 2827 C CA . MET B 1 1 ? 2.135 -30.891 16.594 1 30.98 1 MET B CA 1
ATOM 2828 C C . MET B 1 1 ? 1.498 -32.031 15.844 1 30.98 1 MET B C 1
ATOM 2830 O O . MET B 1 1 ? 2.068 -33.125 15.773 1 30.98 1 MET B O 1
ATOM 2834 N N . ASN B 1 2 ? 0.302 -32.281 15.828 1 39.25 2 ASN B N 1
ATOM 2835 C CA . ASN B 1 2 ? -0.391 -33.469 15.383 1 39.25 2 ASN B CA 1
ATOM 2836 C C . ASN B 1 2 ? 0.043 -33.906 13.984 1 39.25 2 ASN B C 1
ATOM 2838 O O . ASN B 1 2 ? -0.469 -33.375 12.992 1 39.25 2 ASN B O 1
ATOM 2842 N N . VAL B 1 3 ? 1.189 -34.406 13.75 1 52.38 3 VAL B N 1
ATOM 2843 C CA . VAL B 1 3 ? 1.798 -35.031 12.594 1 52.38 3 VAL B CA 1
ATOM 2844 C C . VAL B 1 3 ? 0.805 -36 11.953 1 52.38 3 VAL B C 1
ATOM 2846 O O . VAL B 1 3 ? 1.055 -36.531 10.875 1 52.38 3 VAL B O 1
ATOM 2849 N N . LYS B 1 4 ? -0.306 -36.25 12.758 1 59.91 4 LYS B N 1
ATOM 2850 C CA . LYS B 1 4 ? -1.201 -37.375 12.461 1 59.91 4 LYS B CA 1
ATOM 2851 C C . LYS B 1 4 ? -2.023 -37.094 11.203 1 59.91 4 LYS B C 1
ATOM 2853 O O . LYS B 1 4 ? -2.477 -38.031 10.531 1 59.91 4 LYS B O 1
ATOM 2858 N N . LYS B 1 5 ? -2.023 -35.781 10.555 1 81.88 5 LYS B N 1
ATOM 2859 C CA . LYS B 1 5 ? -2.863 -35.562 9.383 1 81.88 5 LYS B CA 1
ATOM 2860 C C . LYS B 1 5 ? -2.086 -34.844 8.273 1 81.88 5 LYS B C 1
ATOM 2862 O O . LYS B 1 5 ? -2.664 -34.094 7.488 1 81.88 5 LYS B O 1
ATOM 2867 N N . SER B 1 6 ? -0.777 -35.094 8.266 1 90.12 6 SER B N 1
ATOM 2868 C CA . SER B 1 6 ? 0.106 -34.594 7.215 1 90.12 6 SER B CA 1
ATOM 2869 C C . SER B 1 6 ? 0.68 -35.75 6.383 1 90.12 6 SER B C 1
ATOM 2871 O O . SER B 1 6 ? 0.471 -36.906 6.699 1 90.12 6 SER B O 1
ATOM 2873 N N . VAL B 1 7 ? 1.322 -35.406 5.305 1 95.44 7 VAL B N 1
ATOM 2874 C CA . VAL B 1 7 ? 1.856 -36.406 4.395 1 95.44 7 VAL B CA 1
ATOM 2875 C C . VAL B 1 7 ? 3.166 -36.969 4.949 1 95.44 7 VAL B C 1
ATOM 2877 O O . VAL B 1 7 ? 3.732 -37.906 4.395 1 95.44 7 VAL B O 1
ATOM 2880 N N . GLY B 1 8 ? 3.656 -36.438 6.043 1 94.44 8 GLY B N 1
ATOM 2881 C CA . GLY B 1 8 ? 4.879 -36.938 6.668 1 94.44 8 GLY B CA 1
ATOM 2882 C C . GLY B 1 8 ? 6.133 -36.344 6.07 1 94.44 8 GLY B C 1
ATOM 2883 O O . GLY B 1 8 ? 6.156 -35.156 5.73 1 94.44 8 GLY B O 1
ATOM 2884 N N . ILE B 1 9 ? 7.262 -37.094 6.07 1 96.38 9 ILE B N 1
ATOM 2885 C CA . ILE B 1 9 ? 8.539 -36.625 5.551 1 96.38 9 ILE B CA 1
ATOM 2886 C C . ILE B 1 9 ? 8.555 -36.75 4.027 1 96.38 9 ILE B C 1
ATOM 2888 O O . ILE B 1 9 ? 8.273 -37.844 3.488 1 96.38 9 ILE B O 1
ATOM 2892 N N . VAL B 1 10 ? 8.836 -35.688 3.412 1 97.12 10 VAL B N 1
ATOM 2893 C CA . VAL B 1 10 ? 8.859 -35.656 1.952 1 97.12 10 VAL B CA 1
ATOM 2894 C C . VAL B 1 10 ? 10.18 -35.062 1.465 1 97.12 10 VAL B C 1
ATOM 2896 O O . VAL B 1 10 ? 10.977 -34.562 2.264 1 97.12 10 VAL B O 1
ATOM 2899 N N . GLN B 1 11 ? 10.43 -35.25 0.202 1 97.06 11 GLN B N 1
ATOM 2900 C CA . GLN B 1 11 ? 11.625 -34.688 -0.42 1 97.06 11 GLN B CA 1
ATOM 2901 C C . GLN B 1 11 ? 11.297 -34.031 -1.748 1 97.06 11 GLN B C 1
ATOM 2903 O O . GLN B 1 11 ? 10.555 -34.562 -2.562 1 97.06 11 GLN B O 1
ATOM 2908 N N . THR B 1 12 ? 11.844 -32.812 -1.922 1 98.31 12 THR B N 1
ATOM 2909 C CA . THR B 1 12 ? 11.727 -32.156 -3.213 1 98.31 12 THR B CA 1
ATOM 2910 C C . THR B 1 12 ? 12.648 -32.812 -4.242 1 98.31 12 THR B C 1
ATOM 2912 O O . THR B 1 12 ? 13.836 -33 -3.982 1 98.31 12 THR B O 1
ATOM 2915 N N . GLN B 1 13 ? 12.094 -33.125 -5.34 1 98 13 GLN B N 1
ATOM 2916 C CA . GLN B 1 13 ? 12.852 -33.688 -6.445 1 98 13 GLN B CA 1
ATOM 2917 C C . GLN B 1 13 ? 13.094 -32.656 -7.547 1 98 13 GLN B C 1
ATOM 2919 O O . GLN B 1 13 ? 12.375 -31.672 -7.637 1 98 13 GLN B O 1
ATOM 2924 N N . THR B 1 14 ? 14.133 -32.906 -8.312 1 97.94 14 THR B N 1
ATOM 2925 C CA . THR B 1 14 ? 14.375 -32.094 -9.492 1 97.94 14 THR B CA 1
ATOM 2926 C C . THR B 1 14 ? 14.469 -32.969 -10.742 1 97.94 14 THR B C 1
ATOM 2928 O O . THR B 1 14 ? 15.156 -33.969 -10.742 1 97.94 14 THR B O 1
ATOM 2931 N N . VAL B 1 15 ? 13.797 -32.594 -11.742 1 98.44 15 VAL B N 1
ATOM 2932 C CA . VAL B 1 15 ? 13.852 -33.312 -13 1 98.44 15 VAL B CA 1
ATOM 2933 C C . VAL B 1 15 ? 14.391 -32.406 -14.102 1 98.44 15 VAL B C 1
ATOM 2935 O O . VAL B 1 15 ? 14.109 -31.219 -14.117 1 98.44 15 VAL B O 1
ATOM 2938 N N . GLN B 1 16 ? 15.234 -32.969 -14.906 1 97.75 16 GLN B N 1
ATOM 2939 C CA . GLN B 1 16 ? 15.672 -32.312 -16.125 1 97.75 16 GLN B CA 1
ATOM 2940 C C . GLN B 1 16 ? 14.781 -32.719 -17.312 1 97.75 16 GLN B C 1
ATOM 2942 O O . GLN B 1 16 ? 14.633 -33.906 -17.609 1 97.75 16 GLN B O 1
ATOM 2947 N N . LEU B 1 17 ? 14.172 -31.75 -17.922 1 98.06 17 LEU B N 1
ATOM 2948 C CA . LEU B 1 17 ? 13.242 -31.984 -19.016 1 98.06 17 LEU B CA 1
ATOM 2949 C C . LEU B 1 17 ? 13.773 -31.406 -20.328 1 98.06 17 LEU B C 1
ATOM 2951 O O . LEU B 1 17 ? 14.75 -30.641 -20.312 1 98.06 17 LEU B O 1
ATOM 2955 N N . PRO B 1 18 ? 13.172 -31.781 -21.453 1 95.25 18 PRO B N 1
ATOM 2956 C CA . PRO B 1 18 ? 13.578 -31.203 -22.734 1 95.25 18 PRO B CA 1
ATOM 2957 C C . PRO B 1 18 ? 13.453 -29.688 -22.781 1 95.25 18 PRO B C 1
ATOM 2959 O O . PRO B 1 18 ? 12.805 -29.094 -21.906 1 95.25 18 PRO B O 1
ATOM 2962 N N . ASP B 1 19 ? 13.984 -29.172 -23.875 1 96.56 19 ASP B N 1
ATOM 2963 C CA . ASP B 1 19 ? 14.016 -27.719 -24.031 1 96.56 19 ASP B CA 1
ATOM 2964 C C . ASP B 1 19 ? 12.602 -27.141 -24.031 1 96.56 19 ASP B C 1
ATOM 2966 O O . ASP B 1 19 ? 11.672 -27.75 -24.578 1 96.56 19 ASP B O 1
ATOM 2970 N N . LEU B 1 20 ? 12.492 -26 -23.359 1 97.5 20 LEU B N 1
ATOM 2971 C CA . LEU B 1 20 ? 11.242 -25.25 -23.375 1 97.5 20 LEU B CA 1
ATOM 2972 C C . LEU B 1 20 ? 11.422 -23.906 -24.078 1 97.5 20 LEU B C 1
ATOM 2974 O O . LEU B 1 20 ? 12.273 -23.109 -23.688 1 97.5 20 LEU B O 1
ATOM 2978 N N . ARG B 1 21 ? 10.695 -23.672 -25.125 1 97.31 21 ARG B N 1
ATOM 2979 C CA . ARG B 1 21 ? 10.672 -22.375 -25.781 1 97.31 21 ARG B CA 1
ATOM 2980 C C . ARG B 1 21 ? 9.688 -21.438 -25.094 1 97.31 21 ARG B C 1
ATOM 2982 O O . ARG B 1 21 ? 8.508 -21.75 -24.953 1 97.31 21 ARG B O 1
ATOM 2989 N N . LEU B 1 22 ? 10.227 -20.344 -24.703 1 97 22 LEU B N 1
ATOM 2990 C CA . LEU B 1 22 ? 9.406 -19.359 -24 1 97 22 LEU B CA 1
ATOM 2991 C C . LEU B 1 22 ? 8.648 -18.484 -25 1 97 22 LEU B C 1
ATOM 2993 O O . LEU B 1 22 ? 8.961 -18.484 -26.188 1 97 22 LEU B O 1
ATOM 2997 N N . GLY B 1 23 ? 7.672 -17.812 -24.5 1 94.38 23 GLY B N 1
ATOM 2998 C CA . GLY B 1 23 ? 6.879 -16.922 -25.328 1 94.38 23 GLY B CA 1
ATOM 2999 C C . GLY B 1 23 ? 7.703 -15.836 -26 1 94.38 23 GLY B C 1
ATOM 3000 O O . GLY B 1 23 ? 7.379 -15.398 -27.109 1 94.38 23 GLY B O 1
ATOM 3001 N N . ASN B 1 24 ? 8.789 -15.453 -25.391 1 91.94 24 ASN B N 1
ATOM 3002 C CA . ASN B 1 24 ? 9.609 -14.375 -25.938 1 91.94 24 ASN B CA 1
ATOM 3003 C C . ASN B 1 24 ? 10.672 -14.914 -26.891 1 91.94 24 ASN B C 1
ATOM 3005 O O . ASN B 1 24 ? 11.516 -14.156 -27.375 1 91.94 24 ASN B O 1
ATOM 3009 N N . GLY B 1 25 ? 10.719 -16.156 -27.109 1 93.94 25 GLY B N 1
ATOM 3010 C CA . GLY B 1 25 ? 11.617 -16.75 -28.078 1 93.94 25 GLY B CA 1
ATOM 3011 C C . GLY B 1 25 ? 12.844 -17.391 -27.438 1 93.94 25 GLY B C 1
ATOM 3012 O O . GLY B 1 25 ? 13.516 -18.219 -28.062 1 93.94 25 GLY B O 1
ATOM 3013 N N . SER B 1 26 ? 13.125 -17.109 -26.188 1 93.5 26 SER B N 1
ATOM 3014 C CA . SER B 1 26 ? 14.258 -17.719 -25.5 1 93.5 26 SER B CA 1
ATOM 3015 C C . SER B 1 26 ? 14 -19.203 -25.234 1 93.5 26 SER B C 1
ATOM 3017 O O . SER B 1 26 ? 12.859 -19.656 -25.266 1 93.5 26 SER B O 1
ATOM 3019 N N . ILE B 1 27 ? 15.141 -19.891 -25.078 1 95.19 27 ILE B N 1
ATOM 3020 C CA . ILE B 1 27 ? 15.031 -21.328 -24.844 1 95.19 27 ILE B CA 1
ATOM 3021 C C . ILE B 1 27 ? 15.703 -21.703 -23.531 1 95.19 27 ILE B C 1
ATOM 3023 O O . ILE B 1 27 ? 16.844 -21.297 -23.266 1 95.19 27 ILE B O 1
ATOM 3027 N N . LEU B 1 28 ? 14.953 -22.344 -22.688 1 95.25 28 LEU B N 1
ATOM 3028 C CA . LEU B 1 28 ? 15.555 -22.984 -21.531 1 95.25 28 LEU B CA 1
ATOM 3029 C C . LEU B 1 28 ? 16.031 -24.391 -21.859 1 95.25 28 LEU B C 1
ATOM 3031 O O . LEU B 1 28 ? 15.227 -25.266 -22.172 1 95.25 28 LEU B O 1
ATOM 3035 N N . SER B 1 29 ? 17.344 -24.531 -21.734 1 92.31 29 SER B N 1
ATOM 3036 C CA . SER B 1 29 ? 17.969 -25.797 -22.109 1 92.31 29 SER B CA 1
ATOM 3037 C C . SER B 1 29 ? 19.078 -26.172 -21.141 1 92.31 29 SER B C 1
ATOM 3039 O O . SER B 1 29 ? 20.156 -25.578 -21.156 1 92.31 29 SER B O 1
ATOM 3041 N N . PRO B 1 30 ? 18.906 -27.234 -20.344 1 92.56 30 PRO B N 1
ATOM 3042 C CA . PRO B 1 30 ? 17.656 -27.984 -20.141 1 92.56 30 PRO B CA 1
ATOM 3043 C C . PRO B 1 30 ? 16.656 -27.219 -19.281 1 92.56 30 PRO B C 1
ATOM 3045 O O . PRO B 1 30 ? 17 -26.188 -18.688 1 92.56 30 PRO B O 1
ATOM 3048 N N . LEU B 1 31 ? 15.43 -27.672 -19.297 1 97.25 31 LEU B N 1
ATOM 3049 C CA . LEU B 1 31 ? 14.422 -27.234 -18.344 1 97.25 31 LEU B CA 1
ATOM 3050 C C . LEU B 1 31 ? 14.523 -28.016 -17.031 1 97.25 31 LEU B C 1
ATOM 3052 O O . LEU B 1 31 ? 14.453 -29.25 -17.031 1 97.25 31 LEU B O 1
ATOM 3056 N N . LEU B 1 32 ? 14.812 -27.281 -15.984 1 98.19 32 LEU B N 1
ATOM 3057 C CA . LEU B 1 32 ? 14.82 -27.906 -14.656 1 98.19 32 LEU B CA 1
ATOM 3058 C C . LEU B 1 32 ? 13.531 -27.578 -13.898 1 98.19 32 LEU B C 1
ATOM 3060 O O . LEU B 1 32 ? 13.102 -26.422 -13.875 1 98.19 32 LEU B O 1
ATOM 3064 N N . ILE B 1 33 ? 12.938 -28.594 -13.305 1 98.75 33 ILE B N 1
ATOM 3065 C CA . ILE B 1 33 ? 11.742 -28.375 -12.492 1 98.75 33 ILE B CA 1
ATOM 3066 C C . ILE B 1 33 ? 11.898 -29.078 -11.148 1 98.75 33 ILE B C 1
ATOM 3068 O O . ILE B 1 33 ? 12.125 -30.297 -11.109 1 98.75 33 ILE B O 1
ATOM 3072 N N . ALA B 1 34 ? 11.891 -28.312 -10.07 1 98.88 34 ALA B N 1
ATOM 3073 C CA . ALA B 1 34 ? 11.773 -28.875 -8.727 1 98.88 34 ALA B CA 1
ATOM 3074 C C . ALA B 1 34 ? 10.32 -29.156 -8.383 1 98.88 34 ALA B C 1
ATOM 3076 O O . ALA B 1 34 ? 9.438 -28.328 -8.625 1 98.88 34 ALA B O 1
ATOM 3077 N N . TYR B 1 35 ? 10.016 -30.359 -7.852 1 98.88 35 TYR B N 1
ATOM 3078 C CA . TYR B 1 35 ? 8.625 -30.703 -7.578 1 98.88 35 TYR B CA 1
ATOM 3079 C C . TYR B 1 35 ? 8.531 -31.734 -6.457 1 98.88 35 TYR B C 1
ATOM 3081 O O . TYR B 1 35 ? 9.539 -32.344 -6.082 1 98.88 35 TYR B O 1
ATOM 3089 N N . GLU B 1 36 ? 7.367 -31.75 -5.852 1 98.81 36 GLU B N 1
ATOM 3090 C CA . GLU B 1 36 ? 6.98 -32.812 -4.91 1 98.81 36 GLU B CA 1
ATOM 3091 C C . GLU B 1 36 ? 5.672 -33.469 -5.328 1 98.81 36 GLU B C 1
ATOM 3093 O O . GLU B 1 36 ? 4.859 -32.875 -6.031 1 98.81 36 GLU B O 1
ATOM 3098 N N . THR B 1 37 ? 5.543 -34.719 -4.977 1 98.62 37 THR B N 1
ATOM 3099 C CA . THR B 1 37 ? 4.297 -35.469 -5.172 1 98.62 37 THR B CA 1
ATOM 3100 C C . THR B 1 37 ? 3.828 -36.094 -3.859 1 98.62 37 THR B C 1
ATOM 3102 O O . THR B 1 37 ? 4.645 -36.469 -3.018 1 98.62 37 THR B O 1
ATOM 3105 N N . TYR B 1 38 ? 2.506 -36.094 -3.703 1 98.31 38 TYR B N 1
ATOM 3106 C CA . TYR B 1 38 ? 1.854 -36.656 -2.525 1 98.31 38 TYR B CA 1
ATOM 3107 C C . TYR B 1 38 ? 0.742 -37.625 -2.926 1 98.31 38 TYR B C 1
ATOM 3109 O O . TYR B 1 38 ? -0.044 -37.312 -3.83 1 98.31 38 TYR B O 1
ATOM 3117 N N . GLY B 1 39 ? 0.691 -38.781 -2.281 1 98.19 39 GLY B N 1
ATOM 3118 C CA . GLY B 1 39 ? -0.293 -39.781 -2.652 1 98.19 39 GLY B CA 1
ATOM 3119 C C . GLY B 1 39 ? 0.166 -40.656 -3.791 1 98.19 39 GLY B C 1
ATOM 3120 O O . GLY B 1 39 ? 1.348 -40.688 -4.145 1 98.19 39 GLY B O 1
ATOM 3121 N N . VAL B 1 40 ? -0.771 -41.5 -4.273 1 98.12 40 VAL B N 1
ATOM 3122 C CA . VAL B 1 40 ? -0.431 -42.5 -5.281 1 98.12 40 VAL B CA 1
ATOM 3123 C C . VAL B 1 40 ? -1.265 -42.281 -6.539 1 98.12 40 VAL B C 1
ATOM 3125 O O . VAL B 1 40 ? -2.486 -42.125 -6.465 1 98.12 40 VAL B O 1
ATOM 3128 N N . LEU B 1 41 ? -0.541 -42.188 -7.621 1 98.5 41 LEU B N 1
ATOM 3129 C CA . LEU B 1 41 ? -1.226 -42.094 -8.906 1 98.5 41 LEU B CA 1
ATOM 3130 C C . LEU B 1 41 ? -2.008 -43.375 -9.219 1 98.5 41 LEU B C 1
ATOM 3132 O O . LEU B 1 41 ? -1.469 -44.469 -9.117 1 98.5 41 LEU B O 1
ATOM 3136 N N . SER B 1 42 ? -3.229 -43.188 -9.594 1 98.19 42 SER B N 1
ATOM 3137 C CA . SER B 1 42 ? -4.059 -44.344 -9.906 1 98.19 42 SER B CA 1
ATOM 3138 C C . SER B 1 42 ? -3.594 -45.031 -11.195 1 98.19 42 SER B C 1
ATOM 3140 O O . SER B 1 42 ? -2.877 -44.406 -12 1 98.19 42 SER B O 1
ATOM 3142 N N . GLU B 1 43 ? -4.004 -46.219 -11.391 1 97.62 43 GLU B N 1
ATOM 3143 C CA . GLU B 1 43 ? -3.67 -46.969 -12.609 1 97.62 43 GLU B CA 1
ATOM 3144 C C . GLU B 1 43 ? -4.215 -46.25 -13.844 1 97.62 43 GLU B C 1
ATOM 3146 O O . GLU B 1 43 ? -3.566 -46.219 -14.898 1 97.62 43 GLU B O 1
ATOM 3151 N N . LYS B 1 44 ? -5.363 -45.719 -13.656 1 97.5 44 LYS B N 1
ATOM 3152 C CA . LYS B 1 44 ? -6 -45 -14.766 1 97.5 44 LYS B CA 1
ATOM 3153 C C . LYS B 1 44 ? -5.438 -43.594 -14.922 1 97.5 44 LYS B C 1
ATOM 3155 O O . LYS B 1 44 ?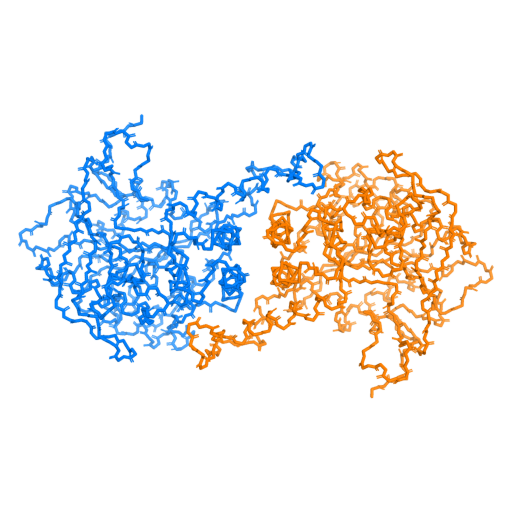 -5.727 -42.906 -15.906 1 97.5 44 LYS B O 1
ATOM 3160 N N . LYS B 1 45 ? -4.664 -43.125 -13.984 1 98.12 45 LYS B N 1
ATOM 3161 C CA . LYS B 1 45 ? -4.039 -41.812 -13.969 1 98.12 45 LYS B CA 1
ATOM 3162 C C . LYS B 1 45 ? -5.086 -40.688 -14.055 1 98.12 45 LYS B C 1
ATOM 3164 O O . LYS B 1 45 ? -4.906 -39.719 -14.789 1 98.12 45 LYS B O 1
ATOM 3169 N N . ASP B 1 46 ? -6.199 -40.906 -13.367 1 96.81 46 ASP B N 1
ATOM 3170 C CA . ASP B 1 46 ? -7.32 -39.969 -13.461 1 96.81 46 ASP B CA 1
ATOM 3171 C C . ASP B 1 46 ? -7.539 -39.25 -12.141 1 96.81 46 ASP B C 1
ATOM 3173 O O . ASP B 1 46 ? -8.562 -38.594 -11.945 1 96.81 46 ASP B O 1
ATOM 3177 N N . ASN B 1 47 ? -6.562 -39.375 -11.227 1 98.31 47 ASN B N 1
ATOM 3178 C CA . ASN B 1 47 ? -6.758 -38.781 -9.914 1 98.31 47 ASN B CA 1
ATOM 3179 C C . ASN B 1 47 ? -5.684 -37.75 -9.609 1 98.31 47 ASN B C 1
ATOM 3181 O O . ASN B 1 47 ? -5.457 -37.406 -8.445 1 98.31 47 ASN B O 1
ATOM 3185 N N . ALA B 1 48 ? -4.965 -37.219 -10.617 1 98.88 48 ALA B N 1
ATOM 3186 C CA . ALA B 1 48 ? -3.844 -36.312 -10.422 1 98.88 48 ALA B CA 1
ATOM 3187 C C . ALA B 1 48 ? -4.328 -34.875 -10.258 1 98.88 48 ALA B C 1
ATOM 3189 O O . ALA B 1 48 ? -5.168 -34.406 -11.031 1 98.88 48 ALA B O 1
ATOM 3190 N N . ILE B 1 49 ? -3.873 -34.188 -9.234 1 98.94 49 ILE B N 1
ATOM 3191 C CA . ILE B 1 49 ? -4.168 -32.781 -8.977 1 98.94 49 ILE B CA 1
ATOM 3192 C C . ILE B 1 49 ? -2.873 -31.984 -8.969 1 98.94 49 ILE B C 1
ATOM 3194 O O . ILE B 1 49 ? -1.925 -32.312 -8.258 1 98.94 49 ILE B O 1
ATOM 3198 N N . LEU B 1 50 ? -2.77 -30.938 -9.773 1 98.94 50 LEU B N 1
ATOM 3199 C CA . LEU B 1 50 ? -1.646 -30.016 -9.758 1 98.94 50 LEU B CA 1
ATOM 3200 C C . LEU B 1 50 ? -1.966 -28.797 -8.891 1 98.94 50 LEU B C 1
ATOM 3202 O O . LEU B 1 50 ? -2.951 -28.094 -9.141 1 98.94 50 LEU B O 1
ATOM 3206 N N . ILE B 1 51 ? -1.15 -28.562 -7.898 1 98.88 51 ILE B N 1
ATOM 3207 C CA . ILE B 1 51 ? -1.27 -27.391 -7.043 1 98.88 51 ILE B CA 1
ATOM 3208 C C . ILE B 1 51 ? -0.248 -26.328 -7.465 1 98.88 51 ILE B C 1
ATOM 3210 O O . ILE B 1 51 ? 0.956 -26.594 -7.48 1 98.88 51 ILE B O 1
ATOM 3214 N N . CYS B 1 52 ? -0.745 -25.125 -7.793 1 98.88 52 CYS B N 1
ATOM 3215 C CA . CYS B 1 52 ? 0.104 -24.016 -8.195 1 98.88 52 CYS B CA 1
ATOM 3216 C C . CYS B 1 52 ? 0.31 -23.047 -7.039 1 98.88 52 CYS B C 1
ATOM 3218 O O . CYS B 1 52 ? -0.658 -22.562 -6.449 1 98.88 52 CYS B O 1
ATOM 3220 N N . HIS B 1 53 ? 1.572 -22.75 -6.738 1 98.62 53 HIS B N 1
ATOM 3221 C CA . HIS B 1 53 ? 1.859 -21.938 -5.555 1 98.62 53 HIS B CA 1
ATOM 3222 C C . HIS B 1 53 ? 1.742 -20.453 -5.855 1 98.62 53 HIS B C 1
ATOM 3224 O O . HIS B 1 53 ? 1.751 -20.047 -7.02 1 98.62 53 HIS B O 1
ATOM 3230 N N . ALA B 1 54 ? 1.583 -19.672 -4.805 1 97.94 54 ALA B N 1
ATOM 3231 C CA . ALA B 1 54 ? 1.576 -18.203 -4.867 1 97.94 54 ALA B CA 1
ATOM 3232 C C . ALA B 1 54 ? 2.998 -17.656 -4.934 1 97.94 54 ALA B C 1
ATOM 3234 O O . ALA B 1 54 ? 3.959 -18.406 -5.066 1 97.94 54 ALA B O 1
ATOM 3235 N N . LEU B 1 55 ? 3.174 -16.344 -4.926 1 95.5 55 LEU B N 1
ATOM 3236 C CA . LEU B 1 55 ? 4.414 -15.617 -5.191 1 95.5 55 LEU B CA 1
ATOM 3237 C C . LEU B 1 55 ? 5.555 -16.172 -4.344 1 95.5 55 LEU B C 1
ATOM 3239 O O . LEU B 1 55 ? 6.648 -16.422 -4.859 1 95.5 55 LEU B O 1
ATOM 3243 N N . SER B 1 56 ? 5.336 -16.453 -3.035 1 91.81 56 SER B N 1
ATOM 3244 C CA . SER B 1 56 ? 6.426 -16.797 -2.129 1 91.81 56 SER B CA 1
ATOM 3245 C C . SER B 1 56 ? 6.488 -18.297 -1.883 1 91.81 56 SER B C 1
ATOM 3247 O O . SER B 1 56 ? 7.242 -18.766 -1.024 1 91.81 56 SER B O 1
ATOM 3249 N N . GLY B 1 57 ? 5.688 -19.062 -2.617 1 95.75 57 GLY B N 1
ATOM 3250 C CA . GLY B 1 57 ? 5.684 -20.5 -2.42 1 95.75 57 GLY B CA 1
ATOM 3251 C C . GLY B 1 57 ? 6.742 -21.219 -3.238 1 95.75 57 GLY B C 1
ATOM 3252 O O . GLY B 1 57 ? 7.629 -20.578 -3.809 1 95.75 57 GLY B O 1
ATOM 3253 N N . ASP B 1 58 ? 6.668 -22.484 -3.135 1 97.75 58 ASP B N 1
ATOM 3254 C CA . ASP B 1 58 ? 7.582 -23.375 -3.842 1 97.75 58 ASP B CA 1
ATOM 3255 C C . ASP B 1 58 ? 6.984 -24.781 -3.98 1 97.75 58 ASP B C 1
ATOM 3257 O O . ASP B 1 58 ? 5.77 -24.953 -3.893 1 97.75 58 ASP B O 1
ATOM 3261 N N . ALA B 1 59 ? 7.812 -25.75 -4.305 1 98.69 59 ALA B N 1
ATOM 3262 C CA . ALA B 1 59 ? 7.355 -27.109 -4.547 1 98.69 59 ALA B CA 1
ATOM 3263 C C . ALA B 1 59 ? 6.867 -27.766 -3.256 1 98.69 59 ALA B C 1
ATOM 3265 O O . ALA B 1 59 ? 6.137 -28.75 -3.295 1 98.69 59 ALA B O 1
ATOM 3266 N N . HIS B 1 60 ? 7.254 -27.234 -2.105 1 98.44 60 HIS B N 1
ATOM 3267 C CA . HIS B 1 60 ? 6.984 -27.875 -0.818 1 98.44 60 HIS B CA 1
ATOM 3268 C C . HIS B 1 60 ? 5.625 -27.453 -0.274 1 98.44 60 HIS B C 1
ATOM 3270 O O . HIS B 1 60 ? 5.543 -26.656 0.665 1 98.44 60 HIS B O 1
ATOM 3276 N N . ALA B 1 61 ? 4.602 -28.125 -0.735 1 98.5 61 ALA B N 1
ATOM 3277 C CA . ALA B 1 61 ? 3.24 -27.734 -0.381 1 98.5 61 ALA B CA 1
ATOM 3278 C C . ALA B 1 61 ? 2.799 -28.391 0.919 1 98.5 61 ALA B C 1
ATOM 3280 O O . ALA B 1 61 ? 1.992 -27.844 1.668 1 98.5 61 ALA B O 1
ATOM 3281 N N . ALA B 1 62 ? 3.291 -29.578 1.208 1 98.31 62 ALA B N 1
ATOM 3282 C CA . ALA B 1 62 ? 2.82 -30.297 2.379 1 98.31 62 ALA B CA 1
ATOM 3283 C C . ALA B 1 62 ? 3.924 -31.188 2.953 1 98.31 62 ALA B C 1
ATOM 3285 O O . ALA B 1 62 ? 4.875 -31.547 2.252 1 98.31 62 ALA B O 1
ATOM 3286 N N . GLY B 1 63 ? 3.738 -31.516 4.168 1 97.69 63 GLY B N 1
ATOM 3287 C CA . GLY B 1 63 ? 4.695 -32.375 4.836 1 97.69 63 GLY B CA 1
ATOM 3288 C C . GLY B 1 63 ? 5.902 -31.625 5.371 1 97.69 63 GLY B C 1
ATOM 3289 O O . GLY B 1 63 ? 5.863 -30.406 5.531 1 97.69 63 GLY B O 1
ATOM 3290 N N . PHE B 1 64 ? 6.902 -32.406 5.793 1 96.94 64 PHE B N 1
ATOM 3291 C CA . PHE B 1 64 ? 8.141 -31.891 6.367 1 96.94 64 PHE B CA 1
ATOM 3292 C C . PHE B 1 64 ? 9.352 -32.438 5.609 1 96.94 64 PHE B C 1
ATOM 3294 O O . PHE B 1 64 ? 9.305 -33.531 5.062 1 96.94 64 PHE B O 1
ATOM 3301 N N . HIS B 1 65 ? 10.383 -31.688 5.586 1 95.69 65 HIS B N 1
ATOM 3302 C CA . HIS B 1 65 ? 11.609 -32.188 4.961 1 95.69 65 HIS B CA 1
ATOM 3303 C C . HIS B 1 65 ? 12.445 -33 5.941 1 95.69 65 HIS B C 1
ATOM 3305 O O . HIS B 1 65 ? 13.227 -33.844 5.535 1 95.69 65 HIS B O 1
ATOM 3311 N N . SER B 1 66 ? 12.297 -32.594 7.199 1 94.75 66 SER B N 1
ATOM 3312 C CA . SER B 1 66 ? 12.961 -33.344 8.266 1 94.75 66 SER B CA 1
ATOM 3313 C C . SER B 1 66 ? 12.109 -33.375 9.531 1 94.75 66 SER B C 1
ATOM 3315 O O . SER B 1 66 ? 11.188 -32.562 9.688 1 94.75 66 SER B O 1
ATOM 3317 N N . GLU B 1 67 ? 12.461 -34.25 10.367 1 92.31 67 GLU B N 1
ATOM 3318 C CA . GLU B 1 67 ? 11.727 -34.406 11.617 1 92.31 67 GLU B CA 1
ATOM 3319 C C . GLU B 1 67 ? 11.914 -33.188 12.516 1 92.31 67 GLU B C 1
ATOM 3321 O O . GLU B 1 67 ? 11.07 -32.906 13.367 1 92.31 67 GLU B O 1
ATOM 3326 N N . SER B 1 68 ? 12.953 -32.438 12.305 1 93.25 68 SER B N 1
ATOM 3327 C CA . SER B 1 68 ? 13.297 -31.312 13.172 1 93.25 68 SER B CA 1
ATOM 3328 C C . SER B 1 68 ? 12.68 -30.016 12.648 1 93.25 68 SER B C 1
ATOM 3330 O O . SER B 1 68 ? 12.734 -28.984 13.328 1 93.25 68 SER B O 1
ATOM 3332 N N . ASP B 1 69 ? 12.07 -30.172 11.445 1 92.19 69 ASP B N 1
ATOM 3333 C CA . ASP B 1 69 ? 11.492 -28.969 10.875 1 92.19 69 ASP B CA 1
ATOM 3334 C C . ASP B 1 69 ? 10.367 -28.422 11.758 1 92.19 69 ASP B C 1
ATOM 3336 O O . ASP B 1 69 ? 9.523 -29.188 12.234 1 92.19 69 ASP B O 1
ATOM 3340 N N . LYS B 1 70 ? 10.352 -27.031 11.977 1 88.69 70 LYS B N 1
ATOM 3341 C CA . LYS B 1 70 ? 9.352 -26.391 12.828 1 88.69 70 LYS B CA 1
ATOM 3342 C C . LYS B 1 70 ? 8.07 -26.125 12.055 1 88.69 70 LYS B C 1
ATOM 3344 O O . LYS B 1 70 ? 7.004 -25.938 12.648 1 88.69 70 LYS B O 1
ATOM 3349 N N . ARG B 1 71 ? 8.18 -26.031 10.688 1 90.44 71 ARG B N 1
ATOM 3350 C CA . ARG B 1 71 ? 7.016 -25.703 9.875 1 90.44 71 ARG B CA 1
ATOM 3351 C C . ARG B 1 71 ? 6.855 -26.672 8.719 1 90.44 71 ARG B C 1
ATOM 3353 O O . ARG B 1 71 ? 7.844 -27.109 8.117 1 90.44 71 ARG B O 1
ATOM 3360 N N . PRO B 1 72 ? 5.645 -27.047 8.43 1 96.06 72 PRO B N 1
ATOM 3361 C CA . PRO B 1 72 ? 5.379 -27.891 7.266 1 96.06 72 PRO B CA 1
ATOM 3362 C C . PRO B 1 72 ? 5.348 -27.094 5.957 1 96.06 72 PRO B C 1
ATOM 3364 O O . PRO B 1 72 ? 5.668 -25.906 5.941 1 96.06 72 PRO B O 1
ATOM 3367 N N . GLY B 1 73 ? 5.023 -27.812 4.902 1 97.25 73 GLY B N 1
ATOM 3368 C CA . GLY B 1 73 ? 4.832 -27.125 3.631 1 97.25 73 GLY B CA 1
ATOM 3369 C C . GLY B 1 73 ? 3.797 -26.031 3.691 1 97.25 73 GLY B C 1
ATOM 3370 O O . GLY B 1 73 ? 2.998 -25.969 4.629 1 97.25 73 GLY B O 1
ATOM 3371 N N . TRP B 1 74 ? 3.818 -25.172 2.711 1 96.75 74 TRP B N 1
ATOM 3372 C CA . TRP B 1 74 ? 3.115 -23.891 2.773 1 96.75 74 TRP B CA 1
ATOM 3373 C C . TRP B 1 74 ? 1.605 -24.109 2.742 1 96.75 74 TRP B C 1
ATOM 3375 O O . TRP B 1 74 ? 0.842 -23.203 3.109 1 96.75 74 TRP B O 1
ATOM 3385 N N . TRP B 1 75 ? 1.106 -25.266 2.26 1 98.06 75 TRP B N 1
ATOM 3386 C CA . TRP B 1 75 ? -0.331 -25.516 2.223 1 98.06 75 TRP B CA 1
ATOM 3387 C C . TRP B 1 75 ? -0.678 -26.828 2.912 1 98.06 75 TRP B C 1
ATOM 3389 O O . TRP B 1 75 ? -1.611 -27.516 2.506 1 98.06 75 TRP B O 1
ATOM 3399 N N . ASP B 1 76 ? 0.041 -27.156 3.922 1 97.56 76 ASP B N 1
ATOM 3400 C CA . ASP B 1 76 ? -0.114 -28.406 4.66 1 97.56 76 ASP B CA 1
ATOM 3401 C C . ASP B 1 76 ? -1.508 -28.516 5.277 1 97.56 76 ASP B C 1
ATOM 3403 O O . ASP B 1 76 ? -2.02 -29.609 5.488 1 97.56 76 ASP B O 1
ATOM 3407 N N . GLU B 1 77 ? -2.15 -27.438 5.531 1 96 77 GLU B N 1
ATOM 3408 C CA . GLU B 1 77 ? -3.486 -27.406 6.117 1 96 77 GLU B CA 1
ATOM 3409 C C . GLU B 1 77 ? -4.512 -28.047 5.195 1 96 77 GLU B C 1
ATOM 3411 O O . GLU B 1 77 ? -5.531 -28.562 5.66 1 96 77 GLU B O 1
ATOM 3416 N N . TYR B 1 78 ? -4.262 -28.109 3.869 1 98.06 78 TYR B N 1
ATOM 3417 C CA . TYR B 1 78 ? -5.293 -28.516 2.926 1 98.06 78 TYR B CA 1
ATOM 3418 C C . TYR B 1 78 ? -4.855 -29.75 2.133 1 98.06 78 TYR B C 1
ATOM 3420 O O . TYR B 1 78 ? -5.672 -30.391 1.476 1 98.06 78 TYR B O 1
ATOM 3428 N N . VAL B 1 79 ? -3.576 -30.109 2.18 1 98.44 79 VAL B N 1
ATOM 3429 C CA . VAL B 1 79 ? -3.045 -31.234 1.423 1 98.44 79 VAL B CA 1
ATOM 3430 C C . VAL B 1 79 ? -2.596 -32.344 2.383 1 98.44 79 VAL B C 1
ATOM 3432 O O . VAL B 1 79 ? -1.69 -32.125 3.193 1 98.44 79 VAL B O 1
ATOM 3435 N N . GLY B 1 80 ? -3.188 -33.406 2.324 1 97.88 80 GLY B N 1
ATOM 3436 C CA . GLY B 1 80 ? -2.854 -34.531 3.186 1 97.88 80 GLY B CA 1
ATOM 3437 C C . GLY B 1 80 ? -3.99 -35.531 3.344 1 97.88 80 GLY B C 1
ATOM 3438 O O . GLY B 1 80 ? -5.082 -35.312 2.814 1 97.88 80 GLY B O 1
ATOM 3439 N N . PRO B 1 81 ? -3.709 -36.625 4.094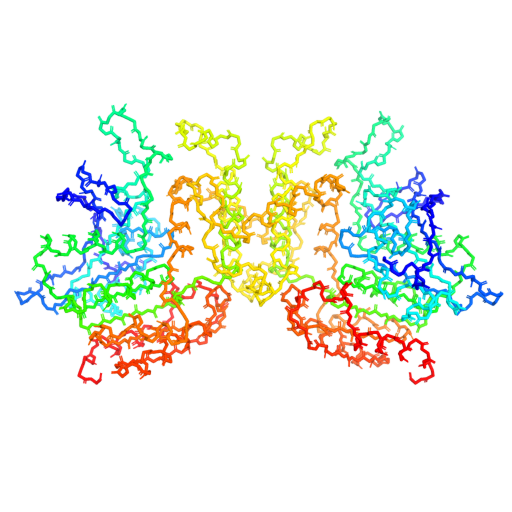 1 97.31 81 PRO B N 1
ATOM 3440 C CA . PRO B 1 81 ? -4.754 -37.625 4.289 1 97.31 81 PRO B CA 1
ATOM 3441 C C . PRO B 1 81 ? -5.992 -37.062 4.988 1 97.31 81 PRO B C 1
ATOM 3443 O O . PRO B 1 81 ? -5.891 -36.531 6.09 1 97.31 81 PRO B O 1
ATOM 3446 N N . GLY B 1 82 ? -7.141 -37.188 4.316 1 95.44 82 GLY B N 1
ATOM 3447 C CA . GLY B 1 82 ? -8.406 -36.75 4.902 1 95.44 82 GLY B CA 1
ATOM 3448 C C . GLY B 1 82 ? -8.664 -35.281 4.785 1 95.44 82 GLY B C 1
ATOM 3449 O O . GLY B 1 82 ? -9.703 -34.781 5.223 1 95.44 82 GLY B O 1
ATOM 3450 N N . LYS B 1 83 ? -7.773 -34.531 4.207 1 97.12 83 LYS B N 1
ATOM 3451 C CA . LYS B 1 83 ? -7.93 -33.094 4.02 1 97.12 83 LYS B CA 1
ATOM 3452 C C . LYS B 1 83 ? -8.617 -32.781 2.697 1 97.12 83 LYS B C 1
ATOM 3454 O O . LYS B 1 83 ? -9.125 -33.688 2.029 1 97.12 83 LYS B O 1
ATOM 3459 N N . ALA B 1 84 ? -8.797 -31.5 2.389 1 97.5 84 ALA B N 1
ATOM 3460 C CA . ALA B 1 84 ? -9.523 -31.141 1.178 1 97.5 84 ALA B CA 1
ATOM 3461 C C . ALA B 1 84 ? -8.891 -31.766 -0.058 1 97.5 84 ALA B C 1
ATOM 3463 O O . ALA B 1 84 ? -9.594 -32.344 -0.897 1 97.5 84 ALA B O 1
ATOM 3464 N N . PHE B 1 85 ? -7.582 -31.641 -0.166 1 98.44 85 PHE B N 1
ATOM 3465 C CA . PHE B 1 85 ? -6.816 -32.406 -1.149 1 98.44 85 PHE B CA 1
ATOM 3466 C C . PHE B 1 85 ? -6.293 -33.688 -0.543 1 98.44 85 PHE B C 1
ATOM 3468 O O . PHE B 1 85 ? -5.113 -33.781 -0.188 1 98.44 85 PHE B O 1
ATOM 3475 N N . ASP B 1 86 ? -7.145 -34.656 -0.543 1 98.06 86 ASP B N 1
ATOM 3476 C CA . ASP B 1 86 ? -6.965 -35.906 0.195 1 98.06 86 ASP B CA 1
ATOM 3477 C C . ASP B 1 86 ? -5.973 -36.844 -0.512 1 98.06 86 ASP B C 1
ATOM 3479 O O . ASP B 1 86 ? -6.324 -37.5 -1.487 1 98.06 86 ASP B O 1
ATOM 3483 N N . THR B 1 87 ? -4.824 -37 0.051 1 98.12 87 THR B N 1
ATOM 3484 C CA . THR B 1 87 ? -3.75 -37.75 -0.609 1 98.12 87 THR B CA 1
ATOM 3485 C C . THR B 1 87 ? -3.986 -39.25 -0.519 1 98.12 87 THR B C 1
ATOM 3487 O O . THR B 1 87 ? -3.211 -40.031 -1.061 1 98.12 87 THR B O 1
ATOM 3490 N N . THR B 1 88 ? -5.039 -39.656 0.153 1 97.5 88 THR B N 1
ATOM 3491 C CA . THR B 1 88 ? -5.453 -41.031 0.095 1 97.5 88 THR B CA 1
ATOM 3492 C C . THR B 1 88 ? -6.32 -41.312 -1.133 1 97.5 88 THR B C 1
ATOM 3494 O O . THR B 1 88 ? -6.535 -42.438 -1.518 1 97.5 88 THR B O 1
ATOM 3497 N N . LYS B 1 89 ? -6.777 -40.25 -1.779 1 97.5 89 LYS B N 1
ATOM 3498 C CA . LYS B 1 89 ? -7.652 -40.344 -2.943 1 97.5 89 LYS B CA 1
ATOM 3499 C C . LYS B 1 89 ? -6.973 -39.812 -4.191 1 97.5 89 LYS B C 1
ATOM 3501 O O . LYS B 1 89 ? -7.203 -40.312 -5.301 1 97.5 89 LYS B O 1
ATOM 3506 N N . TYR B 1 90 ? -6.238 -38.781 -3.977 1 98.38 90 TYR B N 1
ATOM 3507 C CA . TYR B 1 90 ? -5.672 -38.062 -5.109 1 98.38 90 TYR B CA 1
ATOM 3508 C C . TYR B 1 90 ? -4.148 -38.156 -5.102 1 98.38 90 TYR B C 1
ATOM 3510 O O . TYR B 1 90 ? -3.535 -38.344 -4.051 1 98.38 90 TYR B O 1
ATOM 3518 N N . PHE B 1 91 ? -3.584 -38.094 -6.277 1 98.75 91 PHE B N 1
ATOM 3519 C CA . PHE B 1 91 ? -2.156 -37.875 -6.496 1 98.75 91 PHE B CA 1
ATOM 3520 C C . PHE B 1 91 ? -1.851 -36.406 -6.711 1 98.75 91 PHE B C 1
ATOM 3522 O O . PHE B 1 91 ? -2.094 -35.875 -7.793 1 98.75 91 PHE B O 1
ATOM 3529 N N . VAL B 1 92 ? -1.252 -35.781 -5.707 1 98.88 92 VAL B N 1
ATOM 3530 C CA . VAL B 1 92 ? -1.083 -34.344 -5.715 1 98.88 92 VAL B CA 1
ATOM 3531 C C . VAL B 1 92 ? 0.337 -34 -6.152 1 98.88 92 VAL B C 1
ATOM 3533 O O . VAL B 1 92 ? 1.308 -34.562 -5.652 1 98.88 92 VAL B O 1
ATOM 3536 N N . ILE B 1 93 ? 0.453 -33.062 -7.09 1 98.94 93 ILE B N 1
ATOM 3537 C CA . ILE B 1 93 ? 1.722 -32.594 -7.613 1 98.94 93 ILE B CA 1
ATOM 3538 C C . ILE B 1 93 ? 1.884 -31.109 -7.262 1 98.94 93 ILE B C 1
ATOM 3540 O O . ILE B 1 93 ? 0.938 -30.328 -7.391 1 98.94 93 ILE B O 1
ATOM 3544 N N . SER B 1 94 ? 3.004 -30.672 -6.746 1 98.88 94 SER B N 1
ATOM 3545 C CA . SER B 1 94 ? 3.383 -29.281 -6.555 1 98.88 94 SER B CA 1
ATOM 3546 C C . SER B 1 94 ? 4.77 -29 -7.129 1 98.88 94 SER B C 1
ATOM 3548 O O . SER B 1 94 ? 5.719 -29.734 -6.859 1 98.88 94 SER B O 1
ATOM 3550 N N . SER B 1 95 ? 4.91 -28 -7.895 1 98.69 95 SER B N 1
ATOM 3551 C CA . SER B 1 95 ? 6.207 -27.672 -8.477 1 98.69 95 SER B CA 1
ATOM 3552 C C . SER B 1 95 ? 6.566 -26.203 -8.242 1 98.69 95 SER B C 1
ATOM 3554 O O . SER B 1 95 ? 5.68 -25.359 -8.086 1 98.69 95 SER B O 1
ATOM 3556 N N . ASN B 1 96 ? 7.812 -25.938 -8.109 1 98.75 96 ASN B N 1
ATOM 3557 C CA . ASN B 1 96 ? 8.297 -24.562 -8.133 1 98.75 96 ASN B CA 1
ATOM 3558 C C . ASN B 1 96 ? 8.242 -23.969 -9.539 1 98.75 96 ASN B C 1
ATOM 3560 O O . ASN B 1 96 ? 8.562 -24.641 -10.516 1 98.75 96 ASN B O 1
ATOM 3564 N N . VAL B 1 97 ? 7.898 -22.797 -9.664 1 98.75 97 VAL B N 1
ATOM 3565 C CA . VAL B 1 97 ? 7.777 -22.156 -10.977 1 98.75 97 VAL B CA 1
ATOM 3566 C C . VAL B 1 97 ? 9.164 -21.859 -11.531 1 98.75 97 VAL B C 1
ATOM 3568 O O . VAL B 1 97 ? 10.109 -21.641 -10.773 1 98.75 97 VAL B O 1
ATOM 3571 N N . ILE B 1 98 ? 9.289 -21.891 -12.859 1 98.5 98 ILE B N 1
ATOM 3572 C CA . ILE B 1 98 ? 10.477 -21.312 -13.469 1 98.5 98 ILE B CA 1
ATOM 3573 C C . ILE B 1 98 ? 10.531 -19.812 -13.188 1 98.5 98 ILE B C 1
ATOM 3575 O O . ILE B 1 98 ? 9.492 -19.156 -13.086 1 98.5 98 ILE B O 1
ATOM 3579 N N . GLY B 1 99 ? 11.711 -19.281 -13.055 1 97.44 99 GLY B N 1
ATOM 3580 C CA . GLY B 1 99 ? 11.883 -17.906 -12.602 1 97.44 99 GLY B CA 1
ATOM 3581 C C . GLY B 1 99 ? 11.945 -17.797 -11.086 1 97.44 99 GLY B C 1
ATOM 3582 O O . GLY B 1 99 ? 12.328 -16.75 -10.555 1 97.44 99 GLY B O 1
ATOM 3583 N N . GLY B 1 100 ? 11.539 -18.891 -10.344 1 97.44 100 GLY B N 1
ATOM 3584 C CA . GLY B 1 100 ? 11.633 -18.922 -8.891 1 97.44 100 GLY B CA 1
ATOM 3585 C C . GLY B 1 100 ? 13.039 -19.203 -8.391 1 97.44 100 GLY B C 1
ATOM 3586 O O . GLY B 1 100 ? 13.984 -19.234 -9.172 1 97.44 100 GLY B O 1
ATOM 3587 N N . CYS B 1 101 ? 13.172 -19.422 -7.082 1 97.31 101 CYS B N 1
ATOM 3588 C CA . CYS B 1 101 ? 14.516 -19.562 -6.539 1 97.31 101 CYS B CA 1
ATOM 3589 C C . CYS B 1 101 ? 14.633 -20.812 -5.68 1 97.31 101 CYS B C 1
ATOM 3591 O O . CYS B 1 101 ? 15.492 -20.891 -4.797 1 97.31 101 CYS B O 1
ATOM 3593 N N . LYS B 1 102 ? 13.711 -21.766 -5.938 1 97.75 102 LYS B N 1
ATOM 3594 C CA . LYS B 1 102 ? 13.734 -22.969 -5.098 1 97.75 102 LYS B CA 1
ATOM 3595 C C . LYS B 1 102 ? 13.875 -24.219 -5.945 1 97.75 102 LYS B C 1
ATOM 3597 O O . LYS B 1 102 ? 13.117 -25.188 -5.77 1 97.75 102 LYS B O 1
ATOM 3602 N N . GLY B 1 103 ? 14.797 -24.141 -6.918 1 96.88 103 GLY B N 1
ATOM 3603 C CA . GLY B 1 103 ? 15.211 -25.375 -7.566 1 96.88 103 GLY B CA 1
ATOM 3604 C C . GLY B 1 103 ? 14.891 -25.406 -9.047 1 96.88 103 GLY B C 1
ATOM 3605 O O . GLY B 1 103 ? 15.641 -25.984 -9.844 1 96.88 103 GLY B O 1
ATOM 3606 N N . SER B 1 104 ? 13.742 -24.844 -9.484 1 98.56 104 SER B N 1
ATOM 3607 C CA . SER B 1 104 ? 13.43 -24.781 -10.906 1 98.56 104 SER B CA 1
ATOM 3608 C C . SER B 1 104 ? 14.305 -23.766 -11.625 1 98.56 104 SER B C 1
ATOM 3610 O O . SER B 1 104 ? 14.898 -22.891 -10.984 1 98.56 104 SER B O 1
ATOM 3612 N N . SER B 1 105 ? 14.398 -23.906 -12.961 1 98.12 105 SER B N 1
ATOM 3613 C CA . SER B 1 105 ? 15.172 -22.969 -13.75 1 98.12 105 SER B CA 1
ATOM 3614 C C . SER B 1 105 ? 14.812 -21.531 -13.398 1 98.12 105 SER B C 1
ATOM 3616 O O . SER B 1 105 ? 13.633 -21.172 -13.383 1 98.12 105 SER B O 1
ATOM 3618 N N . GLY B 1 106 ? 15.75 -20.719 -13.078 1 97.25 106 GLY B N 1
ATOM 3619 C CA . GLY B 1 106 ? 15.578 -19.328 -12.695 1 97.25 106 GLY B CA 1
ATOM 3620 C C . GLY B 1 106 ? 16.891 -18.562 -12.609 1 97.25 106 GLY B C 1
ATOM 3621 O O . GLY B 1 106 ? 17.922 -19.047 -13.07 1 97.25 106 GLY B O 1
ATOM 3622 N N . PRO B 1 107 ? 16.844 -17.422 -12.078 1 96.06 107 PRO B N 1
ATOM 3623 C CA . PRO B 1 107 ? 18.031 -16.562 -11.992 1 96.06 107 PRO B CA 1
ATOM 3624 C C . PRO B 1 107 ? 19.188 -17.25 -11.258 1 96.06 107 PRO B C 1
ATOM 3626 O O . PRO B 1 107 ? 20.359 -16.969 -11.562 1 96.06 107 PRO B O 1
ATOM 3629 N N . LEU B 1 108 ? 18.906 -18.203 -10.367 1 95.5 108 LEU B N 1
ATOM 3630 C CA . LEU B 1 108 ? 19.953 -18.828 -9.562 1 95.5 108 LEU B CA 1
ATOM 3631 C C . LEU B 1 108 ? 20.516 -20.047 -10.273 1 95.5 108 LEU B C 1
ATOM 3633 O O . LEU B 1 108 ? 21.516 -20.625 -9.828 1 95.5 108 LEU B O 1
ATOM 3637 N N . THR B 1 109 ? 19.891 -20.438 -11.375 1 95.44 109 THR B N 1
ATOM 3638 C CA . THR B 1 109 ? 20.438 -21.547 -12.172 1 95.44 109 THR B CA 1
ATOM 3639 C C . THR B 1 109 ? 21.766 -21.156 -12.797 1 95.44 109 THR B C 1
ATOM 3641 O O . THR B 1 109 ? 21.938 -20.031 -13.266 1 95.44 109 THR B O 1
ATOM 3644 N N . THR B 1 110 ? 22.672 -22.109 -12.859 1 93.81 110 THR B N 1
ATOM 3645 C CA . THR B 1 110 ? 23.984 -21.859 -13.445 1 93.81 110 THR B CA 1
ATOM 3646 C C . THR B 1 110 ? 23.891 -21.766 -14.961 1 93.81 110 THR B C 1
ATOM 3648 O O . THR B 1 110 ? 23.359 -22.672 -15.617 1 93.81 110 THR B O 1
ATOM 3651 N N . SER B 1 111 ? 24.391 -20.719 -15.453 1 90.12 111 SER B N 1
ATOM 3652 C CA . SER B 1 111 ? 24.484 -20.547 -16.891 1 90.12 111 SER B CA 1
ATOM 3653 C C . SER B 1 111 ? 25.547 -21.453 -17.5 1 90.12 111 SER B C 1
ATOM 3655 O O . SER B 1 111 ? 26.688 -21.469 -17.031 1 90.12 111 SER B O 1
ATOM 3657 N N . PRO B 1 112 ? 25.172 -22.141 -18.484 1 86.75 112 PRO B N 1
ATOM 3658 C CA . PRO B 1 112 ? 26.203 -22.969 -19.125 1 86.75 112 PRO B CA 1
ATOM 3659 C C . PRO B 1 112 ? 27.297 -22.156 -19.781 1 86.75 112 PRO B C 1
ATOM 3661 O O . PRO B 1 112 ? 28.406 -22.656 -20.016 1 86.75 112 PRO B O 1
ATOM 3664 N N . VAL B 1 113 ? 27.031 -20.938 -20.062 1 87.12 113 VAL B N 1
ATOM 3665 C CA . VAL B 1 113 ? 27.969 -20.062 -20.766 1 87.12 113 VAL B CA 1
ATOM 3666 C C . VAL B 1 113 ? 28.969 -19.469 -19.766 1 87.12 113 VAL B C 1
ATOM 3668 O O . VAL B 1 113 ? 30.188 -19.578 -19.969 1 87.12 113 VAL B O 1
ATOM 3671 N N . SER B 1 114 ? 28.531 -18.953 -18.641 1 88.12 114 SER B N 1
ATOM 3672 C CA . SER B 1 114 ? 29.391 -18.219 -17.719 1 88.12 114 SER B CA 1
ATOM 3673 C C . SER B 1 114 ? 29.844 -19.094 -16.562 1 88.12 114 SER B C 1
ATOM 3675 O O . SER B 1 114 ? 30.812 -18.766 -15.875 1 88.12 114 SER B O 1
ATOM 3677 N N . GLY B 1 115 ? 29.094 -20.156 -16.297 1 91.88 115 GLY B N 1
ATOM 3678 C CA . GLY B 1 115 ? 29.391 -20.984 -15.141 1 91.88 115 GLY B CA 1
ATOM 3679 C C . GLY B 1 115 ? 28.922 -20.375 -13.828 1 91.88 115 GLY B C 1
ATOM 3680 O O . GLY B 1 115 ? 29.203 -20.906 -12.758 1 91.88 115 GLY B O 1
ATOM 3681 N N . LYS B 1 116 ? 28.328 -19.266 -13.953 1 92.69 116 LYS B N 1
ATOM 3682 C CA . LYS B 1 116 ? 27.766 -18.562 -12.812 1 92.69 116 LYS B CA 1
ATOM 3683 C C . LYS B 1 116 ? 26.234 -18.469 -12.922 1 92.69 116 LYS B C 1
ATOM 3685 O O . LYS B 1 116 ? 25.672 -18.734 -13.984 1 92.69 116 LYS B O 1
ATOM 3690 N N . PRO B 1 117 ? 25.625 -18.156 -11.828 1 94 117 PRO B N 1
ATOM 3691 C CA . PRO B 1 117 ? 24.172 -17.984 -11.93 1 94 117 PRO B CA 1
ATOM 3692 C C . PRO B 1 117 ? 23.766 -16.938 -12.969 1 94 117 PRO B C 1
ATOM 3694 O O . PRO B 1 117 ? 24.453 -15.93 -13.133 1 94 117 PRO B O 1
ATOM 3697 N N . PHE B 1 118 ? 22.672 -17.109 -13.609 1 94.19 118 PHE B N 1
ATOM 3698 C CA . PHE B 1 118 ? 22.188 -16.188 -14.633 1 94.19 118 PHE B CA 1
ATOM 3699 C C . PHE B 1 118 ? 22 -14.789 -14.062 1 94.19 118 PHE B C 1
ATOM 3701 O O . PHE B 1 118 ? 22.344 -13.797 -14.703 1 94.19 118 PHE B O 1
ATOM 3708 N N . GLY B 1 119 ? 21.438 -14.789 -12.828 1 93.88 119 GLY B N 1
ATOM 3709 C CA . GLY B 1 119 ? 21.047 -13.492 -12.297 1 93.88 119 GLY B CA 1
ATOM 3710 C C . GLY B 1 119 ? 20.062 -12.75 -13.188 1 93.88 119 GLY B C 1
ATOM 3711 O O . GLY B 1 119 ? 19.062 -13.328 -13.625 1 93.88 119 GLY B O 1
ATOM 3712 N N . SER B 1 120 ? 20.375 -11.484 -13.461 1 92.44 120 SER B N 1
ATOM 3713 C CA . SER B 1 120 ? 19.469 -10.648 -14.234 1 92.44 120 SER B CA 1
ATOM 3714 C C . SER B 1 120 ? 19.562 -10.969 -15.727 1 92.44 120 SER B C 1
ATOM 3716 O O . SER B 1 120 ? 18.766 -10.461 -16.531 1 92.44 120 SER B O 1
ATOM 3718 N N . SER B 1 121 ? 20.438 -11.875 -16.125 1 91.62 121 SER B N 1
ATOM 3719 C CA . SER B 1 121 ? 20.547 -12.273 -17.531 1 91.62 121 SER B CA 1
ATOM 3720 C C . SER B 1 121 ? 19.594 -13.422 -17.859 1 91.62 121 SER B C 1
ATOM 3722 O O . SER B 1 121 ? 19.453 -13.805 -19.016 1 91.62 121 SER B O 1
ATOM 3724 N N . PHE B 1 122 ? 18.969 -14.008 -16.844 1 94.5 122 PHE B N 1
ATOM 3725 C CA . PHE B 1 122 ? 17.938 -15.008 -17.094 1 94.5 122 PHE B CA 1
ATOM 3726 C C . PHE B 1 122 ? 16.812 -14.43 -17.953 1 94.5 122 PHE B C 1
ATOM 3728 O O . PHE B 1 122 ? 16.438 -13.266 -17.781 1 94.5 122 PHE B O 1
ATOM 3735 N N . PRO B 1 123 ? 16.281 -15.172 -18.844 1 93.94 123 PRO B N 1
ATOM 3736 C CA . PRO B 1 123 ? 15.227 -14.609 -19.672 1 93.94 123 PRO B CA 1
ATOM 3737 C C . PRO B 1 123 ? 13.93 -14.367 -18.906 1 93.94 123 PRO B C 1
ATOM 3739 O O . PRO B 1 123 ? 13.664 -15.047 -17.906 1 93.94 123 PRO B O 1
ATOM 3742 N N . PHE B 1 124 ? 13.141 -13.438 -19.375 1 92.75 124 PHE B N 1
ATOM 3743 C CA . PHE B 1 124 ? 11.828 -13.195 -18.781 1 92.75 124 PHE B CA 1
ATOM 3744 C C . PHE B 1 124 ? 10.93 -14.414 -18.938 1 92.75 124 PHE B C 1
ATOM 3746 O O . PHE B 1 124 ? 10.914 -15.055 -19.984 1 92.75 124 PHE B O 1
ATOM 3753 N N . VAL B 1 125 ? 10.195 -14.703 -17.906 1 95.75 125 VAL B N 1
ATOM 3754 C CA . VAL B 1 125 ? 9.25 -15.82 -17.891 1 95.75 125 VAL B CA 1
ATOM 3755 C C . VAL B 1 125 ? 7.855 -15.305 -17.547 1 95.75 125 VAL B C 1
ATOM 3757 O O . VAL B 1 125 ? 7.664 -14.609 -16.547 1 95.75 125 VAL B O 1
ATOM 3760 N N . SER B 1 126 ? 6.867 -15.609 -18.375 1 96.81 126 SER B N 1
ATOM 3761 C CA . SER B 1 126 ? 5.477 -15.242 -18.125 1 96.81 126 SER B CA 1
ATOM 3762 C C . SER B 1 126 ? 4.738 -16.344 -17.375 1 96.81 126 SER B C 1
ATOM 3764 O O . SER B 1 126 ? 5.277 -17.422 -17.156 1 96.81 126 SER B O 1
ATOM 3766 N N . ILE B 1 127 ? 3.514 -16.031 -16.969 1 98.31 127 ILE B N 1
ATOM 3767 C CA . ILE B 1 127 ? 2.656 -17.047 -16.359 1 98.31 127 ILE B CA 1
ATOM 3768 C C . ILE B 1 127 ? 2.412 -18.188 -17.359 1 98.31 127 ILE B C 1
ATOM 3770 O O . ILE B 1 127 ? 2.391 -19.359 -16.984 1 98.31 127 ILE B O 1
ATOM 3774 N N . GLU B 1 128 ? 2.242 -17.828 -18.578 1 98.44 128 GLU B N 1
ATOM 3775 C CA . GLU B 1 128 ? 2.064 -18.828 -19.625 1 98.44 128 GLU B CA 1
ATOM 3776 C C . GLU B 1 128 ? 3.273 -19.766 -19.719 1 98.44 128 GLU B C 1
ATOM 3778 O O . GLU B 1 128 ? 3.123 -20.969 -19.906 1 98.44 128 GLU B O 1
ATOM 3783 N N . ASP B 1 129 ? 4.43 -19.188 -19.625 1 98.44 129 ASP B N 1
ATOM 3784 C CA . ASP B 1 129 ? 5.652 -19.984 -19.641 1 98.44 129 ASP B CA 1
ATOM 3785 C C . ASP B 1 129 ? 5.727 -20.922 -18.438 1 98.44 129 ASP B C 1
ATOM 3787 O O . ASP B 1 129 ? 6.172 -22.062 -18.547 1 98.44 129 ASP B O 1
ATOM 3791 N N . MET B 1 130 ? 5.348 -20.406 -17.266 1 98.81 130 MET B N 1
ATOM 3792 C CA . MET B 1 130 ? 5.309 -21.234 -16.062 1 98.81 130 MET B CA 1
ATOM 3793 C C . MET B 1 130 ? 4.395 -22.438 -16.266 1 98.81 130 MET B C 1
ATOM 3795 O O . MET B 1 130 ? 4.746 -23.562 -15.891 1 98.81 130 MET B O 1
ATOM 3799 N N . VAL B 1 131 ? 3.244 -22.172 -16.875 1 98.88 131 VAL B N 1
ATOM 3800 C CA . VAL B 1 131 ? 2.25 -23.219 -17.109 1 98.88 131 VAL B CA 1
ATOM 3801 C C . VAL B 1 131 ? 2.781 -24.219 -18.125 1 98.88 131 VAL B C 1
ATOM 3803 O O . VAL B 1 131 ? 2.582 -25.422 -17.984 1 98.88 131 VAL B O 1
ATOM 3806 N N . ALA B 1 132 ? 3.488 -23.75 -19.156 1 98.81 132 ALA B N 1
ATOM 3807 C CA . ALA B 1 132 ? 4.098 -24.641 -20.125 1 98.81 132 ALA B CA 1
ATOM 3808 C C . ALA B 1 132 ? 5.117 -25.562 -19.469 1 98.81 132 ALA B C 1
ATOM 3810 O O . ALA B 1 132 ? 5.211 -26.75 -19.812 1 98.81 132 ALA B O 1
ATOM 3811 N N . ALA B 1 133 ? 5.863 -25 -18.578 1 98.81 133 ALA B N 1
ATOM 3812 C CA . ALA B 1 133 ? 6.824 -25.812 -17.844 1 98.81 133 ALA B CA 1
ATOM 3813 C C . ALA B 1 133 ? 6.117 -26.875 -17 1 98.81 133 ALA B C 1
ATOM 3815 O O . ALA B 1 133 ? 6.566 -28.016 -16.938 1 98.81 133 ALA B O 1
ATOM 3816 N N . GLN B 1 134 ? 5.051 -26.5 -16.359 1 98.88 134 GLN B N 1
ATOM 3817 C CA . GLN B 1 134 ? 4.262 -27.438 -15.57 1 98.88 134 GLN B CA 1
ATOM 3818 C C . GLN B 1 134 ? 3.699 -28.562 -16.453 1 98.88 134 GLN B C 1
ATOM 3820 O O . GLN B 1 134 ? 3.664 -29.719 -16.047 1 98.88 134 GLN B O 1
ATOM 3825 N N . LYS B 1 135 ? 3.246 -28.172 -17.625 1 98.81 135 LYS B N 1
ATOM 3826 C CA . LYS B 1 135 ? 2.734 -29.156 -18.562 1 98.81 135 LYS B CA 1
ATOM 3827 C C . LYS B 1 135 ? 3.803 -30.188 -18.922 1 98.81 135 LYS B C 1
ATOM 3829 O O . LYS B 1 135 ? 3.514 -31.375 -19.016 1 98.81 135 LYS B O 1
ATOM 3834 N N . SER B 1 136 ? 5.008 -29.719 -19.109 1 98.75 136 SER B N 1
ATOM 3835 C CA . SER B 1 136 ? 6.121 -30.625 -19.391 1 98.75 136 SER B CA 1
ATOM 3836 C C . SER B 1 136 ? 6.328 -31.609 -18.25 1 98.75 136 SER B C 1
ATOM 3838 O O . SER B 1 136 ? 6.582 -32.781 -18.469 1 98.75 136 SER B O 1
ATOM 3840 N N . LEU B 1 137 ? 6.227 -31.109 -17.016 1 98.81 137 LEU B N 1
ATOM 3841 C CA . LEU B 1 137 ? 6.371 -31.969 -15.844 1 98.81 137 LEU B CA 1
ATOM 3842 C C . LEU B 1 137 ? 5.254 -33 -15.789 1 98.81 137 LEU B C 1
ATOM 3844 O O . LEU B 1 137 ? 5.508 -34.188 -15.555 1 98.81 137 LEU B O 1
ATOM 3848 N N . VAL B 1 138 ? 4.023 -32.562 -15.992 1 98.88 138 VAL B N 1
ATOM 3849 C CA . VAL B 1 138 ? 2.857 -33.438 -15.945 1 98.88 138 VAL B CA 1
ATOM 3850 C C . VAL B 1 138 ? 2.99 -34.531 -17 1 98.88 138 VAL B C 1
ATOM 3852 O O . VAL B 1 138 ? 2.709 -35.719 -16.719 1 98.88 138 VAL B O 1
ATOM 3855 N N . ALA B 1 139 ? 3.459 -34.156 -18.203 1 98.44 139 ALA B N 1
ATOM 3856 C CA . ALA B 1 139 ? 3.701 -35.156 -19.25 1 98.44 139 ALA B CA 1
ATOM 3857 C C . ALA B 1 139 ? 4.785 -36.125 -18.844 1 98.44 139 ALA B C 1
ATOM 3859 O O . ALA B 1 139 ? 4.672 -37.344 -19.109 1 98.44 139 ALA B O 1
ATOM 3860 N N . HIS B 1 140 ? 5.789 -35.656 -18.266 1 98.44 140 HIS B N 1
ATOM 3861 C CA . HIS B 1 140 ? 6.883 -36.5 -17.797 1 98.44 140 HIS B CA 1
ATOM 3862 C C . HIS B 1 140 ? 6.387 -37.531 -16.797 1 98.44 140 HIS B C 1
ATOM 3864 O O . HIS B 1 140 ? 6.898 -38.656 -16.75 1 98.44 140 HIS B O 1
ATOM 3870 N N . LEU B 1 141 ? 5.398 -37.156 -15.984 1 98.44 141 LEU B N 1
ATOM 3871 C CA . LEU B 1 141 ? 4.844 -38.062 -14.969 1 98.44 141 LEU B CA 1
ATOM 3872 C C . LEU B 1 141 ? 3.844 -39.031 -15.586 1 98.44 141 LEU B C 1
ATOM 3874 O O . LEU B 1 141 ? 3.264 -39.844 -14.883 1 98.44 141 LEU B O 1
ATOM 3878 N N . GLY B 1 142 ? 3.609 -38.844 -16.891 1 98.12 142 GLY B N 1
ATOM 3879 C CA . GLY B 1 142 ? 2.758 -39.781 -17.625 1 98.12 142 GLY B CA 1
ATOM 3880 C C . GLY B 1 142 ? 1.281 -39.438 -17.516 1 98.12 142 GLY B C 1
ATOM 3881 O O . GLY B 1 142 ? 0.427 -40.312 -17.719 1 98.12 142 GLY B O 1
ATOM 3882 N N . ILE B 1 143 ? 0.986 -38.312 -17.156 1 98.62 143 ILE B N 1
ATOM 3883 C CA . ILE B 1 143 ? -0.4 -37.906 -16.953 1 98.62 143 ILE B CA 1
ATOM 3884 C C . ILE B 1 143 ? -0.88 -37.094 -18.156 1 98.62 143 ILE B C 1
ATOM 3886 O O . ILE B 1 143 ? -0.286 -36.062 -18.5 1 98.62 143 ILE B O 1
ATOM 3890 N N . ASP B 1 144 ? -2 -37.469 -18.781 1 98.31 144 ASP B N 1
ATOM 3891 C CA . ASP B 1 144 ? -2.531 -36.781 -19.953 1 98.31 144 ASP B CA 1
ATOM 3892 C C . ASP B 1 144 ? -3.545 -35.719 -19.547 1 98.31 144 ASP B C 1
ATOM 3894 O O . ASP B 1 144 ? -3.547 -34.625 -20.109 1 98.31 144 ASP B O 1
ATOM 3898 N N . VAL B 1 145 ? -4.426 -36.156 -18.625 1 98.62 145 VAL B N 1
ATOM 3899 C CA . VAL B 1 145 ? -5.484 -35.25 -18.172 1 98.62 145 VAL B CA 1
ATOM 3900 C C . VAL B 1 145 ? -5.473 -35.156 -16.656 1 98.62 145 VAL B C 1
ATOM 3902 O O . VAL B 1 145 ? -5.609 -36.188 -15.961 1 98.62 145 VAL B O 1
ATOM 3905 N N . LEU B 1 146 ? -5.238 -33.969 -16.172 1 98.81 146 LEU B N 1
ATOM 3906 C CA . LEU B 1 146 ? -5.312 -33.75 -14.727 1 98.81 146 LEU B CA 1
ATOM 3907 C C . LEU B 1 146 ? -6.762 -33.75 -14.25 1 98.81 146 LEU B C 1
ATOM 3909 O O . LEU B 1 146 ? -7.645 -33.219 -14.922 1 98.81 146 LEU B O 1
ATOM 3913 N N . PHE B 1 147 ? -6.906 -34.375 -13.117 1 98.62 147 PHE B N 1
ATOM 3914 C CA . PHE B 1 147 ? -8.219 -34.281 -12.484 1 98.62 147 PHE B CA 1
ATOM 3915 C C . PHE B 1 147 ? -8.547 -32.844 -12.133 1 98.62 147 PHE B C 1
ATOM 3917 O O . PHE B 1 147 ? -9.688 -32.406 -12.297 1 98.62 147 PHE B O 1
ATOM 3924 N N . CYS B 1 148 ? -7.523 -32.156 -11.664 1 98.75 148 CYS B N 1
ATOM 3925 C CA . CYS B 1 148 ? -7.746 -30.781 -11.203 1 98.75 148 CYS B CA 1
ATOM 3926 C C . CYS B 1 148 ? -6.445 -29.969 -11.227 1 98.75 148 CYS B C 1
ATOM 3928 O O . CYS B 1 148 ? -5.371 -30.531 -10.984 1 98.75 148 CYS B O 1
ATOM 3930 N N . VAL B 1 149 ? -6.516 -28.75 -11.57 1 98.94 149 VAL B N 1
ATOM 3931 C CA . VAL B 1 149 ? -5.484 -27.75 -11.305 1 98.94 149 VAL B CA 1
ATOM 3932 C C . VAL B 1 149 ? -6.012 -26.703 -10.312 1 98.94 149 VAL B C 1
ATOM 3934 O O . VAL B 1 149 ? -7.086 -26.141 -10.516 1 98.94 149 VAL B O 1
ATOM 3937 N N . ALA B 1 150 ? -5.277 -26.484 -9.234 1 98.94 150 ALA B N 1
ATOM 3938 C CA . ALA B 1 150 ? -5.742 -25.578 -8.18 1 98.94 150 ALA B CA 1
ATOM 3939 C C . ALA B 1 150 ? -4.645 -24.609 -7.762 1 98.94 150 ALA B C 1
ATOM 3941 O O . ALA B 1 150 ? -3.465 -24.969 -7.719 1 98.94 150 ALA B O 1
ATOM 3942 N N . GLY B 1 151 ? -4.992 -23.406 -7.422 1 98.62 151 GLY B N 1
ATOM 3943 C CA . GLY B 1 151 ? -4.027 -22.453 -6.895 1 98.62 151 GLY B CA 1
ATOM 3944 C C . GLY B 1 151 ? -4.668 -21.172 -6.41 1 98.62 151 GLY B C 1
ATOM 3945 O O . GLY B 1 151 ? -5.77 -20.812 -6.832 1 98.62 151 GLY B O 1
ATOM 3946 N N . GLY B 1 152 ? -4.02 -20.516 -5.504 1 98.56 152 GLY B N 1
ATOM 3947 C CA . GLY B 1 152 ? -4.434 -19.219 -5.008 1 98.56 152 GLY B CA 1
ATOM 3948 C C . GLY B 1 152 ? -3.482 -18.109 -5.402 1 98.56 152 GLY B C 1
ATOM 3949 O O . GLY B 1 152 ? -2.303 -18.344 -5.656 1 98.56 152 GLY B O 1
ATOM 3950 N N . SER B 1 153 ? -4.031 -16.875 -5.477 1 98.38 153 SER B N 1
ATOM 3951 C CA . SER B 1 153 ? -3.203 -15.719 -5.824 1 98.38 153 SER B CA 1
ATOM 3952 C C . SER B 1 153 ? -2.514 -15.93 -7.168 1 98.38 153 SER B C 1
ATOM 3954 O O . SER B 1 153 ? -3.172 -16.188 -8.18 1 98.38 153 SER B O 1
ATOM 3956 N N . MET B 1 154 ? -1.209 -15.969 -7.223 1 98.62 154 MET B N 1
ATOM 3957 C CA . MET B 1 154 ? -0.479 -16.25 -8.453 1 98.62 154 MET B CA 1
ATOM 3958 C C . MET B 1 154 ? -0.803 -17.656 -8.969 1 98.62 154 MET B C 1
ATOM 3960 O O . MET B 1 154 ? -0.878 -17.875 -10.18 1 98.62 154 MET B O 1
ATOM 3964 N N . GLY B 1 155 ? -0.95 -18.562 -8.039 1 98.81 155 GLY B N 1
ATOM 3965 C CA . GLY B 1 155 ? -1.337 -19.906 -8.43 1 98.81 155 GLY B CA 1
ATOM 3966 C C . GLY B 1 155 ? -2.674 -19.969 -9.141 1 98.81 155 GLY B C 1
ATOM 3967 O O . GLY B 1 155 ? -2.887 -20.812 -10.016 1 98.81 155 GLY B O 1
ATOM 3968 N N . GLY B 1 156 ? -3.59 -19.062 -8.734 1 98.88 156 GLY B N 1
ATOM 3969 C CA . GLY B 1 156 ? -4.859 -18.969 -9.43 1 98.88 156 GLY B CA 1
ATOM 3970 C C . GLY B 1 156 ? -4.715 -18.484 -10.867 1 98.88 156 GLY B C 1
ATOM 3971 O O . GLY B 1 156 ? -5.453 -18.922 -11.75 1 98.88 156 GLY B O 1
ATOM 3972 N N . MET B 1 157 ? -3.775 -17.609 -11.102 1 98.81 157 MET B N 1
ATOM 3973 C CA . MET B 1 157 ? -3.465 -17.172 -12.461 1 98.81 157 MET B CA 1
ATOM 3974 C C . MET B 1 157 ? -2.955 -18.328 -13.305 1 98.81 157 MET B C 1
ATOM 3976 O O . MET B 1 157 ? -3.33 -18.469 -14.469 1 98.81 157 MET B O 1
ATOM 3980 N N . GLN B 1 158 ? -2.119 -19.125 -12.703 1 98.94 158 GLN B N 1
ATOM 3981 C CA . GLN B 1 158 ? -1.616 -20.312 -13.391 1 98.94 158 GLN B CA 1
ATOM 3982 C C . GLN B 1 158 ? -2.75 -21.266 -13.727 1 98.94 158 GLN B C 1
ATOM 3984 O O . GLN B 1 158 ? -2.816 -21.797 -14.844 1 98.94 158 GLN B O 1
ATOM 3989 N N . ALA B 1 159 ? -3.645 -21.469 -12.789 1 98.94 159 ALA B N 1
ATOM 3990 C CA . ALA B 1 159 ? -4.777 -22.359 -13.023 1 98.94 159 ALA B CA 1
ATOM 3991 C C . ALA B 1 159 ? -5.656 -21.859 -14.164 1 98.94 159 ALA B C 1
ATOM 3993 O O . ALA B 1 159 ? -6.055 -22.625 -15.031 1 98.94 159 ALA B O 1
ATOM 3994 N N . LEU B 1 160 ? -5.926 -20.562 -14.133 1 98.88 160 LEU B N 1
ATOM 3995 C CA . LEU B 1 160 ? -6.68 -19.969 -15.227 1 98.88 160 LEU B CA 1
ATOM 3996 C C . LEU B 1 160 ? -5.965 -20.188 -16.562 1 98.88 160 LEU B C 1
ATOM 3998 O O . LEU B 1 160 ? -6.59 -20.578 -17.547 1 98.88 160 LEU B O 1
ATOM 4002 N N . GLN B 1 161 ? -4.719 -19.969 -16.562 1 98.88 161 GLN B N 1
ATOM 4003 C CA . GLN B 1 161 ? -3.936 -20.125 -17.781 1 98.88 161 GLN B CA 1
ATOM 4004 C C . GLN B 1 161 ? -3.945 -21.562 -18.266 1 98.88 161 GLN B C 1
ATOM 4006 O O . GLN B 1 161 ? -4.039 -21.828 -19.469 1 98.88 161 GLN B O 1
ATOM 4011 N N . TRP B 1 162 ? -3.814 -22.516 -17.359 1 98.88 162 TRP B N 1
ATOM 4012 C CA . TRP B 1 162 ? -3.922 -23.938 -17.688 1 98.88 162 TRP B CA 1
ATOM 4013 C C . TRP B 1 162 ? -5.215 -24.219 -18.438 1 98.88 162 TRP B C 1
ATOM 4015 O O . TRP B 1 162 ? -5.207 -24.922 -19.453 1 98.88 162 TRP B O 1
ATOM 4025 N N . SER B 1 163 ? -6.305 -23.688 -17.969 1 98.75 163 SER B N 1
ATOM 4026 C CA . SER B 1 163 ? -7.637 -23.984 -18.484 1 98.75 163 SER B CA 1
ATOM 4027 C C . SER B 1 163 ? -7.789 -23.516 -19.938 1 98.75 163 SER B C 1
ATOM 4029 O O . SER B 1 163 ? -8.578 -24.062 -20.688 1 98.75 163 SER B O 1
ATOM 4031 N N . ILE B 1 164 ? -6.988 -22.531 -20.344 1 98.62 164 ILE B N 1
ATOM 4032 C CA . ILE B 1 164 ? -7.168 -21.969 -21.688 1 98.62 164 ILE B CA 1
ATOM 4033 C C . ILE B 1 164 ? -6.055 -22.453 -22.594 1 98.62 164 ILE B C 1
ATOM 4035 O O . ILE B 1 164 ? -6.262 -22.625 -23.812 1 98.62 164 ILE B O 1
ATOM 4039 N N . SER B 1 165 ? -4.906 -22.703 -22.047 1 98.62 165 SER B N 1
ATOM 4040 C CA . SER B 1 165 ? -3.783 -23.172 -22.844 1 98.62 165 SER B CA 1
ATOM 4041 C C . SER B 1 165 ? -3.918 -24.656 -23.156 1 98.62 165 SER B C 1
ATOM 4043 O O . SER B 1 165 ? -3.477 -25.125 -24.203 1 98.62 165 SER B O 1
ATOM 4045 N N . TYR B 1 166 ? -4.473 -25.391 -22.219 1 98.75 166 TYR B N 1
ATOM 4046 C CA . TYR B 1 166 ? -4.598 -26.844 -22.344 1 98.75 166 TYR B CA 1
ATOM 4047 C C . TYR B 1 166 ? -5.992 -27.297 -21.953 1 98.75 166 TYR B C 1
ATOM 4049 O O . TYR B 1 166 ? -6.145 -28.141 -21.062 1 98.75 166 TYR B O 1
ATOM 4057 N N . PRO B 1 167 ? -6.977 -26.859 -22.703 1 98.69 167 PRO B N 1
ATOM 4058 C CA . PRO B 1 167 ? -8.367 -27.094 -22.312 1 98.69 167 PRO B CA 1
ATOM 4059 C C . PRO B 1 167 ? -8.734 -28.562 -22.234 1 98.69 167 PRO B C 1
ATOM 4061 O O . PRO B 1 167 ? -9.664 -28.938 -21.516 1 98.69 167 PRO B O 1
ATOM 4064 N N . ASP B 1 168 ? -7.996 -29.375 -22.906 1 98.62 168 ASP B N 1
ATOM 4065 C CA . ASP B 1 168 ? -8.328 -30.797 -22.938 1 98.62 168 ASP B CA 1
ATOM 4066 C C . ASP B 1 168 ? -7.508 -31.578 -21.922 1 98.62 168 ASP B C 1
ATOM 4068 O O . ASP B 1 168 ? -7.637 -32.812 -21.812 1 98.62 168 ASP B O 1
ATOM 4072 N N . CYS B 1 169 ? -6.723 -30.891 -21.094 1 98.75 169 CYS B N 1
ATOM 4073 C CA . CYS B 1 169 ? -5.766 -31.594 -20.234 1 98.75 169 CYS B CA 1
ATOM 4074 C C . CYS B 1 169 ? -6.113 -31.406 -18.766 1 98.75 169 CYS B C 1
ATOM 4076 O O . CYS B 1 169 ? -5.293 -31.688 -17.891 1 98.75 169 CYS B O 1
ATOM 4078 N N . LEU B 1 170 ? -7.293 -30.891 -18.438 1 98.25 170 LEU B N 1
ATOM 4079 C CA . LEU B 1 170 ? -7.781 -30.828 -17.062 1 98.25 170 LEU B CA 1
ATOM 4080 C C . LEU B 1 170 ? -9.305 -30.891 -17.016 1 98.25 170 LEU B C 1
ATOM 4082 O O . LEU B 1 170 ? -9.977 -30.406 -17.938 1 98.25 170 LEU B O 1
ATOM 4086 N N . ARG B 1 171 ? -9.828 -31.406 -15.945 1 98.12 171 ARG B N 1
ATOM 4087 C CA . ARG B 1 171 ? -11.266 -31.578 -15.805 1 98.12 171 ARG B CA 1
ATOM 4088 C C . ARG B 1 171 ? -11.852 -30.531 -14.859 1 98.12 171 ARG B C 1
ATOM 4090 O O . ARG B 1 171 ? -13.008 -30.141 -15 1 98.12 171 ARG B O 1
ATOM 4097 N N . ASN B 1 172 ? -11.07 -30.188 -13.883 1 98.44 172 ASN B N 1
ATOM 4098 C CA . ASN B 1 172 ? -11.492 -29.234 -12.859 1 98.44 172 ASN B CA 1
ATOM 4099 C C . ASN B 1 172 ? -10.445 -28.156 -12.625 1 98.44 172 ASN B C 1
ATOM 4101 O O . ASN B 1 172 ? -9.242 -28.422 -12.688 1 98.44 172 ASN B O 1
ATOM 4105 N N . CYS B 1 173 ? -10.906 -26.922 -12.359 1 98.81 173 CYS B N 1
ATOM 4106 C CA . CYS B 1 173 ? -10.031 -25.781 -12.102 1 98.81 173 CYS B CA 1
ATOM 4107 C C . CYS B 1 173 ? -10.484 -25.016 -10.859 1 98.81 173 CYS B C 1
ATOM 4109 O O . CYS B 1 173 ? -11.633 -24.578 -10.781 1 98.81 173 CYS B O 1
ATOM 4111 N N . ILE B 1 174 ? -9.617 -24.891 -9.898 1 98.94 174 ILE B N 1
ATOM 4112 C CA . ILE B 1 174 ? -9.922 -24.156 -8.68 1 98.94 174 ILE B CA 1
ATOM 4113 C C . ILE B 1 174 ? -9.078 -22.891 -8.609 1 98.94 174 ILE B C 1
ATOM 4115 O O . ILE B 1 174 ? -7.848 -22.953 -8.633 1 98.94 174 ILE B O 1
ATOM 4119 N N . VAL B 1 175 ? -9.727 -21.766 -8.523 1 98.94 175 VAL B N 1
ATOM 4120 C CA . VAL B 1 175 ? -9.086 -20.453 -8.477 1 98.94 175 VAL B CA 1
ATOM 4121 C C . VAL B 1 175 ? -9.461 -19.75 -7.176 1 98.94 175 VAL B C 1
ATOM 4123 O O . VAL B 1 175 ? -10.625 -19.406 -6.961 1 98.94 175 VAL B O 1
ATOM 4126 N N . LEU B 1 176 ? -8.422 -19.531 -6.348 1 98.81 176 LEU B N 1
ATOM 4127 C CA . LEU B 1 176 ? -8.672 -18.891 -5.059 1 98.81 176 LEU B CA 1
ATOM 4128 C C . LEU B 1 176 ? -7.984 -17.531 -4.992 1 98.81 176 LEU B C 1
ATOM 4130 O O . LEU B 1 176 ? -6.805 -17.406 -5.32 1 98.81 176 LEU B O 1
ATOM 4134 N N . ALA B 1 177 ? -8.734 -16.469 -4.527 1 98.31 177 ALA B N 1
ATOM 4135 C CA . ALA B 1 177 ? -8.125 -15.18 -4.246 1 98.31 177 ALA B CA 1
ATOM 4136 C C . ALA B 1 177 ? -7.242 -14.719 -5.402 1 98.31 177 ALA B C 1
ATOM 4138 O O . ALA B 1 177 ? -6.07 -14.391 -5.203 1 98.31 177 ALA B O 1
ATOM 4139 N N . SER B 1 178 ? -7.77 -14.68 -6.602 1 98.56 178 SER B N 1
ATOM 4140 C CA . SER B 1 178 ? -6.945 -14.391 -7.77 1 98.56 178 SER B CA 1
ATOM 4141 C C . SER B 1 178 ? -7.613 -13.359 -8.68 1 98.56 178 SER B C 1
ATOM 4143 O O . SER B 1 178 ? -8.586 -12.711 -8.281 1 98.56 178 SER B O 1
ATOM 4145 N N . THR B 1 179 ? -7.004 -13.086 -9.781 1 97.81 179 THR B N 1
ATOM 4146 C CA . THR B 1 179 ? -7.488 -12.117 -10.758 1 97.81 179 THR B CA 1
ATOM 4147 C C . THR B 1 179 ? -7.043 -12.484 -12.164 1 97.81 179 THR B C 1
ATOM 4149 O O . THR B 1 179 ? -6.074 -13.227 -12.344 1 97.81 179 THR B O 1
ATOM 4152 N N . ALA B 1 180 ? -7.832 -12.008 -13.125 1 97.88 180 ALA B N 1
ATOM 4153 C CA . ALA B 1 180 ? -7.516 -12.273 -14.523 1 97.88 180 ALA B CA 1
ATOM 4154 C C . ALA B 1 180 ? -6.488 -11.281 -15.055 1 97.88 180 ALA B C 1
ATOM 4156 O O . ALA B 1 180 ? -5.898 -11.492 -16.125 1 97.88 180 ALA B O 1
ATOM 4157 N N . GLU B 1 181 ? -6.281 -10.219 -14.312 1 95 181 GLU B N 1
ATOM 4158 C CA . GLU B 1 181 ? -5.277 -9.211 -14.617 1 95 181 GLU B CA 1
ATOM 4159 C C . GLU B 1 181 ? -5.055 -8.273 -13.438 1 95 181 GLU B C 1
ATOM 4161 O O . GLU B 1 181 ? -5.98 -8.008 -12.664 1 95 181 GLU B O 1
ATOM 4166 N N . HIS B 1 182 ? -3.848 -7.742 -13.352 1 93.44 182 HIS B N 1
ATOM 4167 C CA . HIS B 1 182 ? -3.553 -6.785 -12.289 1 93.44 182 HIS B CA 1
ATOM 4168 C C . HIS B 1 182 ? -4.156 -5.422 -12.594 1 93.44 182 HIS B C 1
ATOM 4170 O O . HIS B 1 182 ? -4.117 -4.965 -13.742 1 93.44 182 HIS B O 1
ATOM 4176 N N . SER B 1 183 ? -4.723 -4.84 -11.602 1 89.62 183 SER B N 1
ATOM 4177 C CA . SER B 1 183 ? -5.102 -3.434 -11.68 1 89.62 183 SER B CA 1
ATOM 4178 C C . SER B 1 183 ? -3.875 -2.527 -11.625 1 89.62 183 SER B C 1
ATOM 4180 O O . SER B 1 183 ? -2.764 -2.994 -11.367 1 89.62 183 SER B O 1
ATOM 4182 N N . ALA B 1 184 ? -4.102 -1.286 -11.867 1 86.44 184 ALA B N 1
ATOM 4183 C CA . ALA B 1 184 ? -3.018 -0.308 -11.805 1 86.44 184 ALA B CA 1
ATOM 4184 C C . ALA B 1 184 ? -2.395 -0.27 -10.414 1 86.44 184 ALA B C 1
ATOM 4186 O O . ALA B 1 184 ? -1.175 -0.162 -10.273 1 86.44 184 ALA B O 1
ATOM 4187 N N . MET B 1 185 ? -3.193 -0.307 -9.383 1 88.88 185 MET B N 1
ATOM 4188 C CA . MET B 1 185 ? -2.705 -0.28 -8.008 1 88.88 185 MET B CA 1
ATOM 4189 C C . MET B 1 185 ? -1.848 -1.506 -7.711 1 88.88 185 MET B C 1
ATOM 4191 O O . MET B 1 185 ? -0.813 -1.399 -7.051 1 88.88 185 MET B O 1
ATOM 4195 N N . GLN B 1 186 ? -2.311 -2.648 -8.148 1 92.19 186 GLN B N 1
ATOM 4196 C CA . GLN B 1 186 ? -1.562 -3.885 -7.949 1 92.19 186 GLN B CA 1
ATOM 4197 C C . GLN B 1 186 ? -0.204 -3.822 -8.641 1 92.19 186 GLN B C 1
ATOM 4199 O O . GLN B 1 186 ? 0.809 -4.234 -8.07 1 92.19 186 GLN B O 1
ATOM 4204 N N . ILE B 1 187 ? -0.156 -3.273 -9.836 1 91.12 187 ILE B N 1
ATOM 4205 C CA . ILE B 1 187 ? 1.096 -3.078 -10.555 1 91.12 187 ILE B CA 1
ATOM 4206 C C . ILE B 1 187 ? 1.984 -2.096 -9.797 1 91.12 187 ILE B C 1
ATOM 4208 O O . ILE B 1 187 ? 3.195 -2.303 -9.688 1 91.12 187 ILE B O 1
ATOM 4212 N N . ALA B 1 188 ? 1.362 -1.062 -9.266 1 89.94 188 ALA B N 1
ATOM 4213 C CA . ALA B 1 188 ? 2.094 -0.037 -8.523 1 89.94 188 ALA B CA 1
ATOM 4214 C C . ALA B 1 188 ? 2.809 -0.637 -7.32 1 89.94 188 ALA B C 1
ATOM 4216 O O . ALA B 1 188 ? 3.977 -0.333 -7.066 1 89.94 188 ALA B O 1
ATOM 4217 N N . PHE B 1 189 ? 2.133 -1.486 -6.578 1 92.75 189 PHE B N 1
ATOM 4218 C CA . PHE B 1 189 ? 2.736 -2.115 -5.41 1 92.75 189 PHE B CA 1
ATOM 4219 C C . PHE B 1 189 ? 3.957 -2.938 -5.809 1 92.75 189 PHE B C 1
ATOM 4221 O O . PHE B 1 189 ? 5.004 -2.855 -5.164 1 92.75 189 PHE B O 1
ATOM 4228 N N . ASN B 1 190 ? 3.779 -3.713 -6.832 1 93.94 190 ASN B N 1
ATOM 4229 C CA . ASN B 1 190 ? 4.898 -4.523 -7.297 1 93.94 190 ASN B CA 1
ATOM 4230 C C . ASN B 1 190 ? 6.059 -3.656 -7.773 1 93.94 190 ASN B C 1
ATOM 4232 O O . ASN B 1 190 ? 7.223 -3.982 -7.539 1 93.94 190 ASN B O 1
ATOM 4236 N N . GLU B 1 191 ? 5.75 -2.596 -8.445 1 91.31 191 GLU B N 1
ATOM 4237 C CA . GLU B 1 191 ? 6.781 -1.691 -8.945 1 91.31 191 GLU B CA 1
ATOM 4238 C C . GLU B 1 191 ? 7.586 -1.086 -7.801 1 91.31 191 GLU B C 1
ATOM 4240 O O . GLU B 1 191 ? 8.812 -0.996 -7.879 1 91.31 191 GLU B O 1
ATOM 4245 N N . VAL B 1 192 ? 6.883 -0.673 -6.801 1 92.38 192 VAL B N 1
ATOM 4246 C CA . VAL B 1 192 ? 7.574 -0.105 -5.648 1 92.38 192 VAL B CA 1
ATOM 4247 C C . VAL B 1 192 ? 8.508 -1.147 -5.039 1 92.38 192 VAL B C 1
ATOM 4249 O O . VAL B 1 192 ? 9.641 -0.83 -4.66 1 92.38 192 VAL 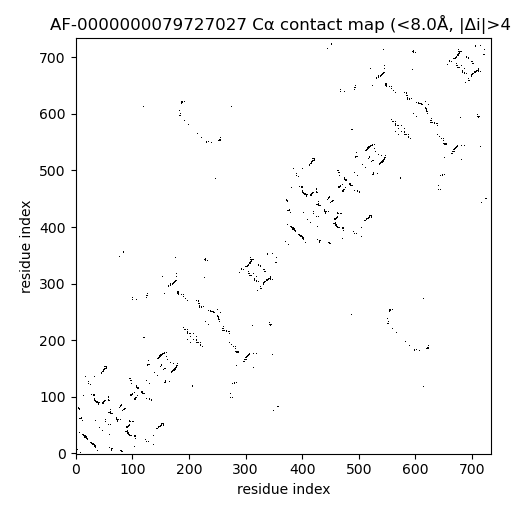B O 1
ATOM 4252 N N . GLY B 1 193 ? 8.047 -2.381 -4.914 1 94.62 193 GLY B N 1
ATOM 4253 C CA . GLY B 1 193 ? 8.914 -3.453 -4.441 1 94.62 193 GLY B CA 1
ATOM 4254 C C . GLY B 1 193 ? 10.148 -3.641 -5.297 1 94.62 193 GLY B C 1
ATOM 4255 O O . GLY B 1 193 ? 11.258 -3.754 -4.773 1 94.62 193 GLY B O 1
ATOM 4256 N N . ARG B 1 194 ? 9.969 -3.629 -6.562 1 94.38 194 ARG B N 1
ATOM 4257 C CA . ARG B 1 194 ? 11.102 -3.795 -7.469 1 94.38 194 ARG B CA 1
ATOM 4258 C C . ARG B 1 194 ? 12.07 -2.623 -7.352 1 94.38 194 ARG B C 1
ATOM 4260 O O . ARG B 1 194 ? 13.289 -2.814 -7.34 1 94.38 194 ARG B O 1
ATOM 4267 N N . GLN B 1 195 ? 11.523 -1.413 -7.203 1 91.88 195 GLN B N 1
ATOM 4268 C CA . GLN B 1 195 ? 12.383 -0.238 -7.066 1 91.88 195 GLN B CA 1
ATOM 4269 C C . GLN B 1 195 ? 13.211 -0.305 -5.785 1 91.88 195 GLN B C 1
ATOM 4271 O O . GLN B 1 195 ? 14.352 0.159 -5.75 1 91.88 195 GLN B O 1
ATOM 4276 N N . ALA B 1 196 ? 12.633 -0.84 -4.777 1 94.44 196 ALA B N 1
ATOM 4277 C CA . ALA B 1 196 ? 13.367 -1.018 -3.531 1 94.44 196 ALA B CA 1
ATOM 4278 C C . ALA B 1 196 ? 14.609 -1.886 -3.746 1 94.44 196 ALA B C 1
ATOM 4280 O O . ALA B 1 196 ? 15.688 -1.569 -3.248 1 94.44 196 ALA B O 1
ATOM 4281 N N . ILE B 1 197 ? 14.477 -2.93 -4.496 1 94.81 197 ILE B N 1
ATOM 4282 C CA . ILE B 1 197 ? 15.586 -3.832 -4.777 1 94.81 197 ILE B CA 1
ATOM 4283 C C . ILE B 1 197 ? 16.594 -3.139 -5.688 1 94.81 197 ILE B C 1
ATOM 4285 O O . ILE B 1 197 ? 17.797 -3.15 -5.414 1 94.81 197 ILE B O 1
ATOM 4289 N N . LEU B 1 198 ? 16.109 -2.512 -6.727 1 92.19 198 LEU B N 1
ATOM 4290 C CA . LEU B 1 198 ? 16.953 -1.885 -7.73 1 92.19 198 LEU B CA 1
ATOM 4291 C C . LEU B 1 198 ? 17.75 -0.738 -7.121 1 92.19 198 LEU B C 1
ATOM 4293 O O . LEU B 1 198 ? 18.859 -0.439 -7.574 1 92.19 198 LEU B O 1
ATOM 4297 N N . SER B 1 199 ? 17.188 -0.137 -6.086 1 89.25 199 SER B N 1
ATOM 4298 C CA . SER B 1 199 ? 17.844 1.014 -5.465 1 89.25 199 SER B CA 1
ATOM 4299 C C . SER B 1 199 ? 18.891 0.576 -4.457 1 89.25 199 SER B C 1
ATOM 4301 O O . SER B 1 199 ? 19.688 1.395 -3.988 1 89.25 199 SER B O 1
ATOM 4303 N N . ASP B 1 200 ? 18.875 -0.698 -4.086 1 92.81 200 ASP B N 1
ATOM 4304 C CA . ASP B 1 200 ? 19.906 -1.24 -3.197 1 92.81 200 ASP B CA 1
ATOM 4305 C C . ASP B 1 200 ? 21.266 -1.268 -3.885 1 92.81 200 ASP B C 1
ATOM 4307 O O . ASP B 1 200 ? 21.406 -1.819 -4.98 1 92.81 200 ASP B O 1
ATOM 4311 N N . PRO B 1 201 ? 22.25 -0.643 -3.254 1 91.56 201 PRO B N 1
ATOM 4312 C CA . PRO B 1 201 ? 23.562 -0.595 -3.896 1 91.56 201 PRO B CA 1
ATOM 4313 C C . PRO B 1 201 ? 24.141 -1.983 -4.172 1 91.56 201 PRO B C 1
ATOM 4315 O O . PRO B 1 201 ? 24.938 -2.154 -5.102 1 91.56 201 PRO B O 1
ATOM 4318 N N . ASN B 1 202 ? 23.703 -2.994 -3.451 1 94.56 202 ASN B N 1
ATOM 4319 C CA . ASN B 1 202 ? 24.234 -4.348 -3.635 1 94.56 202 ASN B CA 1
ATOM 4320 C C . ASN B 1 202 ? 23.516 -5.066 -4.777 1 94.56 202 ASN B C 1
ATOM 4322 O O . ASN B 1 202 ? 23.891 -6.184 -5.137 1 94.56 202 ASN B O 1
ATOM 4326 N N . TRP B 1 203 ? 22.547 -4.523 -5.402 1 93.56 203 TRP B N 1
ATOM 4327 C CA . TRP B 1 203 ? 21.844 -5.125 -6.535 1 93.56 203 TRP B CA 1
ATOM 4328 C C . TRP B 1 203 ? 22.828 -5.426 -7.672 1 93.56 203 TRP B C 1
ATOM 4330 O O . TRP B 1 203 ? 22.719 -6.457 -8.336 1 93.56 203 TRP B O 1
ATOM 4340 N N . ASN B 1 204 ? 23.797 -4.5 -7.883 1 93.12 204 ASN B N 1
ATOM 4341 C CA . ASN B 1 204 ? 24.859 -4.684 -8.867 1 93.12 204 ASN B CA 1
ATOM 4342 C C . ASN B 1 204 ? 24.312 -5.137 -10.211 1 93.12 204 ASN B C 1
ATOM 4344 O O . ASN B 1 204 ? 24.75 -6.145 -10.766 1 93.12 204 ASN B O 1
ATOM 4348 N N . ASN B 1 205 ? 23.234 -4.559 -10.664 1 91.25 205 ASN B N 1
ATOM 4349 C CA . ASN B 1 205 ? 22.578 -4.836 -11.938 1 91.25 205 ASN B CA 1
ATOM 4350 C C . ASN B 1 205 ? 22.109 -6.289 -12.016 1 91.25 205 ASN B C 1
ATOM 4352 O O . ASN B 1 205 ? 22.125 -6.887 -13.094 1 91.25 205 ASN B O 1
ATOM 4356 N N . GLY B 1 206 ? 21.859 -6.852 -10.875 1 93.19 206 GLY B N 1
ATOM 4357 C CA . GLY B 1 206 ? 21.344 -8.211 -10.797 1 93.19 206 GLY B CA 1
ATOM 4358 C C . GLY B 1 206 ? 22.438 -9.266 -10.789 1 93.19 206 GLY B C 1
ATOM 4359 O O . GLY B 1 206 ? 22.141 -10.461 -10.883 1 93.19 206 GLY B O 1
ATOM 4360 N N . LEU B 1 207 ? 23.672 -8.805 -10.797 1 92.38 207 LEU B N 1
ATOM 4361 C CA . LEU B 1 207 ? 24.812 -9.711 -10.82 1 92.38 207 LEU B CA 1
ATOM 4362 C C . LEU B 1 207 ? 25.531 -9.703 -9.477 1 92.38 207 LEU B C 1
ATOM 4364 O O . LEU B 1 207 ? 26.75 -9.508 -9.422 1 92.38 207 LEU B O 1
ATOM 4368 N N . TYR B 1 208 ? 24.766 -9.914 -8.445 1 91.5 208 TYR B N 1
ATOM 4369 C CA . TYR B 1 208 ? 25.344 -9.984 -7.105 1 91.5 208 TYR B CA 1
ATOM 4370 C C . TYR B 1 208 ? 25.766 -11.406 -6.766 1 91.5 208 TYR B C 1
ATOM 4372 O O . TYR B 1 208 ? 25.188 -12.375 -7.27 1 91.5 208 TYR B O 1
ATOM 4380 N N . GLU B 1 209 ? 26.828 -11.562 -5.973 1 84.06 209 GLU B N 1
ATOM 4381 C CA . GLU B 1 209 ? 27.328 -12.852 -5.508 1 84.06 209 GLU B CA 1
ATOM 4382 C C . GLU B 1 209 ? 27.188 -12.984 -3.994 1 84.06 209 GLU B C 1
ATOM 4384 O O . GLU B 1 209 ? 26.094 -13.18 -3.48 1 84.06 209 GLU B O 1
ATOM 4389 N N . GLU B 1 210 ? 28.172 -12.398 -3.232 1 81.94 210 GLU B N 1
ATOM 4390 C CA . GLU B 1 210 ? 28.156 -12.539 -1.778 1 81.94 210 GLU B CA 1
ATOM 4391 C C . GLU B 1 210 ? 27.266 -11.484 -1.131 1 81.94 210 GLU B C 1
ATOM 4393 O O . GLU B 1 210 ? 26.453 -11.805 -0.254 1 81.94 210 GLU B O 1
ATOM 4398 N N . ASN B 1 211 ? 27.344 -10.32 -1.666 1 90.62 211 ASN B N 1
ATOM 4399 C CA . ASN B 1 211 ? 26.547 -9.234 -1.11 1 90.62 211 ASN B CA 1
ATOM 4400 C C . ASN B 1 211 ? 25.281 -8.992 -1.932 1 90.62 211 ASN B C 1
ATOM 4402 O O . ASN B 1 211 ? 25.297 -8.203 -2.879 1 90.62 211 ASN B O 1
ATOM 4406 N N . SER B 1 212 ? 24.172 -9.664 -1.548 1 94.12 212 SER B N 1
ATOM 4407 C CA . SER B 1 212 ? 22.891 -9.516 -2.236 1 94.12 212 SER B CA 1
ATOM 4408 C C . SER B 1 212 ? 22.125 -8.297 -1.737 1 94.12 212 SER B C 1
ATOM 4410 O O . SER B 1 212 ? 22.469 -7.727 -0.7 1 94.12 212 SER B O 1
ATOM 4412 N N . PRO B 1 213 ? 21.25 -7.789 -2.484 1 95.5 213 PRO B N 1
ATOM 4413 C CA . PRO B 1 213 ? 20.484 -6.625 -2.045 1 95.5 213 PRO B CA 1
ATOM 4414 C C . PRO B 1 213 ? 19.453 -6.965 -0.959 1 95.5 213 PRO B C 1
ATOM 4416 O O . PRO B 1 213 ? 18.25 -6.836 -1.177 1 95.5 213 PRO B O 1
ATOM 4419 N N . ARG B 1 214 ? 19.938 -7.266 0.203 1 94.94 214 ARG B N 1
ATOM 4420 C CA . ARG B 1 214 ? 19.141 -7.77 1.314 1 94.94 214 ARG B CA 1
ATOM 4421 C C . ARG B 1 214 ? 18.156 -6.707 1.812 1 94.94 214 ARG B C 1
ATOM 4423 O O . ARG B 1 214 ? 17 -7.004 2.088 1 94.94 214 ARG B O 1
ATOM 4430 N N . LYS B 1 215 ? 18.625 -5.43 1.917 1 93.81 215 LYS B N 1
ATOM 4431 C CA . LYS B 1 215 ? 17.75 -4.363 2.42 1 93.81 215 LYS B CA 1
ATOM 4432 C C . LYS B 1 215 ? 16.625 -4.062 1.439 1 93.81 215 LYS B C 1
ATOM 4434 O O . LYS B 1 215 ? 15.477 -3.877 1.846 1 93.81 215 LYS B O 1
ATOM 4439 N N . GLY B 1 216 ? 16.984 -4.02 0.161 1 95.75 216 GLY B N 1
ATOM 4440 C CA . GLY B 1 216 ? 15.969 -3.799 -0.863 1 95.75 216 GLY B CA 1
ATOM 4441 C C . GLY B 1 216 ? 14.914 -4.887 -0.905 1 95.75 216 GLY B C 1
ATOM 4442 O O . GLY B 1 216 ? 13.727 -4.602 -1.006 1 95.75 216 GLY B O 1
ATOM 4443 N N . LEU B 1 217 ? 15.367 -6.113 -0.785 1 96.62 217 LEU B N 1
ATOM 4444 C CA . LEU B 1 217 ? 14.43 -7.234 -0.81 1 96.62 217 LEU B CA 1
ATOM 4445 C C . LEU B 1 217 ? 13.547 -7.227 0.43 1 96.62 217 LEU B C 1
ATOM 4447 O O . LEU B 1 217 ? 12.352 -7.523 0.345 1 96.62 217 LEU B O 1
ATOM 4451 N N . ALA B 1 218 ? 14.148 -6.898 1.563 1 95.88 218 ALA B N 1
ATOM 4452 C CA . ALA B 1 218 ? 13.367 -6.801 2.793 1 95.88 218 ALA B CA 1
ATOM 4453 C C . ALA B 1 218 ? 12.273 -5.746 2.664 1 95.88 218 ALA B C 1
ATOM 4455 O O . ALA B 1 218 ? 11.125 -5.98 3.051 1 95.88 218 ALA B O 1
ATOM 4456 N N . LEU B 1 219 ? 12.602 -4.617 2.104 1 93.69 219 LEU B N 1
ATOM 4457 C CA . LEU B 1 219 ? 11.641 -3.541 1.915 1 93.69 219 LEU B CA 1
ATOM 4458 C C . LEU B 1 219 ? 10.539 -3.961 0.943 1 93.69 219 LEU B C 1
ATOM 4460 O O . LEU B 1 219 ? 9.367 -3.666 1.165 1 93.69 219 LEU B O 1
ATOM 4464 N N . ALA B 1 220 ? 10.961 -4.617 -0.131 1 96.06 220 ALA B N 1
ATOM 4465 C CA . ALA B 1 220 ? 9.977 -5.129 -1.079 1 96.06 220 ALA B CA 1
ATOM 4466 C C . ALA B 1 220 ? 8.977 -6.043 -0.384 1 96.06 220 ALA B C 1
ATOM 4468 O O . ALA B 1 220 ? 7.766 -5.938 -0.614 1 96.06 220 ALA B O 1
ATOM 4469 N N . ARG B 1 221 ? 9.469 -6.855 0.458 1 95.06 221 ARG B N 1
ATOM 4470 C CA . ARG B 1 221 ? 8.617 -7.777 1.199 1 95.06 221 ARG B CA 1
ATOM 4471 C C . ARG B 1 221 ? 7.707 -7.027 2.162 1 95.06 221 ARG B C 1
ATOM 4473 O O . ARG B 1 221 ? 6.555 -7.414 2.363 1 95.06 221 ARG B O 1
ATOM 4480 N N . MET B 1 222 ? 8.195 -5.984 2.807 1 93 222 MET B N 1
ATOM 4481 C CA . MET B 1 222 ? 7.367 -5.18 3.703 1 93 222 MET B CA 1
ATOM 4482 C C . MET B 1 222 ? 6.191 -4.562 2.953 1 93 222 MET B C 1
ATOM 4484 O O . MET B 1 222 ? 5.055 -4.602 3.432 1 93 222 MET B O 1
ATOM 4488 N N . VAL B 1 223 ? 6.465 -4.078 1.79 1 93.12 223 VAL B N 1
ATOM 4489 C CA . VAL B 1 223 ? 5.422 -3.49 0.958 1 93.12 223 VAL B CA 1
ATOM 4490 C C . VAL B 1 223 ? 4.371 -4.547 0.625 1 93.12 223 VAL B C 1
ATOM 4492 O O . VAL B 1 223 ? 3.172 -4.312 0.803 1 93.12 223 VAL B O 1
ATOM 4495 N N . GLY B 1 224 ? 4.871 -5.648 0.178 1 93.88 224 GLY B N 1
ATOM 4496 C CA . GLY B 1 224 ? 3.953 -6.734 -0.132 1 93.88 224 GLY B CA 1
ATOM 4497 C C . GLY B 1 224 ? 3.135 -7.184 1.063 1 93.88 224 GLY B C 1
ATOM 4498 O O . GLY B 1 224 ? 1.931 -7.422 0.944 1 93.88 224 GLY B O 1
ATOM 4499 N N . HIS B 1 225 ? 3.736 -7.27 2.16 1 91.69 225 HIS B N 1
ATOM 4500 C CA . HIS B 1 225 ? 3.1 -7.824 3.35 1 91.69 225 HIS B CA 1
ATOM 4501 C C . HIS B 1 225 ? 1.916 -6.969 3.791 1 91.69 225 HIS B C 1
ATOM 4503 O O . HIS B 1 225 ? 0.928 -7.492 4.312 1 91.69 225 HIS B O 1
ATOM 4509 N N . ILE B 1 226 ? 1.964 -5.664 3.59 1 90.69 226 ILE B N 1
ATOM 4510 C CA . ILE B 1 226 ? 0.83 -4.801 3.902 1 90.69 226 ILE B CA 1
ATOM 4511 C C . ILE B 1 226 ? -0.391 -5.242 3.098 1 90.69 226 ILE B C 1
ATOM 4513 O O . ILE B 1 226 ? -1.515 -5.234 3.605 1 90.69 226 ILE B O 1
ATOM 4517 N N . THR B 1 227 ? -0.147 -5.703 1.891 1 91.81 227 THR B N 1
ATOM 4518 C CA . THR B 1 227 ? -1.25 -6.062 1.007 1 91.81 227 THR B CA 1
ATOM 4519 C C . THR B 1 227 ? -1.75 -7.473 1.311 1 91.81 227 THR B C 1
ATOM 4521 O O . THR B 1 227 ? -2.842 -7.855 0.883 1 91.81 227 THR B O 1
ATOM 4524 N N . TYR B 1 228 ? -0.994 -8.25 2.074 1 91.5 228 TYR B N 1
ATOM 4525 C CA . TYR B 1 228 ? -1.361 -9.641 2.332 1 91.5 228 TYR B CA 1
ATOM 4526 C C . TYR B 1 228 ? -2.324 -9.742 3.51 1 91.5 228 TYR B C 1
ATOM 4528 O O . TYR B 1 228 ? -3.002 -10.758 3.68 1 91.5 228 TYR B O 1
ATOM 4536 N N . LEU B 1 229 ? -2.332 -8.656 4.305 1 86 229 LEU B N 1
ATOM 4537 C CA . LEU B 1 229 ? -3.168 -8.648 5.5 1 86 229 LEU B CA 1
ATOM 4538 C C . LEU B 1 229 ? -4.332 -7.676 5.336 1 86 229 LEU B C 1
ATOM 4540 O O . LEU B 1 229 ? -4.324 -6.832 4.438 1 86 229 LEU B O 1
ATOM 4544 N N . SER B 1 230 ? -5.312 -7.895 6.145 1 80.06 230 SER B N 1
ATOM 4545 C CA . SER B 1 230 ? -6.367 -6.895 6.25 1 80.06 230 SER B CA 1
ATOM 4546 C C . SER B 1 230 ? -6.078 -5.902 7.371 1 80.06 230 SER B C 1
ATOM 4548 O O . SER B 1 230 ? -5.258 -6.172 8.25 1 80.06 230 SER B O 1
ATOM 4550 N N . ASP B 1 231 ? -6.742 -4.781 7.195 1 74.06 231 ASP B N 1
ATOM 4551 C CA . ASP B 1 231 ? -6.641 -3.809 8.281 1 74.06 231 ASP B CA 1
ATOM 4552 C C . ASP B 1 231 ? -7.09 -4.418 9.609 1 74.06 231 ASP B C 1
ATOM 4554 O O . ASP B 1 231 ? -6.465 -4.184 10.648 1 74.06 231 ASP B O 1
ATOM 4558 N N . ASP B 1 232 ? -8.117 -5.156 9.57 1 71.62 232 ASP B N 1
ATOM 4559 C CA . ASP B 1 232 ? -8.633 -5.797 10.773 1 71.62 232 ASP B CA 1
ATOM 4560 C C . ASP B 1 232 ? -7.598 -6.742 11.383 1 71.62 232 ASP B C 1
ATOM 4562 O O . ASP B 1 232 ? -7.395 -6.75 12.602 1 71.62 232 ASP B O 1
ATOM 4566 N N . LYS B 1 233 ? -6.98 -7.441 10.578 1 73.19 233 LYS B N 1
ATOM 4567 C CA . LYS B 1 233 ? -5.973 -8.383 11.055 1 73.19 233 LYS B CA 1
ATOM 4568 C C . LYS B 1 233 ? -4.75 -7.656 11.609 1 73.19 233 LYS B C 1
ATOM 4570 O O . LYS B 1 233 ? -4.176 -8.07 12.617 1 73.19 233 LYS B O 1
ATOM 4575 N N . MET B 1 234 ? -4.445 -6.613 10.969 1 73.06 234 MET B N 1
ATOM 4576 C CA . MET B 1 234 ? -3.324 -5.816 11.453 1 73.06 234 MET B CA 1
ATOM 4577 C C . MET B 1 234 ? -3.639 -5.203 12.812 1 73.06 234 MET B C 1
ATOM 4579 O O . MET B 1 234 ? -2.789 -5.195 13.703 1 73.06 234 MET B O 1
ATOM 4583 N N . ARG B 1 235 ? -4.848 -4.734 12.906 1 71.12 235 ARG B N 1
ATOM 4584 C CA . ARG B 1 235 ? -5.273 -4.141 14.172 1 71.12 235 ARG B CA 1
ATOM 4585 C C . ARG B 1 235 ? -5.262 -5.172 15.297 1 71.12 235 ARG B C 1
ATOM 4587 O O . ARG B 1 235 ? -4.832 -4.879 16.406 1 71.12 235 ARG B O 1
ATOM 4594 N N . GLU B 1 236 ? -5.789 -6.262 14.953 1 68.62 236 GLU B N 1
ATOM 4595 C CA . GLU B 1 236 ? -5.828 -7.348 15.922 1 68.62 236 GLU B CA 1
ATOM 4596 C C . GLU B 1 236 ? -4.422 -7.719 16.391 1 68.62 236 GLU B C 1
ATOM 4598 O O . GLU B 1 236 ? -4.188 -7.906 17.578 1 68.62 236 GLU B O 1
ATOM 4603 N N . LYS B 1 237 ? -3.578 -7.719 15.492 1 65.75 237 LYS B N 1
ATOM 4604 C CA . LYS B 1 237 ? -2.229 -8.203 15.773 1 65.75 237 LYS B CA 1
ATOM 4605 C C . LYS B 1 237 ? -1.396 -7.129 16.469 1 65.75 237 LYS B C 1
ATOM 4607 O O . LYS B 1 237 ? -0.579 -7.438 17.344 1 65.75 237 LYS B O 1
ATOM 4612 N N . PHE B 1 238 ? -1.67 -5.879 16.172 1 66.81 238 PHE B N 1
ATOM 4613 C CA . PHE B 1 238 ? -0.658 -4.898 16.547 1 66.81 238 PHE B CA 1
ATOM 4614 C C . PHE B 1 238 ? -1.274 -3.773 17.375 1 66.81 238 PHE B C 1
ATOM 4616 O O . PHE B 1 238 ? -0.572 -3.082 18.109 1 66.81 238 PHE B O 1
ATOM 4623 N N . GLY B 1 239 ? -2.541 -3.832 17.484 1 58.81 239 GLY B N 1
ATOM 4624 C CA . GLY B 1 239 ? -3.139 -2.666 18.125 1 58.81 239 GLY B CA 1
ATOM 4625 C C . GLY B 1 239 ? -2.465 -1.364 17.719 1 58.81 239 GLY B C 1
ATOM 4626 O O . GLY B 1 239 ? -2.039 -1.2 16.578 1 58.81 239 GLY B O 1
ATOM 4627 N N . ARG B 1 240 ? -2.592 -0.275 18.438 1 58.5 240 ARG B N 1
ATOM 4628 C CA . ARG B 1 240 ? -1.87 0.987 18.312 1 58.5 240 ARG B CA 1
ATOM 4629 C C . ARG B 1 240 ? -0.751 1.087 19.344 1 58.5 240 ARG B C 1
ATOM 4631 O O . ARG B 1 240 ? -0.249 2.178 19.625 1 58.5 240 ARG B O 1
ATOM 4638 N N . ASN B 1 241 ? -0.486 0.028 19.844 1 52.69 241 ASN B N 1
ATOM 4639 C CA . ASN B 1 241 ? 0.414 0.16 20.984 1 52.69 241 ASN B CA 1
ATOM 4640 C C . ASN B 1 241 ? 1.772 0.714 20.562 1 52.69 241 ASN B C 1
ATOM 4642 O O . ASN B 1 241 ? 2.387 0.216 19.625 1 52.69 241 ASN B O 1
ATOM 4646 N N . ALA B 1 242 ? 1.964 2.078 20.891 1 46.09 242 ALA B N 1
ATOM 4647 C CA . ALA B 1 242 ? 3.211 2.793 20.641 1 46.09 242 ALA B CA 1
ATOM 4648 C C . ALA B 1 242 ? 4.406 2.018 21.172 1 46.09 242 ALA B C 1
ATOM 4650 O O . ALA B 1 242 ? 4.391 1.562 22.328 1 46.09 242 ALA B O 1
ATOM 4651 N N . PRO B 1 243 ? 5.219 1.6 20.375 1 43.62 243 PRO B N 1
ATOM 4652 C CA . PRO B 1 243 ? 6.426 1.145 21.078 1 43.62 243 PRO B CA 1
ATOM 4653 C C . PRO B 1 243 ? 7.141 2.271 21.812 1 43.62 243 PRO B C 1
ATOM 4655 O O . PRO B 1 243 ? 6.984 3.443 21.469 1 43.62 243 PRO B O 1
ATOM 4658 N N . ARG B 1 244 ? 7.758 2.068 22.984 1 40.69 244 ARG B N 1
ATOM 4659 C CA . ARG B 1 244 ? 8.625 2.957 23.766 1 40.69 244 ARG B CA 1
ATOM 4660 C C . ARG B 1 244 ? 9.805 3.43 22.922 1 40.69 244 ARG B C 1
ATOM 4662 O O . ARG B 1 244 ? 10.789 3.945 23.469 1 40.69 244 ARG B O 1
ATOM 4669 N N . GLY B 1 245 ? 9.781 3.393 21.547 1 41.41 245 GLY B N 1
ATOM 4670 C CA . GLY B 1 245 ? 11.094 3.576 20.969 1 41.41 245 GLY B CA 1
ATOM 4671 C C . GLY B 1 245 ? 11.375 5.012 20.562 1 41.41 245 GLY B C 1
ATOM 4672 O O . GLY B 1 245 ? 10.523 5.883 20.719 1 41.41 245 GLY B O 1
ATOM 4673 N N . ASN B 1 246 ? 12.656 5.445 20.375 1 44.53 246 ASN B N 1
ATOM 4674 C CA . ASN B 1 246 ? 13.227 6.676 19.859 1 44.53 246 ASN B CA 1
ATOM 4675 C C . ASN B 1 246 ? 13.023 6.789 18.344 1 44.53 246 ASN B C 1
ATOM 4677 O O . ASN B 1 246 ? 12.5 5.867 17.719 1 44.53 246 ASN B O 1
ATOM 4681 N N . LEU B 1 247 ? 13.258 7.969 17.719 1 45.22 247 LEU B N 1
ATOM 4682 C CA . LEU B 1 247 ? 13.125 8.25 16.281 1 45.22 247 LEU B CA 1
ATOM 4683 C C . LEU B 1 247 ? 13.633 7.082 15.453 1 45.22 247 LEU B C 1
ATOM 4685 O O . LEU B 1 247 ? 13.125 6.836 14.352 1 45.22 247 LEU B O 1
ATOM 4689 N N . LEU B 1 248 ? 14.656 6.305 16 1 47.56 248 LEU B N 1
ATOM 4690 C CA . LEU B 1 248 ? 15.383 5.301 15.227 1 47.56 248 LEU B CA 1
ATOM 4691 C C . LEU B 1 248 ? 14.688 3.943 15.312 1 47.56 248 LEU B C 1
ATOM 4693 O O . LEU B 1 248 ? 14.961 3.051 14.508 1 47.56 248 LEU B O 1
ATOM 4697 N N . ASN B 1 249 ? 13.82 3.84 16.312 1 52.31 249 ASN B N 1
ATOM 4698 C CA . ASN B 1 249 ? 13.219 2.525 16.5 1 52.31 249 ASN B CA 1
ATOM 4699 C C . ASN B 1 249 ? 11.727 2.545 16.203 1 52.31 249 ASN B C 1
ATOM 4701 O O . ASN B 1 249 ? 11.07 3.582 16.344 1 52.31 249 ASN B O 1
ATOM 4705 N N . SER B 1 250 ? 11.297 1.554 15.602 1 53.94 250 SER B N 1
ATOM 4706 C CA . SER B 1 250 ? 9.867 1.419 15.375 1 53.94 250 SER B CA 1
ATOM 4707 C C . SER B 1 250 ? 9.086 1.515 16.672 1 53.94 250 SER B C 1
ATOM 4709 O O . SER B 1 250 ? 9.375 0.796 17.641 1 53.94 250 SER B O 1
ATOM 4711 N N . ASP B 1 251 ? 8.25 2.42 16.609 1 58.66 251 ASP B N 1
ATOM 4712 C CA . ASP B 1 251 ? 7.477 2.727 17.812 1 58.66 251 ASP B CA 1
ATOM 4713 C C . ASP B 1 251 ? 6.234 1.839 17.906 1 58.66 251 ASP B C 1
ATOM 4715 O O . ASP B 1 251 ? 5.629 1.723 18.969 1 58.66 251 ASP B O 1
ATOM 4719 N N . PHE B 1 252 ? 6.047 1.099 16.781 1 69.38 252 PHE B N 1
ATOM 4720 C CA . PHE B 1 252 ? 4.777 0.386 16.766 1 69.38 252 PHE B CA 1
ATOM 4721 C C . PHE B 1 252 ? 4.988 -1.092 16.453 1 69.38 252 PHE B C 1
ATOM 4723 O O . PHE B 1 252 ? 5.875 -1.448 15.68 1 69.38 252 PHE B O 1
ATOM 4730 N N . ALA B 1 253 ? 4.145 -1.925 17.031 1 69.06 253 ALA B N 1
ATOM 4731 C CA . ALA B 1 253 ? 4.219 -3.371 16.844 1 69.06 253 ALA B CA 1
ATOM 4732 C C . ALA B 1 253 ? 4.129 -3.74 15.375 1 69.06 253 ALA B C 1
ATOM 4734 O O . ALA B 1 253 ? 4.832 -4.641 14.906 1 69.06 253 ALA B O 1
ATOM 4735 N N . VAL B 1 254 ? 3.379 -3.031 14.656 1 71.5 254 VAL B N 1
ATOM 4736 C CA . VAL B 1 254 ? 3.223 -3.305 13.234 1 71.5 254 VAL B CA 1
ATOM 4737 C C . VAL B 1 254 ? 4.551 -3.082 12.516 1 71.5 254 VAL B C 1
ATOM 4739 O O . VAL B 1 254 ? 4.914 -3.842 11.609 1 71.5 254 VAL B O 1
ATOM 4742 N N . GLY B 1 255 ? 5.219 -2.072 12.922 1 74.19 255 GLY B N 1
ATOM 4743 C CA . GLY B 1 255 ? 6.512 -1.809 12.32 1 74.19 255 GLY B CA 1
ATOM 4744 C C . GLY B 1 255 ? 7.527 -2.908 12.578 1 74.19 255 GLY B C 1
ATOM 4745 O O . GLY B 1 255 ? 8.188 -3.381 11.648 1 74.19 255 GLY B O 1
ATOM 4746 N N . SER B 1 256 ? 7.609 -3.338 13.773 1 74.38 256 SER B N 1
ATOM 4747 C CA . SER B 1 256 ? 8.531 -4.41 14.133 1 74.38 256 SER B CA 1
ATOM 4748 C C . SER B 1 256 ? 8.195 -5.699 13.391 1 74.38 256 SER B C 1
ATOM 4750 O O . SER B 1 256 ? 9.094 -6.418 12.953 1 74.38 256 SER B O 1
ATOM 4752 N N . TYR B 1 257 ? 6.953 -5.898 13.297 1 77.06 257 TYR B N 1
ATOM 4753 C CA . TYR B 1 257 ? 6.492 -7.09 12.594 1 77.06 257 TYR B CA 1
ATOM 4754 C C . TYR B 1 257 ? 6.887 -7.039 11.125 1 77.06 257 TYR B C 1
ATOM 4756 O O . TYR B 1 257 ? 7.387 -8.023 10.57 1 77.06 257 TYR B O 1
ATOM 4764 N N . LEU B 1 258 ? 6.66 -5.941 10.523 1 80.12 258 LEU B N 1
ATOM 4765 C CA . LEU B 1 258 ? 7.008 -5.785 9.117 1 80.12 258 LEU B CA 1
ATOM 4766 C C . LEU B 1 258 ? 8.508 -5.945 8.906 1 80.12 258 LEU B C 1
ATOM 4768 O O . LEU B 1 258 ? 8.945 -6.578 7.938 1 80.12 258 LEU B O 1
ATOM 4772 N N . ILE B 1 259 ? 9.234 -5.434 9.766 1 77.5 259 ILE B N 1
ATOM 4773 C CA . ILE B 1 259 ? 10.688 -5.535 9.68 1 77.5 259 ILE B CA 1
ATOM 4774 C C . ILE B 1 259 ? 11.109 -7 9.812 1 77.5 259 ILE B C 1
ATOM 4776 O O . ILE B 1 259 ? 11.906 -7.492 9.008 1 77.5 259 ILE B O 1
ATOM 4780 N N . TYR B 1 260 ? 10.5 -7.699 10.734 1 79.19 260 TYR B N 1
ATOM 4781 C CA . TYR B 1 260 ? 10.797 -9.117 10.93 1 79.19 260 TYR B CA 1
ATOM 4782 C C . TYR B 1 260 ? 10.43 -9.922 9.688 1 79.19 260 TYR B C 1
ATOM 4784 O O . TYR B 1 260 ? 11.211 -10.766 9.242 1 79.19 260 TYR B O 1
ATOM 4792 N N . GLN B 1 261 ? 9.305 -9.656 9.18 1 81.88 261 GLN B N 1
ATOM 4793 C CA . GLN B 1 261 ? 8.859 -10.359 7.98 1 81.88 261 GLN B CA 1
ATOM 4794 C C . GLN B 1 261 ? 9.805 -10.109 6.809 1 81.88 261 GLN B C 1
ATOM 4796 O O . GLN B 1 261 ? 10.102 -11.023 6.035 1 81.88 261 GLN B O 1
ATOM 4801 N N . GLY B 1 262 ? 10.211 -8.922 6.711 1 82.56 262 GLY B N 1
ATOM 4802 C CA . GLY B 1 262 ? 11.18 -8.594 5.672 1 82.56 262 GLY B CA 1
ATOM 4803 C C . GLY B 1 262 ? 12.477 -9.367 5.809 1 82.56 262 GLY B C 1
ATOM 4804 O O . GLY B 1 262 ? 12.961 -9.953 4.84 1 82.56 262 GLY B O 1
ATOM 4805 N N . GLU B 1 263 ? 12.984 -9.422 7 1 82.62 263 GLU B N 1
ATOM 4806 C CA . GLU B 1 263 ? 14.266 -10.078 7.262 1 82.62 263 GLU B CA 1
ATOM 4807 C C . GLU B 1 263 ? 14.164 -11.586 7.055 1 82.62 263 GLU B C 1
ATOM 4809 O O . GLU B 1 263 ? 15.062 -12.203 6.473 1 82.62 263 GLU B O 1
ATOM 4814 N N . SER B 1 264 ? 13.094 -12.164 7.504 1 85.25 264 SER B N 1
ATOM 4815 C CA . SER B 1 264 ? 12.883 -13.602 7.344 1 85.25 264 SER B CA 1
ATOM 4816 C C . SER B 1 264 ? 12.758 -13.977 5.871 1 85.25 264 SER B C 1
ATOM 4818 O O . SER B 1 264 ? 13.266 -15.023 5.453 1 85.25 264 SER B O 1
ATOM 4820 N N . PHE B 1 265 ? 12.211 -13.148 5.168 1 89.69 265 PHE B N 1
ATOM 4821 C CA . PHE B 1 265 ? 12 -13.398 3.746 1 89.69 265 PHE B CA 1
ATOM 4822 C C . PHE B 1 265 ? 13.32 -13.406 2.99 1 89.69 265 PHE B C 1
ATOM 4824 O O . PHE B 1 265 ? 13.523 -14.227 2.09 1 89.69 265 PHE B O 1
ATOM 4831 N N . VAL B 1 266 ? 14.164 -12.562 3.385 1 89.25 266 VAL B N 1
ATOM 4832 C CA . VAL B 1 266 ? 15.445 -12.375 2.707 1 89.25 266 VAL B CA 1
ATOM 4833 C C . VAL B 1 266 ? 16.281 -13.648 2.807 1 89.25 266 VAL B C 1
ATOM 4835 O O . VAL B 1 266 ? 17.016 -13.992 1.882 1 89.25 266 VAL B O 1
ATOM 4838 N N . ASP B 1 267 ? 16.078 -14.383 3.811 1 90.19 267 ASP B N 1
ATOM 4839 C CA . ASP B 1 267 ? 16.875 -15.578 4.039 1 90.19 267 ASP B CA 1
ATOM 4840 C C . ASP B 1 267 ? 16.422 -16.719 3.133 1 90.19 267 ASP B C 1
ATOM 4842 O O . ASP B 1 267 ? 17.172 -17.672 2.904 1 90.19 267 ASP B O 1
ATOM 4846 N N . ARG B 1 268 ? 15.258 -16.609 2.566 1 91.56 268 ARG B N 1
ATOM 4847 C CA . ARG B 1 268 ? 14.758 -17.781 1.857 1 91.56 268 ARG B CA 1
ATOM 4848 C C . AR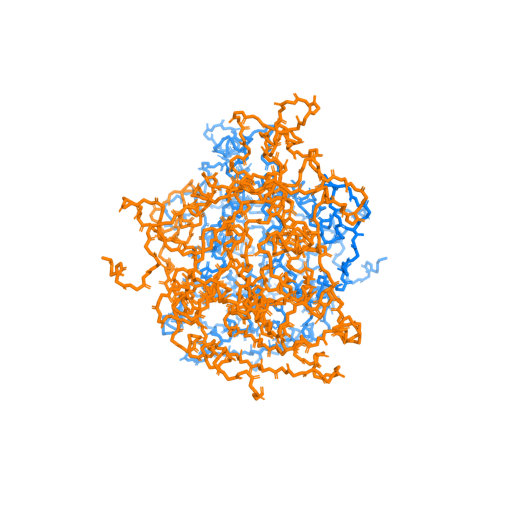G B 1 268 ? 14.367 -17.438 0.425 1 91.56 268 ARG B C 1
ATOM 4850 O O . ARG B 1 268 ? 13.859 -18.297 -0.308 1 91.56 268 ARG B O 1
ATOM 4857 N N . PHE B 1 269 ? 14.523 -16.219 0.026 1 95.69 269 PHE B N 1
ATOM 4858 C CA . PHE B 1 269 ? 14.109 -15.828 -1.316 1 95.69 269 PHE B CA 1
ATOM 4859 C C . PHE B 1 269 ? 15.219 -15.039 -2.01 1 95.69 269 PHE B C 1
ATOM 4861 O O . PHE B 1 269 ? 16.141 -14.562 -1.359 1 95.69 269 PHE B O 1
ATOM 4868 N N . ASP B 1 270 ? 15.172 -14.984 -3.295 1 96.88 270 ASP B N 1
ATOM 4869 C CA . ASP B 1 270 ? 16.188 -14.312 -4.094 1 96.88 270 ASP B CA 1
ATOM 4870 C C . ASP B 1 270 ? 15.625 -13.039 -4.734 1 96.88 270 ASP B C 1
ATOM 4872 O O . ASP B 1 270 ? 14.492 -13.023 -5.207 1 96.88 270 ASP B O 1
ATOM 4876 N N . ALA B 1 271 ? 16.438 -11.969 -4.727 1 96.75 271 ALA B N 1
ATOM 4877 C CA . ALA B 1 271 ? 16 -10.656 -5.195 1 96.75 271 ALA B CA 1
ATOM 4878 C C . ALA B 1 271 ? 15.664 -10.688 -6.684 1 96.75 271 ALA B C 1
ATOM 4880 O O . ALA B 1 271 ? 14.656 -10.125 -7.109 1 96.75 271 ALA B O 1
ATOM 4881 N N . ASN B 1 272 ? 16.5 -11.32 -7.492 1 96.06 272 ASN B N 1
ATOM 4882 C CA . ASN B 1 272 ? 16.188 -11.43 -8.914 1 96.06 272 ASN B CA 1
ATOM 4883 C C . ASN B 1 272 ? 14.883 -12.195 -9.148 1 96.06 272 ASN B C 1
ATOM 4885 O O . ASN B 1 272 ? 14.055 -11.781 -9.953 1 96.06 272 ASN B O 1
ATOM 4889 N N . SER B 1 273 ? 14.734 -13.289 -8.477 1 97.31 273 SER B N 1
ATOM 4890 C CA . SER B 1 273 ? 13.508 -14.062 -8.625 1 97.31 273 SER B CA 1
ATOM 4891 C C . SER B 1 273 ? 12.281 -13.242 -8.258 1 97.31 273 SER B C 1
ATOM 4893 O O . SER B 1 273 ? 11.234 -13.352 -8.898 1 97.31 273 SER B O 1
ATOM 4895 N N . TYR B 1 274 ? 12.422 -12.453 -7.176 1 97.44 274 TYR B N 1
ATOM 4896 C CA . TYR B 1 274 ? 11.32 -11.57 -6.809 1 97.44 274 TYR B CA 1
ATOM 4897 C C . TYR B 1 274 ? 10.938 -10.656 -7.969 1 97.44 274 TYR B C 1
ATOM 4899 O O . TYR B 1 274 ? 9.758 -10.492 -8.273 1 97.44 274 TYR B O 1
ATOM 4907 N N . ILE B 1 275 ? 11.93 -10.07 -8.586 1 95.88 275 ILE B N 1
ATOM 4908 C CA . ILE B 1 275 ? 11.703 -9.172 -9.711 1 95.88 275 ILE B CA 1
ATOM 4909 C C . ILE B 1 275 ? 11.031 -9.93 -10.859 1 95.88 275 ILE B C 1
ATOM 4911 O O . ILE B 1 275 ? 10.023 -9.477 -11.406 1 95.88 275 ILE B O 1
ATOM 4915 N N . TYR B 1 276 ? 11.492 -11.117 -11.18 1 94.94 276 TYR B N 1
ATOM 4916 C CA . TYR B 1 276 ? 10.984 -11.898 -12.305 1 94.94 276 TYR B CA 1
ATOM 4917 C C . TYR B 1 276 ? 9.547 -12.328 -12.062 1 94.94 276 TYR B C 1
ATOM 4919 O O . TYR B 1 276 ? 8.688 -12.18 -12.945 1 94.94 276 TYR B O 1
ATOM 4927 N N . VAL B 1 277 ? 9.273 -12.812 -10.898 1 97 277 VAL B N 1
ATOM 4928 C CA . VAL B 1 277 ? 7.953 -13.352 -10.602 1 97 277 VAL B CA 1
ATOM 4929 C C . VAL B 1 277 ? 6.934 -12.211 -10.547 1 97 277 VAL B C 1
ATOM 4931 O O . VAL B 1 277 ? 5.828 -12.336 -11.078 1 97 277 VAL B O 1
ATOM 4934 N N . THR B 1 278 ? 7.281 -11.07 -9.914 1 96.31 278 THR B N 1
ATOM 4935 C CA . THR B 1 278 ? 6.34 -9.961 -9.844 1 96.31 278 THR B CA 1
ATOM 4936 C C . THR B 1 278 ? 6.105 -9.359 -11.227 1 96.31 278 THR B C 1
ATOM 4938 O O . THR B 1 278 ? 5.008 -8.883 -11.523 1 96.31 278 THR B O 1
ATOM 4941 N N . LYS B 1 279 ? 7.113 -9.391 -12.102 1 93.81 279 LYS B N 1
ATOM 4942 C CA . LYS B 1 279 ? 6.91 -8.953 -13.484 1 93.81 279 LYS B CA 1
ATOM 4943 C C . LYS B 1 279 ? 5.969 -9.898 -14.227 1 93.81 279 LYS B C 1
ATOM 4945 O O . LYS B 1 279 ? 5.125 -9.453 -15.008 1 93.81 279 LYS B O 1
ATOM 4950 N N . ALA B 1 280 ? 6.141 -11.148 -13.992 1 95.75 280 ALA B N 1
ATOM 4951 C CA . ALA B 1 280 ? 5.238 -12.125 -14.602 1 95.75 280 ALA B CA 1
ATOM 4952 C C . ALA B 1 280 ? 3.791 -11.852 -14.203 1 95.75 280 ALA B C 1
ATOM 4954 O O . ALA B 1 280 ? 2.889 -11.914 -15.047 1 95.75 280 ALA B O 1
ATOM 4955 N N . LEU B 1 281 ? 3.559 -11.547 -12.922 1 96.69 281 LEU B N 1
ATOM 4956 C CA . LEU B 1 281 ? 2.227 -11.234 -12.422 1 96.69 281 LEU B CA 1
ATOM 4957 C C . LEU B 1 281 ? 1.657 -10.008 -13.125 1 96.69 281 LEU B C 1
ATOM 4959 O O . LEU B 1 281 ? 0.509 -10.016 -13.57 1 96.69 281 LEU B O 1
ATOM 4963 N N . ASP B 1 282 ? 2.471 -8.984 -13.219 1 92.81 282 ASP B N 1
ATOM 4964 C CA . ASP B 1 282 ? 2.012 -7.723 -13.781 1 92.81 282 ASP B CA 1
ATOM 4965 C C . ASP B 1 282 ? 1.713 -7.867 -15.273 1 92.81 282 ASP B C 1
ATOM 4967 O O . ASP B 1 282 ? 0.815 -7.207 -15.797 1 92.81 282 ASP B O 1
ATOM 4971 N N . HIS B 1 283 ? 2.42 -8.742 -15.945 1 91.69 283 HIS B N 1
ATOM 4972 C CA . HIS B 1 283 ? 2.248 -8.914 -17.391 1 91.69 283 HIS B CA 1
ATOM 4973 C C . HIS B 1 283 ? 1.095 -9.859 -17.688 1 91.69 283 HIS B C 1
ATOM 4975 O O . HIS B 1 283 ? 0.622 -9.922 -18.828 1 91.69 283 HIS B O 1
ATOM 4981 N N . PHE B 1 284 ? 0.673 -10.625 -16.797 1 96.06 284 PHE B N 1
ATOM 4982 C CA . PHE B 1 284 ? -0.453 -11.523 -17.016 1 96.06 284 PHE B CA 1
ATOM 4983 C C . PHE B 1 284 ? -1.739 -10.734 -17.234 1 96.06 284 PHE B C 1
ATOM 4985 O O . PHE B 1 284 ? -2.098 -9.883 -16.422 1 96.06 284 PHE B O 1
ATOM 4992 N N . SER B 1 285 ? -2.412 -11.016 -18.344 1 95.06 285 SER B N 1
ATOM 4993 C CA . SER B 1 285 ? -3.697 -10.383 -18.641 1 95.06 285 SER B CA 1
ATOM 4994 C C . SER B 1 285 ? -4.555 -11.266 -19.531 1 95.06 285 SER B C 1
ATOM 4996 O O . SER B 1 285 ? -4.129 -11.641 -20.625 1 95.06 285 SER B O 1
ATOM 4998 N N . LEU B 1 286 ? -5.688 -11.578 -19.078 1 97.06 286 LEU B N 1
ATOM 4999 C CA . LEU B 1 286 ? -6.691 -12.234 -19.906 1 97.06 286 LEU B CA 1
ATOM 5000 C C . LEU B 1 286 ? -7.758 -11.242 -20.359 1 97.06 286 LEU B C 1
ATOM 5002 O O . LEU B 1 286 ? -8.742 -11.625 -21 1 97.06 286 LEU B O 1
ATOM 5006 N N . GLY B 1 287 ? -7.52 -9.992 -19.984 1 92.56 287 GLY B N 1
ATOM 5007 C CA . GLY B 1 287 ? -8.445 -8.938 -20.375 1 92.56 287 GLY B CA 1
ATOM 5008 C C . GLY B 1 287 ? -9.57 -8.734 -19.375 1 92.56 287 GLY B C 1
ATOM 5009 O O . GLY B 1 287 ? -9.5 -9.219 -18.25 1 92.56 287 GLY B O 1
ATOM 5010 N N . LYS B 1 288 ? -10.617 -7.883 -19.797 1 91.31 288 LYS B N 1
ATOM 5011 C CA . LYS B 1 288 ? -11.805 -7.582 -19 1 91.31 288 LYS B CA 1
ATOM 5012 C C . LYS B 1 288 ? -13.062 -7.656 -19.844 1 91.31 288 LYS B C 1
ATOM 5014 O O . LYS B 1 288 ? -12.992 -7.617 -21.078 1 91.31 288 LYS B O 1
ATOM 5019 N N . GLY B 1 289 ? -14.172 -7.816 -19.188 1 93.62 289 GLY B N 1
ATOM 5020 C CA . GLY B 1 289 ? -15.438 -7.812 -19.891 1 93.62 289 GLY B CA 1
ATOM 5021 C C . GLY B 1 289 ? -15.484 -8.797 -21.047 1 93.62 289 GLY B C 1
ATOM 5022 O O . GLY B 1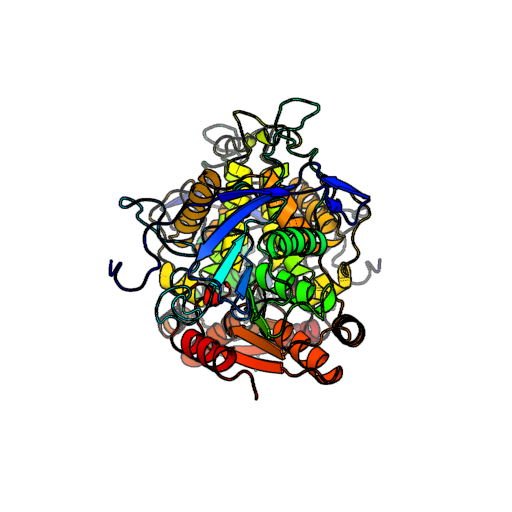 289 ? -15.195 -9.977 -20.875 1 93.62 289 GLY B O 1
ATOM 5023 N N . LYS B 1 290 ? -15.664 -8.25 -22.188 1 96 290 LYS B N 1
ATOM 5024 C CA . LYS B 1 290 ? -15.812 -9.078 -23.375 1 96 290 LYS B CA 1
ATOM 5025 C C . LYS B 1 290 ? -14.492 -9.742 -23.75 1 96 290 LYS B C 1
ATOM 5027 O O . LYS B 1 290 ? -14.484 -10.867 -24.25 1 96 290 LYS B O 1
ATOM 5032 N N . GLU B 1 291 ? -13.477 -9.008 -23.469 1 96.06 291 GLU B N 1
ATOM 5033 C CA . GLU B 1 291 ? -12.164 -9.586 -23.75 1 96.06 291 GLU B CA 1
ATOM 5034 C C . GLU B 1 291 ? -11.898 -10.812 -22.875 1 96.06 291 GLU B C 1
ATOM 5036 O O . GLU B 1 291 ? -11.375 -11.82 -23.359 1 96.06 291 GLU B O 1
ATOM 5041 N N . LEU B 1 292 ? -12.227 -10.703 -21.641 1 97.75 292 LEU B N 1
ATOM 5042 C CA . LEU B 1 292 ? -12.047 -11.82 -20.719 1 97.75 292 LEU B CA 1
ATOM 5043 C C . LEU B 1 292 ? -12.961 -12.984 -21.094 1 97.75 292 LEU B C 1
ATOM 5045 O O . LEU B 1 292 ? -12.539 -14.148 -21.062 1 97.75 292 LEU B O 1
ATOM 5049 N N . THR B 1 293 ? -14.156 -12.664 -21.469 1 98.25 293 THR B N 1
ATOM 5050 C CA . THR B 1 293 ? -15.102 -13.688 -21.922 1 98.25 293 THR B CA 1
ATOM 5051 C C . THR B 1 293 ? -14.531 -14.461 -23.109 1 98.25 293 THR B C 1
ATOM 5053 O O . THR B 1 293 ? -14.578 -15.695 -23.125 1 98.25 293 THR B O 1
ATOM 5056 N N . ALA B 1 294 ? -13.992 -13.734 -24 1 98.31 294 ALA B N 1
ATOM 5057 C CA . ALA B 1 294 ? -13.406 -14.352 -25.188 1 98.31 294 ALA B CA 1
ATOM 5058 C C . ALA B 1 294 ? -12.188 -15.188 -24.828 1 98.31 294 ALA B C 1
ATOM 5060 O O . ALA B 1 294 ? -11.984 -16.281 -25.375 1 98.31 294 ALA B O 1
ATOM 5061 N N . ALA B 1 295 ? -11.383 -14.688 -23.953 1 98.19 295 ALA B N 1
ATOM 5062 C CA . ALA B 1 295 ? -10.156 -15.367 -23.531 1 98.19 295 ALA B CA 1
ATOM 5063 C C . ALA B 1 295 ? -10.469 -16.688 -22.859 1 98.19 295 ALA B C 1
ATOM 5065 O O . ALA B 1 295 ? -9.703 -17.656 -22.969 1 98.19 295 ALA B O 1
ATOM 5066 N N . LEU B 1 296 ? -11.594 -16.781 -22.156 1 98.5 296 LEU B N 1
ATOM 5067 C CA . LEU B 1 296 ? -11.93 -17.953 -21.344 1 98.5 296 LEU B CA 1
ATOM 5068 C C . LEU B 1 296 ? -12.734 -18.969 -22.156 1 98.5 296 LEU B C 1
ATOM 5070 O O . LEU B 1 296 ? -12.977 -20.094 -21.703 1 98.5 296 LEU B O 1
ATOM 5074 N N . LYS B 1 297 ? -13.094 -18.656 -23.328 1 98 297 LYS B N 1
ATOM 5075 C CA . LYS B 1 297 ? -13.984 -19.453 -24.172 1 98 297 LYS B CA 1
ATOM 5076 C C . LYS B 1 297 ? -13.391 -20.844 -24.422 1 98 297 LYS B C 1
ATOM 5078 O O . LYS B 1 297 ? -14.117 -21.844 -24.453 1 98 297 LYS B O 1
ATOM 5083 N N . PRO B 1 298 ? -12.094 -20.938 -24.594 1 98.25 298 PRO B N 1
ATOM 5084 C CA . PRO B 1 298 ? -11.539 -22.25 -24.938 1 98.25 298 PRO B CA 1
ATOM 5085 C C . PRO B 1 298 ? -11.633 -23.25 -23.781 1 98.25 298 PRO B C 1
ATOM 5087 O O . PRO B 1 298 ? -11.516 -24.453 -24 1 98.25 298 PRO B O 1
ATOM 5090 N N . ALA B 1 299 ? -11.797 -22.828 -22.578 1 98.56 299 ALA B N 1
ATOM 5091 C CA . ALA B 1 299 ? -11.789 -23.703 -21.406 1 98.56 299 ALA B CA 1
ATOM 5092 C C . ALA B 1 299 ? -12.922 -24.734 -21.484 1 98.56 299 ALA B C 1
ATOM 5094 O O . ALA B 1 299 ? -14.016 -24.422 -21.953 1 98.56 299 ALA B O 1
ATOM 5095 N N . LYS B 1 300 ? -12.648 -25.938 -21.016 1 98.12 300 LYS B N 1
ATOM 5096 C CA . LYS B 1 300 ? -13.648 -27 -21.047 1 98.12 300 LYS B CA 1
ATOM 5097 C C . LYS B 1 300 ? -13.906 -27.547 -19.641 1 98.12 300 LYS B C 1
ATOM 5099 O O . LYS B 1 300 ? -14.898 -28.25 -19.422 1 98.12 300 LYS B O 1
ATOM 5104 N N . CYS B 1 301 ? -13.07 -27.234 -18.766 1 97.75 301 CYS B N 1
ATOM 5105 C CA . CYS B 1 301 ? -13.156 -27.766 -17.406 1 97.75 301 CYS B CA 1
ATOM 5106 C C . CYS B 1 301 ? -14.266 -27.078 -16.625 1 97.75 301 CYS B C 1
ATOM 5108 O O . CYS B 1 301 ? -14.828 -26.078 -17.094 1 97.75 301 CYS B O 1
ATOM 5110 N N . ARG B 1 302 ? -14.617 -27.672 -15.445 1 97.38 302 ARG B N 1
ATOM 5111 C CA . ARG B 1 302 ? -15.461 -27 -14.461 1 97.38 302 ARG B CA 1
ATOM 5112 C C . ARG B 1 302 ? -14.625 -26.141 -13.523 1 97.38 302 ARG B C 1
ATOM 5114 O O . ARG B 1 302 ? -13.5 -26.5 -13.18 1 97.38 302 ARG B O 1
ATOM 5121 N N . PHE B 1 303 ? -15.273 -24.984 -13.117 1 98.62 303 PHE B N 1
ATOM 5122 C CA . PHE B 1 303 ? -14.516 -24.047 -12.312 1 98.62 303 PHE B CA 1
ATOM 5123 C C . PHE B 1 303 ? -15.102 -23.938 -10.906 1 98.62 303 PHE B C 1
ATOM 5125 O O . PHE B 1 303 ? -16.328 -23.938 -10.742 1 98.62 303 PHE B O 1
ATOM 5132 N N . LEU B 1 304 ? -14.25 -23.875 -9.93 1 98.81 304 LEU B N 1
ATOM 5133 C CA . LEU B 1 304 ? -14.555 -23.312 -8.617 1 98.81 304 LEU B CA 1
ATOM 5134 C C . LEU B 1 304 ? -13.758 -22.031 -8.383 1 98.81 304 LEU B C 1
ATOM 5136 O O . LEU B 1 304 ? -12.523 -22.031 -8.445 1 98.81 304 LEU B O 1
ATOM 5140 N N . VAL B 1 305 ? -14.445 -20.938 -8.18 1 98.88 305 VAL B N 1
ATOM 5141 C CA . VAL B 1 305 ? -13.812 -19.656 -7.863 1 98.88 305 VAL B CA 1
ATOM 5142 C C . VAL B 1 305 ? -14.18 -19.234 -6.441 1 98.88 305 VAL B C 1
ATOM 5144 O O . VAL B 1 305 ? -15.359 -19.172 -6.094 1 98.88 305 VAL B O 1
ATOM 5147 N N . VAL B 1 306 ? -13.141 -18.984 -5.613 1 98.88 306 VAL B N 1
ATOM 5148 C CA . VAL B 1 306 ? -13.367 -18.594 -4.227 1 98.88 306 VAL B CA 1
ATOM 5149 C C . VAL B 1 306 ? -12.734 -17.234 -3.967 1 98.88 306 VAL B C 1
ATOM 5151 O O . VAL B 1 306 ? -11.57 -17 -4.309 1 98.88 306 VAL B O 1
ATOM 5154 N N . SER B 1 307 ? -13.508 -16.328 -3.443 1 98.75 307 SER B N 1
ATOM 5155 C CA . SER B 1 307 ? -13 -15.023 -3.016 1 98.75 307 SER B CA 1
ATOM 5156 C C . SER B 1 307 ? -13.156 -14.836 -1.511 1 98.75 307 SER B C 1
ATOM 5158 O O . SER B 1 307 ? -13.828 -15.633 -0.848 1 98.75 307 SER B O 1
ATOM 5160 N N . TYR B 1 308 ? -12.484 -13.906 -1 1 98.31 308 TYR B N 1
ATOM 5161 C CA . TYR B 1 308 ? -12.461 -13.641 0.434 1 98.31 308 TYR B CA 1
ATOM 5162 C C . TYR B 1 308 ? -12.828 -12.195 0.724 1 98.31 308 TYR B C 1
ATOM 5164 O O . TYR B 1 308 ? -12.219 -11.266 0.178 1 98.31 308 TYR B O 1
ATOM 5172 N N . SER B 1 309 ? -13.719 -11.984 1.617 1 96.62 309 SER B N 1
ATOM 5173 C CA . SER B 1 309 ? -14.359 -10.688 1.819 1 96.62 309 SER B CA 1
ATOM 5174 C C . SER B 1 309 ? -13.352 -9.633 2.266 1 96.62 309 SER B C 1
ATOM 5176 O O . SER B 1 309 ? -13.5 -8.453 1.949 1 96.62 309 SER B O 1
ATOM 5178 N N . SER B 1 310 ? -12.32 -10.016 3.002 1 94.56 310 SER B N 1
ATOM 5179 C CA . SER B 1 310 ? -11.367 -9.062 3.574 1 94.56 310 SER B CA 1
ATOM 5180 C C . SER B 1 310 ? -10.164 -8.867 2.662 1 94.56 310 SER B C 1
ATOM 5182 O O . SER B 1 310 ? -9.242 -8.117 2.994 1 94.56 310 SER B O 1
ATOM 5184 N N . ASP B 1 311 ? -10.133 -9.586 1.516 1 96.62 311 ASP B N 1
ATOM 5185 C CA . ASP B 1 311 ? -9.023 -9.477 0.574 1 96.62 311 ASP B CA 1
ATOM 5186 C C . ASP B 1 311 ? -9.086 -8.156 -0.196 1 96.62 311 ASP B C 1
ATOM 5188 O O . ASP B 1 311 ? -9.953 -7.977 -1.053 1 96.62 311 ASP B O 1
ATOM 5192 N N . TRP B 1 312 ? -8.117 -7.309 0.088 1 92.69 312 TRP B N 1
ATOM 5193 C CA . TRP B 1 312 ? -8.148 -6.035 -0.626 1 92.69 312 TRP B CA 1
ATOM 5194 C C . TRP B 1 312 ? -7.062 -5.988 -1.696 1 92.69 312 TRP B C 1
ATOM 5196 O O . TRP B 1 312 ? -7.039 -5.074 -2.523 1 92.69 312 TRP B O 1
ATOM 5206 N N . LEU B 1 313 ? -6.125 -6.984 -1.71 1 95.25 313 LEU B N 1
ATOM 5207 C CA . LEU B 1 313 ? -5.16 -7.086 -2.799 1 95.25 313 LEU B CA 1
ATOM 5208 C C . LEU B 1 313 ? -5.832 -7.566 -4.078 1 95.25 313 LEU B C 1
ATOM 5210 O O . LEU B 1 313 ? -5.691 -6.938 -5.133 1 95.25 313 LEU B O 1
ATOM 5214 N N . TYR B 1 314 ? -6.484 -8.648 -3.953 1 97.25 314 TYR B N 1
ATOM 5215 C CA . TYR B 1 314 ? -7.375 -9.156 -4.992 1 97.25 314 TYR B CA 1
ATOM 5216 C C . TYR B 1 314 ? -8.82 -9.195 -4.504 1 97.25 314 TYR B C 1
ATOM 5218 O O . TYR B 1 314 ? -9.312 -10.25 -4.109 1 97.25 314 TYR B O 1
ATOM 5226 N N . PRO B 1 315 ? -9.484 -8.07 -4.625 1 95.94 315 PRO B N 1
ATOM 5227 C CA . PRO B 1 315 ? -10.828 -7.973 -4.047 1 95.94 315 PRO B CA 1
ATOM 5228 C C . PRO B 1 315 ? -11.828 -8.914 -4.715 1 95.94 315 PRO B C 1
ATOM 5230 O O . PRO B 1 315 ? -11.648 -9.289 -5.875 1 95.94 315 PRO B O 1
ATOM 5233 N N . PRO B 1 316 ? -12.945 -9.266 -4.004 1 97.94 316 PRO B N 1
ATOM 5234 C CA . PRO B 1 316 ? -13.977 -10.164 -4.535 1 97.94 316 PRO B CA 1
ATOM 5235 C C . PRO B 1 316 ? -14.508 -9.719 -5.891 1 97.94 316 PRO B C 1
ATOM 5237 O O . PRO B 1 316 ? -14.883 -10.555 -6.719 1 97.94 316 PRO B O 1
ATOM 5240 N N . SER B 1 317 ? -14.453 -8.414 -6.125 1 96.56 317 SER B N 1
ATOM 5241 C CA . SER B 1 317 ? -14.953 -7.918 -7.402 1 96.56 317 SER B CA 1
ATOM 5242 C C . SER B 1 317 ? -14.164 -8.492 -8.57 1 96.56 317 SER B C 1
ATOM 5244 O O . SER B 1 317 ? -14.711 -8.703 -9.656 1 96.56 317 SER B O 1
ATOM 5246 N N . GLN B 1 318 ? -12.914 -8.766 -8.375 1 97.06 318 GLN B N 1
ATOM 5247 C CA . GLN B 1 318 ? -12.102 -9.32 -9.453 1 97.06 318 GLN B CA 1
ATOM 5248 C C . GLN B 1 318 ? -12.438 -10.789 -9.695 1 97.06 318 GLN B C 1
ATOM 5250 O O . GLN B 1 318 ? -12.438 -11.258 -10.836 1 97.06 318 GLN B O 1
ATOM 5255 N N . SER B 1 319 ? -12.711 -11.539 -8.633 1 98.56 319 SER B N 1
ATOM 5256 C CA . SER B 1 319 ? -13.203 -12.898 -8.789 1 98.56 319 SER B CA 1
ATOM 5257 C C . SER B 1 319 ? -14.562 -12.922 -9.484 1 98.56 319 SER B C 1
ATOM 5259 O O . SER B 1 319 ? -14.812 -13.758 -10.352 1 98.56 319 SER B O 1
ATOM 5261 N N . ARG B 1 320 ? -15.422 -11.992 -9.109 1 98.44 320 ARG B N 1
ATOM 5262 C CA . ARG B 1 320 ? -16.75 -11.922 -9.719 1 98.44 320 ARG B CA 1
ATOM 5263 C C . ARG B 1 320 ? -16.656 -11.609 -11.203 1 98.44 320 ARG B C 1
ATOM 5265 O O . ARG B 1 320 ? -17.469 -12.086 -12 1 98.44 320 ARG B O 1
ATOM 5272 N N . GLU B 1 321 ? -15.672 -10.836 -11.57 1 97.94 321 GLU B N 1
ATOM 5273 C CA . GLU B 1 321 ? -15.445 -10.562 -12.984 1 97.94 321 GLU B CA 1
ATOM 5274 C C . GLU B 1 321 ? -15.109 -11.852 -13.742 1 97.94 321 GLU B C 1
ATOM 5276 O O . GLU B 1 321 ? -15.594 -12.062 -14.852 1 97.94 321 GLU B O 1
ATOM 5281 N N . ILE B 1 322 ? -14.305 -12.688 -13.172 1 98.75 322 ILE B N 1
ATOM 5282 C CA . ILE B 1 322 ? -13.953 -13.977 -13.758 1 98.75 322 ILE B CA 1
ATOM 5283 C C . ILE B 1 322 ? -15.211 -14.836 -13.891 1 98.75 322 ILE B C 1
ATOM 5285 O O . ILE B 1 322 ? -15.469 -15.406 -14.961 1 98.75 322 ILE B O 1
ATOM 5289 N N . VAL B 1 323 ? -16 -14.859 -12.844 1 98.75 323 VAL B N 1
ATOM 5290 C CA . VAL B 1 323 ? -17.219 -15.68 -12.797 1 98.75 323 VAL B CA 1
ATOM 5291 C C . VAL B 1 323 ? -18.188 -15.219 -13.875 1 98.75 323 VAL B C 1
ATOM 5293 O O . VAL B 1 323 ? -18.734 -16.031 -14.625 1 98.75 323 VAL B O 1
ATOM 5296 N N . LYS B 1 324 ? -18.391 -13.922 -13.938 1 98.5 324 LYS B N 1
ATOM 5297 C CA . LYS B 1 324 ? -19.297 -13.359 -14.938 1 98.5 324 LYS B CA 1
ATOM 5298 C C . LYS B 1 324 ? -18.859 -13.75 -16.344 1 98.5 324 LYS B C 1
ATOM 5300 O O . LYS B 1 324 ? -19.703 -14.086 -17.188 1 98.5 324 LYS B O 1
ATOM 5305 N N . SER B 1 325 ? -17.594 -13.68 -16.562 1 98.56 325 SER B N 1
ATOM 5306 C CA . SER B 1 325 ? -17.062 -13.984 -17.891 1 98.56 325 SER B CA 1
ATOM 5307 C C . SER B 1 325 ? -17.188 -15.477 -18.188 1 98.56 325 SER B C 1
ATOM 5309 O O . SER B 1 325 ? -17.453 -15.859 -19.328 1 98.56 325 SER B O 1
ATOM 5311 N N . LEU B 1 326 ? -16.953 -16.328 -17.219 1 98.62 326 LEU B N 1
ATOM 5312 C CA . LEU B 1 326 ? -17.125 -17.766 -17.375 1 98.62 326 LEU B CA 1
ATOM 5313 C C . LEU B 1 326 ? -18.578 -18.109 -17.688 1 98.62 326 LEU B C 1
ATOM 5315 O O . LEU B 1 326 ? -18.844 -18.922 -18.578 1 98.62 326 LEU B O 1
ATOM 5319 N N . GLU B 1 327 ? -19.469 -17.453 -16.984 1 98.06 327 GLU B N 1
ATOM 5320 C CA . GLU B 1 327 ? -20.891 -17.656 -17.234 1 98.06 327 GLU B CA 1
ATOM 5321 C C . GLU B 1 327 ? -21.281 -17.203 -18.641 1 98.06 327 GLU B C 1
ATOM 5323 O O . GLU B 1 327 ? -22.031 -17.891 -19.344 1 98.06 327 GLU B O 1
ATOM 5328 N N . ALA B 1 328 ? -20.766 -16.094 -18.953 1 97.62 328 ALA B N 1
ATOM 5329 C CA . ALA B 1 328 ? -21.078 -15.539 -20.281 1 97.62 328 ALA B CA 1
ATOM 5330 C C . ALA B 1 328 ? -20.547 -16.438 -21.391 1 97.62 328 ALA B C 1
ATOM 5332 O O . ALA B 1 328 ? -21.062 -16.422 -22.5 1 97.62 328 ALA B O 1
ATOM 5333 N N . SER B 1 329 ? -19.578 -17.188 -21.094 1 96.56 329 SER B N 1
ATOM 5334 C CA . SER B 1 329 ? -19 -18.125 -22.062 1 96.56 329 SER B CA 1
ATOM 5335 C C . SER B 1 329 ? -19.594 -19.516 -21.906 1 96.56 329 SER B C 1
ATOM 5337 O O . SER B 1 329 ? -19.062 -20.484 -22.453 1 96.56 329 SER B O 1
ATOM 5339 N N . ASP B 1 330 ? -20.578 -19.641 -21.109 1 96.12 330 ASP B N 1
ATOM 5340 C CA . ASP B 1 330 ? -21.344 -20.875 -20.906 1 96.12 330 ASP B CA 1
ATOM 5341 C C . ASP B 1 330 ? -20.469 -21.953 -20.281 1 96.12 330 ASP B C 1
ATOM 5343 O O . ASP B 1 330 ? -20.484 -23.109 -20.719 1 96.12 330 ASP B O 1
ATOM 5347 N N . LYS B 1 331 ? -19.594 -21.516 -19.391 1 96.94 331 LYS B N 1
ATOM 5348 C CA . LYS B 1 331 ? -18.797 -22.469 -18.641 1 96.94 331 LYS B CA 1
ATOM 5349 C C . LYS B 1 331 ? -19.453 -22.828 -17.312 1 96.94 331 LYS B C 1
ATOM 5351 O O . LYS B 1 331 ? -20.172 -22.016 -16.734 1 96.94 331 LYS B O 1
ATOM 5356 N N . ARG B 1 332 ? -19.234 -24.078 -16.859 1 96.56 332 ARG B N 1
ATOM 5357 C CA . ARG B 1 332 ? -19.703 -24.484 -15.539 1 96.56 332 ARG B CA 1
ATOM 5358 C C . ARG B 1 332 ? -18.828 -23.875 -14.445 1 96.56 332 ARG B C 1
ATOM 5360 O O . ARG B 1 332 ? -17.641 -24.188 -14.344 1 96.56 332 ARG B O 1
ATOM 5367 N N . VAL B 1 333 ? -19.438 -23.016 -13.625 1 98 333 VAL B N 1
ATOM 5368 C CA . VAL B 1 333 ? -18.656 -22.344 -12.602 1 98 333 VAL B CA 1
ATOM 5369 C C . VAL B 1 333 ? -19.453 -22.266 -11.305 1 98 333 VAL B C 1
ATOM 5371 O O . VAL B 1 333 ? -20.641 -21.969 -11.32 1 98 333 VAL B O 1
ATOM 5374 N N . PHE B 1 334 ? -18.797 -22.656 -10.25 1 97.62 334 PHE B N 1
ATOM 5375 C CA . PHE B 1 334 ? -19.25 -22.438 -8.891 1 97.62 334 PHE B CA 1
ATOM 5376 C C . PHE B 1 334 ? -18.484 -21.312 -8.219 1 97.62 334 PHE B C 1
ATOM 5378 O O . PHE B 1 334 ? -17.266 -21.25 -8.328 1 97.62 334 PHE B O 1
ATOM 5385 N N . TYR B 1 335 ? -19.25 -20.406 -7.594 1 98.44 335 TYR B N 1
ATOM 5386 C CA . TYR B 1 335 ? -18.609 -19.266 -6.941 1 98.44 335 TYR B CA 1
ATOM 5387 C C . TYR B 1 335 ? -19.016 -19.188 -5.473 1 98.44 335 TYR B C 1
ATOM 5389 O O . TYR B 1 335 ? -20.188 -19.359 -5.129 1 98.44 335 TYR B O 1
ATOM 5397 N N . VAL B 1 336 ? -17.984 -18.984 -4.617 1 98.5 336 VAL B N 1
ATOM 5398 C CA . VAL B 1 336 ? -18.234 -18.766 -3.195 1 98.5 336 VAL B CA 1
ATOM 5399 C C . VAL B 1 336 ? -17.375 -17.609 -2.693 1 98.5 336 VAL B C 1
ATOM 5401 O O . VAL B 1 336 ? -16.172 -17.531 -2.988 1 98.5 336 VAL B O 1
ATOM 5404 N N . GLU B 1 337 ? -17.984 -16.688 -2.021 1 98.56 337 GLU B N 1
ATOM 5405 C CA . GLU B 1 337 ? -17.25 -15.688 -1.249 1 98.56 337 GLU B CA 1
ATOM 5406 C C . GLU B 1 337 ? -17.234 -16.031 0.237 1 98.56 337 GLU B C 1
ATOM 5408 O O . GLU B 1 337 ? -18.297 -16.109 0.865 1 98.56 337 GLU B O 1
ATOM 5413 N N . LEU B 1 338 ? -16.109 -16.297 0.747 1 98.5 338 LEU B N 1
ATOM 5414 C CA . LEU B 1 338 ? -15.984 -16.609 2.164 1 98.5 338 LEU B CA 1
ATOM 5415 C C . LEU B 1 338 ? -15.789 -15.344 2.99 1 98.5 338 LEU B C 1
ATOM 5417 O O . LEU B 1 338 ? -14.992 -14.477 2.627 1 98.5 338 LEU B O 1
ATOM 5421 N N . ASN B 1 339 ? -16.531 -15.211 4.047 1 96.38 339 ASN B N 1
ATOM 5422 C CA . ASN B 1 339 ? -16.344 -14.117 5 1 96.38 339 ASN B CA 1
ATOM 5423 C C . ASN B 1 339 ? -15.141 -14.359 5.898 1 96.38 339 ASN B C 1
ATOM 5425 O O . ASN B 1 339 ? -15.156 -15.25 6.742 1 96.38 339 ASN B O 1
ATOM 5429 N N . THR B 1 340 ? -14.086 -13.617 5.664 1 94.94 340 THR B N 1
ATOM 5430 C CA . THR B 1 340 ? -12.836 -13.773 6.398 1 94.94 340 THR B CA 1
ATOM 5431 C C . THR B 1 340 ? -12.336 -12.43 6.91 1 94.94 340 THR B C 1
ATOM 5433 O O . THR B 1 340 ? -12.812 -11.375 6.473 1 94.94 340 THR B O 1
ATOM 5436 N N . LYS B 1 341 ? -11.414 -12.391 7.852 1 91.62 341 LYS B N 1
ATOM 5437 C CA . LYS B 1 341 ? -10.82 -11.172 8.406 1 91.62 341 LYS B CA 1
ATOM 5438 C C . LYS B 1 341 ? -9.328 -11.109 8.109 1 91.62 341 LYS B C 1
ATOM 5440 O O . LYS B 1 341 ? -8.664 -10.117 8.43 1 91.62 341 LYS B O 1
ATOM 5445 N N . GLU B 1 342 ? -8.781 -12.133 7.391 1 92.12 342 GLU B N 1
ATOM 5446 C CA . GLU B 1 342 ? -7.328 -12.297 7.332 1 92.12 342 GLU B CA 1
ATOM 5447 C C . GLU B 1 342 ? -6.746 -11.633 6.09 1 92.12 342 GLU B C 1
ATOM 5449 O O . GLU B 1 342 ? -5.523 -11.547 5.945 1 92.12 342 GLU B O 1
ATOM 5454 N N . GLY B 1 343 ? -7.621 -11.156 5.223 1 95.06 343 GLY B N 1
ATOM 5455 C CA . GLY B 1 343 ? -7.121 -10.5 4.023 1 95.06 343 GLY B CA 1
ATOM 5456 C C . GLY B 1 343 ? -6.754 -11.477 2.922 1 95.06 343 GLY B C 1
ATOM 5457 O O . GLY B 1 343 ? -7.43 -12.484 2.73 1 95.06 343 GLY B O 1
ATOM 5458 N N . HIS B 1 344 ? -5.777 -11.141 2.123 1 96.12 344 HIS B N 1
ATOM 5459 C CA . HIS B 1 344 ? -5.375 -11.906 0.95 1 96.12 344 HIS B CA 1
ATOM 5460 C C . HIS B 1 344 ? -4.867 -13.289 1.345 1 96.12 344 HIS B C 1
ATOM 5462 O O . HIS B 1 344 ? -5.078 -14.266 0.617 1 96.12 344 HIS B O 1
ATOM 5468 N N . ASP B 1 345 ? -4.277 -13.414 2.479 1 94.06 345 ASP B N 1
ATOM 5469 C CA . ASP B 1 345 ? -3.662 -14.664 2.912 1 94.06 345 ASP B CA 1
ATOM 5470 C C . ASP B 1 345 ? -4.715 -15.656 3.4 1 94.06 345 ASP B C 1
ATOM 5472 O O . ASP B 1 345 ? -4.391 -16.781 3.773 1 94.06 345 ASP B O 1
ATOM 5476 N N . SER B 1 346 ? -5.949 -15.258 3.344 1 96.12 346 SER B N 1
ATOM 5477 C CA . SER B 1 346 ? -7.02 -16.094 3.865 1 96.12 346 SER B CA 1
ATOM 5478 C C . SER B 1 346 ? -6.984 -17.484 3.238 1 96.12 346 SER B C 1
ATOM 5480 O O . SER B 1 346 ? -7.23 -18.484 3.916 1 96.12 346 SER B O 1
ATOM 5482 N N . PHE B 1 347 ? -6.633 -17.594 2.02 1 96.88 347 PHE B N 1
ATOM 5483 C CA . PHE B 1 347 ? -6.723 -18.875 1.33 1 96.88 347 PHE B CA 1
ATOM 5484 C C . PHE B 1 347 ? -5.645 -19.828 1.826 1 96.88 347 PHE B C 1
ATOM 5486 O O . PHE B 1 347 ? -5.723 -21.031 1.583 1 96.88 347 PHE B O 1
ATOM 5493 N N . LEU B 1 348 ? -4.625 -19.297 2.527 1 96.12 348 LEU B N 1
ATOM 5494 C CA . LEU B 1 348 ? -3.523 -20.109 3.035 1 96.12 348 LEU B CA 1
ATOM 5495 C C . LEU B 1 348 ? -3.834 -20.641 4.434 1 96.12 348 LEU B C 1
ATOM 5497 O O . LEU B 1 348 ? -3.238 -21.625 4.875 1 96.12 348 LEU B O 1
ATOM 5501 N N . LEU B 1 349 ? -4.738 -19.953 5.133 1 95.19 349 LEU B N 1
ATOM 5502 C CA . LEU B 1 349 ? -4.953 -20.203 6.555 1 95.19 349 LEU B CA 1
ATOM 5503 C C . LEU B 1 349 ? -6.086 -21.203 6.762 1 95.19 349 LEU B C 1
ATOM 5505 O O . LEU B 1 349 ? -6.953 -21.359 5.898 1 95.19 349 LEU B O 1
ATOM 5509 N N . ALA B 1 350 ? -6.047 -21.859 7.895 1 95.06 350 ALA B N 1
ATOM 5510 C CA . ALA B 1 350 ? -7.078 -22.828 8.234 1 95.06 350 ALA B CA 1
ATOM 5511 C C . ALA B 1 350 ? -8.461 -22.188 8.25 1 95.06 350 ALA B C 1
ATOM 5513 O O . ALA B 1 350 ? -8.648 -21.125 8.859 1 95.06 350 ALA B O 1
ATOM 5514 N N . ASN B 1 351 ? -9.352 -22.734 7.566 1 96.69 351 ASN B N 1
ATOM 5515 C CA . ASN B 1 351 ? -10.742 -22.312 7.461 1 96.69 351 ASN B CA 1
ATOM 5516 C C . ASN B 1 351 ? -11.656 -23.484 7.102 1 96.69 351 ASN B C 1
ATOM 5518 O O . ASN B 1 351 ? -11.586 -24.016 5.992 1 96.69 351 ASN B O 1
ATOM 5522 N N . GLN B 1 352 ? -12.523 -23.828 7.988 1 96.81 352 GLN B N 1
ATOM 5523 C CA . GLN B 1 352 ? -13.375 -25 7.816 1 96.81 352 GLN B CA 1
ATOM 5524 C C . GLN B 1 352 ? -14.289 -24.844 6.609 1 96.81 352 GLN B C 1
ATOM 5526 O O . GLN B 1 352 ? -14.555 -25.812 5.891 1 96.81 352 GLN B O 1
ATOM 5531 N N . LYS B 1 353 ? -14.797 -23.688 6.477 1 97.75 353 LYS B N 1
ATOM 5532 C CA . LYS B 1 353 ? -15.688 -23.453 5.344 1 97.75 353 LYS B CA 1
ATOM 5533 C C . LYS B 1 353 ? -14.953 -23.641 4.02 1 97.75 353 LYS B C 1
ATOM 5535 O O . LYS B 1 353 ? -15.508 -24.188 3.066 1 97.75 353 LYS B O 1
ATOM 5540 N N . GLN B 1 354 ? -13.758 -23.156 3.961 1 97.94 354 GLN B N 1
ATOM 5541 C CA . GLN B 1 354 ? -12.961 -23.375 2.758 1 97.94 354 GLN B CA 1
ATOM 5542 C C . GLN B 1 354 ? -12.727 -24.859 2.52 1 97.94 354 GLN B C 1
ATOM 5544 O O . GLN B 1 354 ? -12.82 -25.328 1.386 1 97.94 354 GLN B O 1
ATOM 5549 N N . GLU B 1 355 ? -12.367 -25.547 3.564 1 97.62 355 GLU B N 1
ATOM 5550 C CA . GLU B 1 355 ? -12.156 -27 3.455 1 97.62 355 GLU B CA 1
ATOM 5551 C C . GLU B 1 355 ? -13.391 -27.688 2.9 1 97.62 355 GLU B C 1
ATOM 5553 O O . GLU B 1 355 ? -13.289 -28.531 2.008 1 97.62 355 GLU B O 1
ATOM 5558 N N . ASP B 1 356 ? -14.531 -27.297 3.422 1 97.38 356 ASP B N 1
ATOM 5559 C CA . ASP B 1 356 ? -15.781 -27.922 3.012 1 97.38 356 ASP B CA 1
ATOM 5560 C C . ASP B 1 356 ? -16.094 -27.625 1.544 1 97.38 356 ASP B C 1
ATOM 5562 O O . ASP B 1 356 ? -16.531 -28.516 0.81 1 97.38 356 ASP B O 1
ATOM 5566 N N . VAL B 1 357 ? -15.852 -26.438 1.128 1 97.88 357 VAL B N 1
ATOM 5567 C CA . VAL B 1 357 ? -16.125 -26.016 -0.241 1 97.88 357 VAL B CA 1
ATOM 5568 C C . VAL B 1 357 ? -15.219 -26.766 -1.208 1 97.88 357 VAL B C 1
ATOM 5570 O O . VAL B 1 357 ? -15.68 -27.281 -2.229 1 97.88 357 VAL B O 1
ATOM 5573 N N . LEU B 1 358 ? -13.969 -26.875 -0.854 1 98.31 358 LEU B N 1
ATOM 5574 C CA . LEU B 1 358 ? -13.008 -27.578 -1.703 1 98.31 358 LEU B CA 1
ATOM 5575 C C . LEU B 1 358 ? -13.344 -29.062 -1.804 1 98.31 358 LEU B C 1
ATOM 5577 O O . LEU B 1 358 ? -13.375 -29.625 -2.902 1 98.31 358 LEU B O 1
ATOM 5581 N N . ARG B 1 359 ? -13.602 -29.641 -0.703 1 96.94 359 ARG B N 1
ATOM 5582 C CA . ARG B 1 359 ? -13.945 -31.062 -0.666 1 96.94 359 ARG B CA 1
ATOM 5583 C C . ARG B 1 359 ? -15.203 -31.344 -1.477 1 96.94 359 ARG B C 1
ATOM 5585 O O . ARG B 1 359 ? -15.242 -32.281 -2.268 1 96.94 359 ARG B O 1
ATOM 5592 N N . GLY B 1 360 ? -16.203 -30.5 -1.211 1 96.19 360 GLY B N 1
ATOM 5593 C CA . GLY B 1 360 ? -17.453 -30.656 -1.934 1 96.19 360 GLY B CA 1
ATOM 5594 C C . GLY B 1 360 ? -17.297 -30.562 -3.438 1 96.19 360 GLY B C 1
ATOM 5595 O O . GLY B 1 360 ? -17.891 -31.344 -4.184 1 96.19 360 GLY B O 1
ATOM 5596 N N . PHE B 1 361 ? -16.547 -29.688 -3.936 1 97.44 361 PHE B N 1
ATOM 5597 C CA . PHE B 1 361 ? -16.312 -29.5 -5.363 1 97.44 361 PHE B CA 1
ATOM 5598 C C . PHE B 1 361 ? -15.578 -30.688 -5.957 1 97.44 361 PHE B C 1
ATOM 5600 O O . PHE B 1 361 ? -15.922 -31.156 -7.039 1 97.44 361 PHE B O 1
ATOM 5607 N N . LEU B 1 362 ? -14.523 -31.219 -5.215 1 97.31 362 LEU B N 1
ATOM 5608 C CA . LEU B 1 362 ? -13.664 -32.281 -5.727 1 97.31 362 LEU B CA 1
ATOM 5609 C C . LEU B 1 362 ? -14.398 -33.625 -5.711 1 97.31 362 LEU B C 1
ATOM 5611 O O . LEU B 1 362 ? -14.172 -34.469 -6.582 1 97.31 362 LEU B O 1
ATOM 5615 N N . GLU B 1 363 ? -15.273 -33.812 -4.801 1 93.62 363 GLU B N 1
ATOM 5616 C CA . GLU B 1 363 ? -15.93 -35.125 -4.625 1 93.62 363 GLU B CA 1
ATOM 5617 C C . GLU B 1 363 ? -17.172 -35.219 -5.496 1 93.62 363 GLU B C 1
ATOM 5619 O O . GLU B 1 363 ? -17.703 -36.312 -5.707 1 93.62 363 GLU B O 1
ATOM 5624 N N . ASN B 1 364 ? -17.734 -34.125 -5.91 1 84.06 364 ASN B N 1
ATOM 5625 C CA . ASN B 1 364 ? -18.922 -34.156 -6.758 1 84.06 364 ASN B CA 1
ATOM 5626 C C . ASN B 1 364 ? -18.609 -33.719 -8.188 1 84.06 364 ASN B C 1
ATOM 5628 O O . ASN B 1 364 ? -18.969 -32.625 -8.602 1 84.06 364 ASN B O 1
ATOM 5632 N N . PRO B 1 365 ? -17.922 -34.5 -8.891 1 66.88 365 PRO B N 1
ATOM 5633 C CA . PRO B 1 365 ? -17.469 -34.094 -10.219 1 66.88 365 PRO B CA 1
ATOM 5634 C C . PRO B 1 365 ? -18.625 -33.969 -11.219 1 66.88 365 PRO B C 1
ATOM 5636 O O . PRO B 1 365 ? -18.469 -33.344 -12.273 1 66.88 365 PRO B O 1
ATOM 5639 N N . ALA B 1 366 ? -19.875 -34.719 -11.055 1 56.12 366 ALA B N 1
ATOM 5640 C CA . ALA B 1 366 ? -20.969 -34.719 -12.016 1 56.12 366 ALA B CA 1
ATOM 5641 C C . ALA B 1 366 ? -21.781 -33.438 -11.969 1 56.12 366 ALA B C 1
ATOM 5643 O O . ALA B 1 366 ? -22.5 -33.125 -12.914 1 56.12 366 ALA B O 1
ATOM 5644 N N . THR B 1 367 ? -21.844 -32.688 -10.828 1 41.22 367 THR B N 1
ATOM 5645 C CA . THR B 1 367 ? -22.75 -31.562 -10.875 1 41.22 367 THR B CA 1
ATOM 5646 C C . THR B 1 367 ? -22.109 -30.391 -11.602 1 41.22 367 THR B C 1
ATOM 5648 O O . THR B 1 367 ? -20.906 -30.156 -11.469 1 41.22 367 THR B O 1
#